Protein AF-A0A7S2ABU1-F1 (afdb_monomer_lite)

Radius of gyration: 30.24 Å; chains: 1; bounding box: 72×53×96 Å

Foldseek 3Di:
DWDADPVVRDIGDDDDDPDDDPCCVQVCLQQVDDPVVLVVCVVVVNDQQQQLSSCVQLVHHSRDDDDDDPVPRDGPDGQKGKDKDFKFLFALVVPGHHAWWWWQDKDFDDDPFKDKDFQAHRGGIGAQQHARGGMMMMGMDSDPLNSLVRLLVRLLPIDTDIPTDICSVVSNVCSVDPCNVVVVDDPCRVVVCSVVVVDDPPFDPLQVQVVQQVVVLVVVLVVLVVVCVVCVVVVHPPVDDVVSVVCSAWDWDWFFDPLAIFIWIWGFLAPQWIWTDGDHDIWIWGWDADPVRWIWIDTQPDIWIWDWDQDLQGIFIDTHPDTDGRGDDDWLQFDFAQHWFFWADFPDDAFDWFAAQGFTTWGRGNNDIDTDGRNHTFTKHAPDDHGDTHHGNHTGIGGPHPDPPPGSNRHYDPDDSDHPNNPRDHPPDQLLVSLVSVLVVGDDPDDNVVSVVRNVVPDPDDVVVVVSVVVSVVSNVVSVD

Organism: NCBI:txid327968

Structure (mmCIF, N/CA/C/O backbone):
data_AF-A0A7S2ABU1-F1
#
_entry.id   AF-A0A7S2ABU1-F1
#
loop_
_atom_site.group_PDB
_atom_site.id
_atom_site.type_symbol
_atom_site.label_atom_id
_atom_site.label_alt_id
_atom_site.label_comp_id
_atom_site.label_asym_id
_atom_site.label_entity_id
_atom_site.label_seq_id
_atom_site.pdbx_PDB_ins_code
_atom_site.Cartn_x
_atom_site.Cartn_y
_atom_site.Cartn_z
_atom_site.occupancy
_atom_site.B_iso_or_equiv
_atom_site.auth_seq_id
_atom_site.auth_comp_id
_atom_site.auth_asym_id
_atom_site.auth_atom_id
_atom_site.pdbx_PDB_model_num
ATOM 1 N N . GLU A 1 1 ? 8.668 -6.775 -29.493 1.00 94.75 1 GLU A N 1
ATOM 2 C CA . GLU A 1 1 ? 8.390 -7.724 -28.401 1.00 94.75 1 GLU A CA 1
ATOM 3 C C . GLU A 1 1 ? 8.433 -9.146 -28.928 1.00 94.75 1 GLU A C 1
ATOM 5 O O . GLU A 1 1 ? 8.061 -9.384 -30.076 1.00 94.75 1 GLU A O 1
ATOM 10 N N . TYR A 1 2 ? 8.928 -10.071 -28.110 1.00 96.25 2 TYR A N 1
ATOM 11 C CA . TYR A 1 2 ? 9.087 -11.480 -28.459 1.00 96.25 2 TYR A CA 1
ATOM 12 C C . TYR A 1 2 ? 8.588 -12.356 -27.311 1.00 96.25 2 TYR A C 1
ATOM 14 O O . TYR A 1 2 ? 8.734 -11.991 -26.147 1.00 96.25 2 TYR A O 1
ATOM 22 N N . LEU A 1 3 ? 8.067 -13.536 -27.638 1.00 96.31 3 L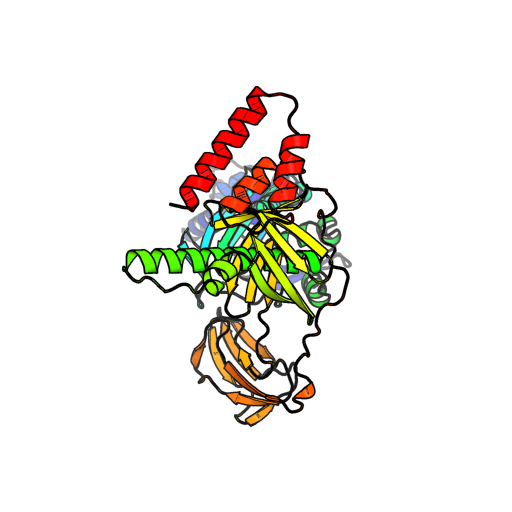EU A N 1
ATOM 23 C CA . LEU A 1 3 ? 7.794 -14.606 -26.687 1.00 96.31 3 LEU A CA 1
ATOM 24 C C . LEU A 1 3 ? 8.946 -15.610 -26.719 1.00 96.31 3 LEU A C 1
ATOM 26 O O . LEU A 1 3 ? 9.164 -16.262 -27.740 1.00 96.31 3 LEU A O 1
ATOM 30 N N . TYR A 1 4 ? 9.660 -15.762 -25.607 1.00 96.25 4 TYR A N 1
ATOM 31 C CA . TYR A 1 4 ? 10.728 -16.750 -25.463 1.00 96.25 4 TYR A CA 1
ATOM 32 C C . TYR A 1 4 ? 10.228 -18.004 -24.735 1.00 96.25 4 TYR A C 1
ATOM 34 O O . TYR A 1 4 ? 9.654 -17.922 -23.652 1.00 96.25 4 TYR A O 1
ATOM 42 N N . ASN A 1 5 ? 10.461 -19.177 -25.324 1.00 94.38 5 ASN A N 1
ATOM 43 C CA . ASN A 1 5 ? 10.183 -20.475 -24.721 1.00 94.38 5 ASN A CA 1
ATOM 44 C C . ASN A 1 5 ? 11.496 -21.120 -24.259 1.00 94.38 5 ASN A C 1
ATOM 46 O O . ASN A 1 5 ? 12.231 -21.679 -25.074 1.00 94.38 5 ASN A O 1
ATOM 50 N N . ALA A 1 6 ? 11.741 -21.093 -22.947 1.00 91.12 6 ALA A N 1
ATOM 51 C CA . ALA A 1 6 ? 12.966 -21.613 -22.341 1.00 91.12 6 ALA A CA 1
ATOM 52 C C . ALA A 1 6 ? 13.164 -23.127 -22.532 1.00 91.12 6 ALA A C 1
ATOM 54 O O . ALA A 1 6 ? 14.291 -23.577 -22.690 1.00 91.12 6 ALA A O 1
ATOM 55 N N . ALA A 1 7 ? 12.086 -23.919 -22.561 1.00 92.25 7 ALA A N 1
ATOM 56 C CA . ALA A 1 7 ? 12.181 -25.374 -22.710 1.00 92.25 7 ALA A CA 1
ATOM 57 C C . ALA A 1 7 ? 12.611 -25.804 -24.121 1.00 92.25 7 ALA A C 1
ATOM 59 O O . ALA A 1 7 ? 13.181 -26.877 -24.299 1.00 92.25 7 ALA A O 1
ATOM 60 N N . LYS A 1 8 ? 12.301 -24.985 -25.132 1.00 95.38 8 LYS A N 1
ATOM 61 C CA . LYS A 1 8 ? 12.637 -25.252 -26.538 1.00 95.38 8 LYS A CA 1
ATOM 62 C C . LYS A 1 8 ? 13.800 -24.409 -27.055 1.00 95.38 8 LYS A C 1
ATOM 64 O O . LYS A 1 8 ? 14.173 -24.614 -28.205 1.00 95.38 8 LYS A O 1
ATOM 69 N N . ASP A 1 9 ? 14.296 -23.468 -26.253 1.00 95.12 9 ASP A N 1
ATOM 70 C CA . ASP A 1 9 ? 15.287 -22.458 -26.639 1.00 95.12 9 ASP A CA 1
ATOM 71 C C . ASP A 1 9 ? 14.919 -21.748 -27.958 1.00 95.12 9 ASP A C 1
ATOM 73 O O . ASP A 1 9 ? 15.668 -21.707 -28.932 1.00 95.12 9 ASP A O 1
ATOM 77 N N . LYS A 1 10 ? 13.669 -21.267 -28.038 1.00 97.06 10 LYS A N 1
ATOM 78 C CA . LYS A 1 10 ? 13.125 -20.591 -29.228 1.00 97.06 10 LYS A CA 1
ATOM 79 C C . LYS A 1 10 ? 12.388 -19.320 -28.850 1.00 97.06 10 LYS A C 1
ATOM 81 O O . LYS A 1 10 ? 11.627 -19.316 -27.884 1.00 97.06 10 LYS A O 1
ATOM 86 N N . PHE A 1 11 ? 12.546 -18.282 -29.665 1.00 97.06 11 PHE A N 1
ATOM 87 C CA . PHE A 1 11 ? 11.784 -17.042 -29.561 1.00 97.06 11 PHE A CA 1
ATOM 88 C C . PHE A 1 11 ? 10.871 -16.845 -30.776 1.00 97.06 11 PHE A C 1
ATOM 90 O O . PHE A 1 11 ? 11.190 -17.263 -31.888 1.00 97.06 11 PHE A O 1
ATOM 97 N N . TYR A 1 12 ? 9.730 -16.200 -30.550 1.00 97.00 12 TYR A N 1
ATOM 98 C CA . TYR A 1 12 ? 8.713 -15.920 -31.560 1.00 97.00 12 TYR A CA 1
ATOM 99 C C . TYR A 1 12 ? 8.361 -14.437 -31.510 1.00 97.00 12 TYR A C 1
ATOM 101 O O . TYR A 1 12 ? 8.176 -13.884 -30.428 1.00 97.00 12 TYR A O 1
ATOM 109 N N . PHE A 1 13 ? 8.304 -13.778 -32.665 1.00 97.94 13 PHE A N 1
ATOM 110 C CA . PHE A 1 13 ? 7.899 -12.375 -32.746 1.00 97.94 13 PHE A CA 1
ATOM 111 C C . PHE A 1 13 ? 6.428 -12.217 -32.345 1.00 97.94 13 PHE A C 1
ATOM 113 O O . PHE A 1 13 ? 5.596 -13.030 -32.747 1.00 97.94 13 PHE A O 1
ATOM 120 N N . LEU A 1 14 ? 6.128 -11.173 -31.571 1.00 96.94 14 LEU A N 1
ATOM 121 C CA . LEU A 1 14 ? 4.758 -10.790 -31.227 1.00 96.94 14 LEU A CA 1
ATOM 122 C C . LEU A 1 14 ? 4.360 -9.528 -31.989 1.00 96.94 14 LEU A C 1
ATOM 124 O O . LEU A 1 14 ? 3.545 -9.579 -32.904 1.00 96.94 14 LEU A O 1
ATOM 128 N N . GLU A 1 15 ? 4.975 -8.402 -31.634 1.00 96.69 15 GLU A N 1
ATOM 129 C CA . GLU A 1 15 ? 4.655 -7.096 -32.204 1.00 96.69 15 GLU A CA 1
ATOM 130 C C . GLU A 1 15 ? 5.820 -6.105 -32.079 1.00 96.69 15 GLU A C 1
ATOM 132 O O . GLU A 1 15 ? 6.823 -6.365 -31.406 1.00 96.69 15 GLU A O 1
ATOM 137 N N . LEU A 1 16 ? 5.687 -4.942 -32.720 1.00 96.69 16 LEU A N 1
ATOM 138 C CA . LEU A 1 16 ? 6.592 -3.804 -32.576 1.00 96.69 16 LEU A CA 1
ATOM 139 C C . LEU A 1 16 ? 5.769 -2.580 -32.181 1.00 96.69 16 LEU A C 1
ATOM 141 O O . LEU A 1 16 ? 5.022 -2.043 -32.993 1.00 96.69 16 LEU A O 1
ATOM 145 N N . ASN A 1 17 ? 5.930 -2.139 -30.935 1.00 95.50 17 ASN A N 1
ATOM 146 C CA . ASN A 1 17 ? 5.253 -0.965 -30.400 1.00 95.50 17 ASN A CA 1
ATOM 147 C C . ASN A 1 17 ? 5.932 0.323 -30.912 1.00 95.50 17 ASN A C 1
ATOM 149 O O . ASN A 1 17 ? 7.082 0.576 -30.548 1.00 95.50 17 ASN A O 1
ATOM 153 N N . PRO A 1 18 ? 5.265 1.168 -31.727 1.00 95.12 18 PRO A N 1
ATOM 154 C CA . PRO A 1 18 ? 5.878 2.345 -32.350 1.00 95.12 18 PRO A CA 1
ATOM 155 C C . PRO A 1 18 ? 5.892 3.558 -31.400 1.00 95.12 18 PRO A C 1
ATOM 157 O O . PRO A 1 18 ? 5.482 4.660 -31.760 1.00 95.12 18 PRO A O 1
ATOM 160 N N . ARG A 1 19 ? 6.302 3.349 -30.147 1.00 95.06 19 ARG A N 1
ATOM 161 C CA . ARG A 1 19 ? 6.308 4.363 -29.083 1.00 95.06 19 ARG A CA 1
ATOM 162 C C . ARG A 1 19 ? 7.353 4.038 -28.022 1.00 95.06 19 ARG A C 1
ATOM 164 O O . ARG A 1 19 ? 7.754 2.886 -27.875 1.00 95.06 19 ARG A O 1
ATOM 171 N N . LEU A 1 20 ? 7.738 5.039 -27.231 1.00 95.75 20 LEU A N 1
ATOM 172 C CA . LEU A 1 20 ? 8.516 4.798 -26.018 1.00 95.75 20 LEU A CA 1
ATOM 173 C C . LEU A 1 20 ? 7.648 4.049 -24.991 1.00 95.75 20 LEU A C 1
ATOM 175 O O . LEU A 1 20 ? 6.482 4.392 -24.778 1.00 95.75 20 LEU A O 1
ATOM 179 N N . GLN A 1 21 ? 8.203 3.010 -24.372 1.00 95.12 21 GLN A N 1
ATOM 180 C CA . GLN A 1 21 ? 7.524 2.254 -23.315 1.00 95.12 21 GLN A CA 1
ATOM 181 C C . GLN A 1 21 ? 7.749 2.907 -21.949 1.00 95.12 21 GLN A C 1
ATOM 183 O O . GLN A 1 21 ? 8.765 3.561 -21.732 1.00 95.12 21 GLN A O 1
ATOM 188 N N . VAL A 1 22 ? 6.816 2.742 -21.009 1.00 94.25 22 VAL A N 1
ATOM 189 C CA . VAL A 1 22 ? 6.916 3.390 -19.686 1.00 94.25 22 VAL A CA 1
ATOM 190 C C . VAL A 1 22 ? 8.069 2.817 -18.846 1.00 94.25 22 VAL A C 1
ATOM 192 O O . VAL A 1 22 ? 8.650 3.514 -18.025 1.00 94.25 22 VAL A O 1
ATOM 195 N N . GLU A 1 23 ? 8.453 1.570 -19.100 1.00 95.81 23 GLU A N 1
ATOM 196 C CA . GLU A 1 23 ? 9.581 0.848 -18.504 1.00 95.81 23 GLU A CA 1
ATOM 197 C C . GLU A 1 23 ? 10.942 1.136 -19.166 1.00 95.81 23 GLU A C 1
ATOM 199 O O . GLU A 1 23 ? 11.943 0.523 -18.794 1.00 95.81 23 GLU A O 1
ATOM 204 N N . HIS A 1 24 ? 11.021 2.098 -20.097 1.00 96.12 24 HIS A N 1
ATOM 205 C CA . HIS A 1 24 ? 12.287 2.507 -20.719 1.00 96.12 24 HIS A CA 1
ATOM 206 C C . HIS A 1 24 ? 13.431 2.815 -19.729 1.00 96.12 24 HIS A C 1
ATOM 208 O O . HIS A 1 24 ? 14.560 2.447 -20.070 1.00 96.12 24 HIS A O 1
ATOM 214 N N . PRO A 1 25 ? 13.211 3.352 -18.502 1.00 96.38 25 PRO A N 1
ATOM 215 C CA . PRO A 1 25 ? 14.309 3.635 -17.576 1.00 96.38 25 PRO A CA 1
ATOM 216 C C . PRO A 1 25 ? 15.054 2.382 -17.093 1.00 96.38 25 PRO A C 1
ATOM 218 O O . PRO A 1 25 ? 16.174 2.491 -16.597 1.00 96.38 25 PRO A O 1
ATOM 221 N N . VAL A 1 26 ? 14.489 1.179 -17.274 1.00 96.44 26 VAL A N 1
ATOM 222 C CA . VAL A 1 26 ? 15.233 -0.080 -17.085 1.00 96.44 26 VAL A CA 1
ATOM 223 C C . VAL A 1 26 ? 16.390 -0.158 -18.073 1.00 96.44 26 VAL A C 1
ATOM 225 O O . VAL A 1 26 ? 17.525 -0.412 -17.678 1.00 96.44 26 VAL A O 1
ATOM 228 N N . THR A 1 27 ? 16.113 0.101 -19.352 1.00 95.88 27 THR A N 1
ATOM 229 C CA . THR A 1 27 ? 17.141 0.097 -20.397 1.00 95.88 27 THR A CA 1
ATOM 230 C C . THR A 1 27 ? 18.125 1.234 -20.168 1.00 95.88 27 THR A C 1
ATOM 232 O O . THR A 1 27 ? 19.324 0.989 -20.209 1.00 95.88 27 THR A O 1
ATOM 235 N N . GLU A 1 28 ? 17.651 2.436 -19.829 1.00 95.81 28 GLU A N 1
ATOM 236 C CA . GLU A 1 28 ? 18.533 3.572 -19.516 1.00 95.81 28 GLU A CA 1
ATOM 237 C C . GLU A 1 28 ? 19.466 3.274 -18.336 1.00 95.81 28 GLU A C 1
ATOM 239 O O . GLU A 1 28 ? 20.654 3.581 -18.384 1.00 95.81 28 GLU A O 1
ATOM 244 N N . GLY A 1 29 ? 18.964 2.627 -17.281 1.00 93.25 29 GLY A N 1
ATOM 245 C CA . GLY A 1 29 ? 19.771 2.276 -16.114 1.00 93.25 29 GLY A CA 1
ATOM 246 C C . GLY A 1 29 ? 20.831 1.202 -16.396 1.00 93.25 29 GLY A C 1
ATOM 247 O O . GLY A 1 29 ? 21.847 1.153 -15.693 1.00 93.25 29 GLY A O 1
ATOM 248 N N . ILE A 1 30 ? 20.606 0.367 -17.419 1.00 94.44 30 ILE A N 1
ATOM 249 C CA . ILE A 1 30 ? 21.539 -0.665 -17.891 1.00 94.44 30 ILE A CA 1
ATOM 250 C C . ILE A 1 30 ? 22.572 -0.074 -18.860 1.00 94.44 30 ILE A C 1
ATOM 252 O O . ILE A 1 30 ? 23.762 -0.346 -18.716 1.00 94.44 30 ILE A O 1
ATOM 256 N N . THR A 1 31 ? 22.130 0.710 -19.845 1.00 94.12 31 THR A N 1
ATOM 257 C CA . THR A 1 31 ? 22.973 1.198 -20.949 1.00 94.12 31 THR A CA 1
ATOM 258 C C . THR A 1 31 ? 23.621 2.550 -20.667 1.00 94.12 31 THR A C 1
ATOM 260 O O . THR A 1 31 ? 24.619 2.891 -21.293 1.00 94.12 31 THR A O 1
ATOM 263 N N . GLY A 1 32 ? 23.061 3.334 -19.742 1.00 93.12 32 GLY A N 1
ATOM 264 C CA . GLY A 1 32 ? 23.432 4.730 -19.515 1.00 93.12 32 GLY A CA 1
ATOM 265 C C . GLY A 1 32 ? 22.923 5.691 -20.594 1.00 93.12 32 GLY A C 1
ATOM 266 O O . GLY A 1 32 ? 23.330 6.850 -20.597 1.00 93.12 32 GLY A O 1
ATOM 267 N N . VAL A 1 33 ? 22.065 5.229 -21.510 1.00 95.44 33 VAL A N 1
ATOM 268 C CA . VAL A 1 33 ? 21.539 6.040 -22.616 1.00 95.44 33 VAL A CA 1
ATOM 269 C C . VAL A 1 33 ? 20.264 6.750 -22.196 1.00 95.44 33 VAL A C 1
ATOM 271 O O . VAL A 1 33 ? 19.315 6.089 -21.790 1.00 95.44 33 VAL A O 1
ATOM 274 N N . ASN A 1 34 ? 20.204 8.073 -22.364 1.00 97.06 34 ASN A N 1
ATOM 275 C CA . ASN A 1 34 ? 18.960 8.824 -22.209 1.00 97.06 34 ASN A CA 1
ATOM 276 C C . ASN A 1 34 ? 18.096 8.663 -23.472 1.00 97.06 34 ASN A C 1
ATOM 278 O O . ASN A 1 34 ? 18.358 9.274 -24.515 1.00 97.06 34 ASN A O 1
ATOM 282 N N . LEU A 1 35 ? 17.075 7.811 -23.396 1.00 97.19 35 LEU A N 1
ATOM 283 C CA . LEU A 1 35 ? 16.224 7.451 -24.526 1.00 97.19 35 LEU A CA 1
ATOM 284 C C . LEU A 1 35 ? 15.350 8.626 -25.000 1.00 97.19 35 LEU A C 1
ATOM 286 O O . LEU A 1 35 ? 15.343 8.862 -26.211 1.00 97.19 35 LEU A O 1
ATOM 290 N N . PRO A 1 36 ? 14.686 9.422 -24.134 1.00 97.56 36 PRO A N 1
ATOM 291 C CA . PRO A 1 36 ? 13.968 10.625 -24.567 1.00 97.56 36 PRO A CA 1
ATOM 292 C C . PRO A 1 36 ? 14.858 11.645 -25.293 1.00 97.56 36 PRO A C 1
ATOM 294 O O . PRO A 1 36 ? 14.490 12.154 -26.354 1.00 97.56 36 PRO A O 1
ATOM 297 N N . ALA A 1 37 ? 16.057 11.924 -24.770 1.00 97.38 37 ALA A N 1
ATOM 298 C CA . ALA A 1 37 ? 16.997 12.843 -25.414 1.00 97.38 37 ALA A CA 1
ATOM 299 C C . ALA A 1 37 ? 17.529 12.280 -26.740 1.00 97.38 37 ALA A C 1
ATOM 301 O O . ALA A 1 37 ? 17.744 13.030 -27.694 1.00 97.38 37 ALA A O 1
ATOM 302 N N . THR A 1 38 ? 17.728 10.963 -26.821 1.00 97.25 38 THR A N 1
ATOM 303 C CA . THR A 1 38 ? 18.126 10.280 -28.060 1.00 97.25 38 THR A CA 1
ATOM 304 C C . THR A 1 38 ? 17.021 10.364 -29.114 1.00 97.25 38 THR A C 1
ATOM 306 O O . THR A 1 38 ? 17.304 10.687 -30.265 1.00 97.25 38 THR A O 1
ATOM 309 N N . GLN A 1 39 ? 15.754 10.163 -28.731 1.00 97.56 39 GLN A N 1
ATOM 310 C CA . GLN A 1 39 ? 14.607 10.336 -29.629 1.00 97.56 39 GLN A CA 1
ATOM 311 C C . GLN A 1 39 ? 14.536 11.755 -30.199 1.00 97.56 39 GLN A C 1
ATOM 313 O O . GLN A 1 39 ? 14.326 11.912 -31.401 1.00 97.56 39 GLN A O 1
ATOM 318 N N . LEU A 1 40 ? 14.765 12.778 -29.367 1.00 97.75 40 LEU A N 1
ATOM 319 C CA . LEU A 1 40 ? 14.809 14.170 -29.817 1.00 97.75 40 LEU A CA 1
ATOM 320 C C . LEU A 1 40 ? 15.922 14.402 -30.850 1.00 97.75 40 LEU A C 1
ATOM 322 O O . LEU A 1 40 ? 15.669 14.982 -31.901 1.00 97.75 40 LEU A O 1
ATOM 326 N N . GLN A 1 41 ? 17.138 13.921 -30.580 1.00 97.25 41 GLN A N 1
ATOM 327 C CA . GLN A 1 41 ? 18.274 14.072 -31.496 1.00 97.25 41 GLN A CA 1
ATOM 328 C C . GLN A 1 41 ? 18.015 13.386 -32.844 1.00 97.25 41 GLN A C 1
ATOM 330 O O . GLN A 1 41 ? 18.226 13.987 -33.897 1.00 97.25 41 GLN A O 1
ATOM 335 N N . ILE A 1 42 ? 17.485 12.162 -32.826 1.00 96.94 42 ILE A N 1
ATOM 336 C CA . ILE A 1 42 ? 17.120 11.432 -34.047 1.00 96.94 42 ILE A CA 1
ATOM 337 C C . ILE A 1 42 ? 16.026 12.180 -34.818 1.00 96.94 42 ILE A C 1
ATOM 339 O O . ILE A 1 42 ? 16.117 12.310 -36.037 1.00 96.94 42 ILE A O 1
ATOM 343 N N . ALA A 1 43 ? 15.021 12.722 -34.125 1.00 97.50 43 ALA A N 1
ATOM 344 C CA . ALA A 1 43 ? 13.960 13.514 -34.747 1.00 97.50 43 ALA A CA 1
ATOM 345 C C . ALA A 1 43 ? 14.487 14.804 -35.403 1.00 97.50 43 ALA A C 1
ATOM 347 O O . ALA A 1 43 ? 13.916 15.269 -36.386 1.00 97.50 43 ALA A O 1
ATOM 348 N N . MET A 1 44 ? 15.602 15.355 -34.911 1.00 98.00 44 MET A N 1
ATOM 349 C CA . MET A 1 44 ? 16.323 16.467 -35.545 1.00 98.00 44 MET A CA 1
ATOM 350 C C . MET A 1 44 ? 17.161 16.042 -36.766 1.00 98.00 44 MET A C 1
ATOM 352 O O . MET A 1 44 ? 17.794 16.889 -37.394 1.00 98.00 44 MET A O 1
ATOM 356 N N . GLY A 1 45 ? 17.187 14.752 -37.110 1.00 97.31 45 GLY A N 1
ATOM 357 C CA . GLY A 1 45 ? 17.987 14.202 -38.205 1.00 97.31 45 GLY A CA 1
ATOM 358 C C . GLY A 1 45 ? 19.436 13.886 -37.826 1.00 97.31 45 GLY A C 1
ATOM 359 O O . GLY A 1 45 ? 20.247 13.635 -38.716 1.00 97.31 45 GLY A O 1
ATOM 360 N N . ILE A 1 46 ? 19.783 13.894 -36.533 1.00 96.81 46 ILE A N 1
ATOM 361 C CA . ILE A 1 46 ? 21.128 13.536 -36.070 1.00 96.81 46 ILE A CA 1
ATOM 362 C C . ILE A 1 46 ? 21.316 12.017 -36.226 1.00 96.81 46 ILE A C 1
ATOM 364 O O . ILE A 1 46 ? 20.531 11.246 -35.666 1.00 96.81 46 ILE A O 1
ATOM 368 N N . PRO A 1 47 ? 22.349 11.554 -36.957 1.00 96.38 47 PRO A N 1
ATOM 369 C CA . PRO A 1 47 ? 22.644 10.131 -37.079 1.00 96.38 47 PRO A CA 1
ATOM 370 C C . PRO A 1 47 ? 23.005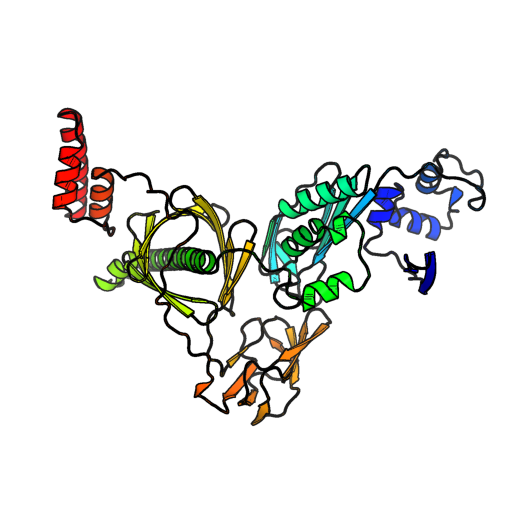 9.498 -35.732 1.00 96.38 47 PRO A C 1
ATOM 372 O O . PRO A 1 47 ? 23.659 10.120 -34.898 1.00 96.38 47 PRO A O 1
ATOM 375 N N . LEU A 1 48 ? 22.656 8.223 -35.543 1.00 95.06 48 LEU A N 1
ATOM 376 C CA . LEU A 1 48 ? 22.838 7.518 -34.268 1.00 95.06 48 LEU A CA 1
ATOM 377 C C . LEU A 1 48 ? 24.305 7.487 -33.788 1.00 95.06 48 LEU A C 1
ATOM 379 O O . LEU A 1 48 ? 24.564 7.601 -32.594 1.00 95.06 48 LEU A O 1
ATOM 383 N N . TYR A 1 49 ? 25.270 7.401 -34.711 1.00 95.56 49 TYR A N 1
ATOM 384 C CA . TYR A 1 49 ? 26.704 7.421 -34.391 1.00 95.56 49 TYR A CA 1
ATOM 385 C C . TYR A 1 49 ? 27.216 8.785 -33.906 1.00 95.56 49 TYR A C 1
ATOM 387 O O . TYR A 1 49 ? 28.312 8.843 -33.358 1.00 95.56 49 TYR A O 1
ATOM 395 N N . CYS A 1 50 ? 26.447 9.864 -34.074 1.00 95.94 50 CYS A N 1
ATOM 396 C CA . CYS A 1 50 ? 26.759 11.185 -33.526 1.00 95.94 50 CYS A CA 1
ATOM 397 C C . CYS A 1 50 ? 26.129 11.418 -32.144 1.00 95.94 50 CYS A C 1
ATOM 399 O O . CYS A 1 50 ? 26.384 12.455 -31.539 1.00 95.94 50 CYS A O 1
ATOM 401 N N . VAL A 1 51 ? 25.288 10.501 -31.646 1.00 96.44 51 VAL A N 1
ATOM 402 C CA . VAL A 1 51 ? 24.630 10.654 -30.341 1.00 96.44 51 VAL A CA 1
ATOM 403 C C . VAL A 1 51 ? 25.628 10.297 -29.229 1.00 96.44 51 VAL A C 1
ATOM 405 O O . VAL A 1 51 ? 26.040 9.134 -29.149 1.00 96.44 51 VAL A O 1
ATOM 408 N N . PRO A 1 52 ? 25.999 11.235 -28.331 1.00 95.56 52 PRO A N 1
ATOM 409 C CA . PRO A 1 52 ? 27.065 11.015 -27.346 1.00 95.56 52 PRO A CA 1
ATOM 410 C C . PRO A 1 52 ? 26.837 9.808 -26.431 1.00 95.56 52 PRO A C 1
ATOM 412 O O . PRO A 1 52 ? 27.770 9.067 -26.129 1.00 95.56 52 PRO A O 1
ATOM 415 N N . ASP A 1 53 ? 25.593 9.585 -26.008 1.00 96.12 53 ASP A N 1
ATOM 416 C CA . ASP A 1 53 ? 25.243 8.471 -25.124 1.00 96.12 53 ASP A CA 1
ATOM 417 C C . ASP A 1 53 ? 25.355 7.112 -25.825 1.00 96.12 53 ASP A C 1
ATOM 419 O O . ASP A 1 53 ? 25.816 6.146 -25.218 1.00 96.12 53 ASP A O 1
ATOM 423 N N . ILE A 1 54 ? 25.019 7.039 -27.118 1.00 96.06 54 ILE A N 1
ATOM 424 C CA . ILE A 1 54 ? 25.222 5.821 -27.909 1.00 96.06 54 ILE A CA 1
ATOM 425 C C . ILE A 1 54 ? 26.716 5.542 -28.052 1.00 96.06 54 ILE A C 1
ATOM 427 O O . ILE A 1 54 ? 27.149 4.414 -27.836 1.00 96.06 54 ILE A O 1
ATOM 431 N N . ARG A 1 55 ? 27.529 6.564 -28.345 1.00 94.94 55 ARG A N 1
ATOM 432 C CA . ARG A 1 55 ? 28.987 6.397 -28.425 1.00 94.94 55 ARG A CA 1
ATOM 433 C C . ARG A 1 55 ? 29.564 5.872 -27.110 1.00 94.94 55 ARG A C 1
ATOM 435 O O . ARG A 1 55 ? 30.294 4.886 -27.133 1.00 94.94 55 ARG A O 1
ATOM 442 N N . ARG A 1 56 ? 29.163 6.444 -25.968 1.00 94.75 56 ARG A N 1
ATOM 443 C CA . ARG A 1 56 ? 29.566 5.954 -24.636 1.00 94.75 56 ARG A CA 1
ATOM 444 C C . ARG A 1 56 ? 29.163 4.505 -24.397 1.00 94.75 56 ARG A C 1
ATOM 446 O O . ARG A 1 56 ? 29.970 3.750 -23.864 1.00 94.75 56 ARG A O 1
ATOM 453 N N . PHE A 1 57 ? 27.952 4.117 -24.796 1.00 94.88 57 PHE A N 1
ATOM 454 C CA . PHE A 1 57 ? 27.489 2.736 -24.670 1.00 94.88 57 PHE A CA 1
ATOM 455 C C . PHE A 1 57 ? 28.392 1.756 -25.437 1.00 94.88 57 PHE A C 1
ATOM 457 O O . PHE A 1 57 ? 28.729 0.705 -24.904 1.00 94.88 57 PHE A O 1
ATOM 464 N N . TYR A 1 58 ? 28.872 2.133 -26.626 1.00 94.75 58 TYR A N 1
ATOM 465 C CA . TYR A 1 58 ? 29.855 1.359 -27.398 1.00 94.75 58 TYR A CA 1
ATOM 466 C C . TYR A 1 58 ? 31.319 1.573 -26.952 1.00 94.75 58 TYR A C 1
ATOM 468 O O . TYR A 1 58 ? 32.238 1.073 -27.593 1.00 94.75 58 TYR A O 1
ATOM 476 N N . GLY A 1 59 ? 31.575 2.311 -25.864 1.00 92.94 59 GLY A N 1
ATOM 477 C CA . GLY A 1 59 ? 32.933 2.602 -25.384 1.00 92.94 59 GLY A CA 1
ATOM 478 C C . GLY A 1 59 ? 33.738 3.555 -26.279 1.00 92.94 59 GLY A C 1
ATOM 479 O O . GLY A 1 59 ? 34.964 3.594 -26.186 1.00 92.94 59 GLY A O 1
ATOM 480 N N . LEU A 1 60 ? 33.064 4.312 -27.146 1.00 94.19 60 LEU A N 1
ATOM 481 C CA . LEU A 1 60 ? 33.651 5.287 -28.065 1.00 94.19 60 LEU A CA 1
ATOM 482 C C . LEU A 1 60 ? 33.697 6.692 -27.442 1.00 94.19 60 LEU A C 1
ATOM 484 O O . LEU A 1 60 ? 32.951 7.006 -26.511 1.00 94.19 60 LEU A O 1
ATOM 488 N N . ASP A 1 61 ? 34.546 7.566 -27.992 1.00 94.25 61 ASP A N 1
ATOM 489 C CA . ASP A 1 61 ? 34.626 8.972 -27.577 1.00 94.25 61 ASP A CA 1
ATOM 490 C C . ASP A 1 61 ? 33.295 9.697 -27.871 1.00 94.25 61 ASP A C 1
ATOM 492 O O . ASP A 1 61 ? 32.871 9.715 -29.030 1.00 94.25 61 ASP A O 1
ATOM 496 N N . PRO A 1 62 ? 32.626 10.305 -26.870 1.00 94.25 62 PRO A N 1
ATOM 497 C CA . PRO A 1 62 ? 31.348 10.998 -27.050 1.00 94.25 62 PRO A CA 1
ATOM 498 C C . PRO A 1 62 ? 31.411 12.257 -27.925 1.00 94.25 62 PRO A C 1
ATOM 500 O O . PRO A 1 62 ? 30.358 12.756 -28.313 1.00 94.25 62 PRO A O 1
ATOM 503 N N . THR A 1 63 ? 32.600 12.805 -28.181 1.00 94.38 63 THR A N 1
ATOM 504 C CA . THR A 1 63 ? 32.792 14.032 -28.975 1.00 94.38 63 THR A CA 1
ATOM 505 C C . THR A 1 63 ? 33.106 13.764 -30.445 1.00 94.38 63 THR A C 1
ATOM 507 O O . THR A 1 63 ? 33.038 14.677 -31.268 1.00 94.38 63 THR A O 1
ATOM 510 N N . ASP A 1 64 ? 33.430 12.518 -30.783 1.00 94.00 64 ASP A N 1
ATOM 511 C CA . ASP A 1 64 ? 33.710 12.106 -32.150 1.00 94.00 64 ASP A CA 1
ATOM 512 C C . ASP A 1 64 ? 32.409 11.941 -32.959 1.00 94.00 64 ASP A C 1
ATOM 514 O O . ASP A 1 64 ? 31.347 11.607 -32.435 1.00 94.00 64 ASP A O 1
ATOM 518 N N . VAL A 1 65 ? 32.502 12.180 -34.263 1.00 92.44 65 VAL A N 1
ATOM 519 C CA . VAL A 1 65 ? 31.399 12.129 -35.235 1.00 92.44 65 VAL A CA 1
ATOM 520 C C . VAL A 1 65 ? 31.687 11.163 -36.384 1.00 92.44 65 VAL A C 1
ATOM 522 O O . VAL A 1 65 ? 30.950 11.124 -37.371 1.00 92.44 65 VAL A O 1
ATOM 525 N N . SER A 1 66 ? 32.764 10.381 -36.275 1.00 93.69 66 SER A N 1
ATOM 526 C CA . SER A 1 66 ? 33.083 9.321 -37.224 1.00 93.69 66 SER A CA 1
ATOM 527 C C . SER A 1 66 ? 31.926 8.310 -37.340 1.00 93.69 66 SER A C 1
ATOM 529 O O . SER A 1 66 ? 31.339 7.926 -36.317 1.00 93.69 66 SER A O 1
ATOM 531 N N . PRO A 1 67 ? 31.574 7.875 -38.569 1.00 94.50 67 PRO A N 1
ATOM 532 C CA . PRO A 1 67 ? 30.580 6.829 -38.773 1.00 94.50 67 PRO A CA 1
ATOM 533 C C . PRO A 1 67 ? 30.958 5.538 -38.043 1.00 94.50 67 PRO A C 1
ATOM 535 O O . PRO A 1 67 ? 32.114 5.120 -38.068 1.00 94.50 67 PRO A O 1
ATOM 538 N N . VAL A 1 68 ? 29.965 4.892 -37.434 1.00 93.94 68 VAL A N 1
ATOM 539 C CA . VAL A 1 68 ? 30.115 3.612 -36.728 1.00 93.94 68 VAL A CA 1
ATOM 540 C C . VAL A 1 68 ? 29.240 2.574 -37.419 1.00 93.94 68 VAL A C 1
ATOM 542 O O . VAL A 1 68 ? 28.052 2.815 -37.639 1.00 93.94 68 VAL A O 1
ATOM 545 N N . ASP A 1 69 ? 29.820 1.422 -37.749 1.00 94.50 69 ASP A N 1
ATOM 546 C CA . ASP A 1 69 ? 29.069 0.268 -38.239 1.00 94.50 69 ASP A CA 1
ATOM 547 C C . ASP A 1 69 ? 28.559 -0.571 -37.059 1.00 94.50 69 ASP A C 1
ATOM 549 O O . ASP A 1 69 ? 29.261 -1.426 -36.523 1.00 94.50 69 ASP A O 1
ATOM 553 N N . PHE A 1 70 ? 27.314 -0.328 -36.651 1.00 93.50 70 PHE A N 1
ATOM 554 C CA . PHE A 1 70 ? 26.678 -1.047 -35.543 1.00 93.50 70 PHE A CA 1
ATOM 555 C C . PHE A 1 70 ? 26.384 -2.525 -35.836 1.00 93.50 70 PHE A C 1
ATOM 557 O O . PHE A 1 70 ? 26.011 -3.251 -34.921 1.00 93.50 70 PHE A O 1
ATOM 564 N N . MET A 1 71 ? 26.537 -2.988 -37.083 1.00 93.06 71 MET A N 1
ATOM 565 C CA . MET A 1 71 ? 26.380 -4.410 -37.405 1.00 93.06 71 MET A CA 1
ATOM 566 C C . MET A 1 71 ? 27.608 -5.231 -37.004 1.00 93.06 71 MET A C 1
ATOM 568 O O . MET A 1 71 ? 27.506 -6.449 -36.856 1.00 93.06 71 MET A O 1
ATOM 572 N N . THR A 1 72 ? 28.763 -4.577 -36.854 1.00 92.62 72 THR A N 1
ATOM 573 C CA . THR A 1 72 ? 30.053 -5.221 -36.572 1.00 92.62 72 THR A CA 1
ATOM 574 C C . THR A 1 72 ? 30.718 -4.706 -35.296 1.00 92.62 72 THR A C 1
ATOM 576 O O . THR A 1 72 ? 31.562 -5.401 -34.733 1.00 92.62 72 THR A O 1
ATOM 579 N N . ALA A 1 73 ? 30.334 -3.521 -34.816 1.00 90.00 73 ALA A N 1
ATOM 580 C CA . ALA A 1 73 ? 30.814 -2.962 -33.561 1.00 90.00 73 ALA A CA 1
ATOM 581 C C . ALA A 1 73 ? 30.342 -3.783 -32.350 1.00 90.00 73 ALA A C 1
ATOM 583 O O . ALA A 1 73 ? 29.147 -4.016 -32.169 1.00 90.00 73 ALA A O 1
ATOM 584 N N . ASP A 1 74 ? 31.289 -4.162 -31.495 1.00 89.44 74 ASP A N 1
ATOM 585 C CA . ASP A 1 74 ? 31.005 -4.785 -30.203 1.00 89.44 74 ASP A CA 1
ATOM 586 C C . ASP A 1 74 ? 30.853 -3.715 -29.111 1.00 89.44 74 ASP A C 1
ATOM 588 O O . ASP A 1 74 ? 31.401 -2.614 -29.225 1.00 89.44 74 ASP A O 1
ATOM 592 N N . TYR A 1 75 ? 30.121 -4.032 -28.045 1.00 90.69 75 TYR A N 1
ATOM 593 C CA . TYR A 1 75 ? 29.948 -3.149 -26.891 1.00 90.69 75 TYR A CA 1
ATOM 594 C C . TYR A 1 75 ? 30.496 -3.803 -25.614 1.00 90.69 75 TYR A C 1
ATOM 596 O O . TYR A 1 75 ? 30.514 -5.030 -25.489 1.00 90.69 75 TYR A O 1
ATOM 604 N N . PRO A 1 76 ? 30.950 -3.012 -24.624 1.00 91.25 76 PRO A N 1
ATOM 605 C CA . PRO A 1 76 ? 31.467 -3.556 -23.376 1.00 91.25 76 PRO A CA 1
ATOM 606 C C . PRO A 1 76 ? 30.442 -4.457 -22.661 1.00 91.25 76 PRO A C 1
ATOM 608 O O . PRO A 1 76 ? 29.256 -4.121 -22.613 1.00 91.25 76 PRO A O 1
ATOM 611 N N . PRO A 1 77 ? 30.872 -5.566 -22.027 1.00 91.25 77 PRO A N 1
ATOM 612 C CA . PRO A 1 77 ? 29.963 -6.455 -21.315 1.00 91.25 77 PRO A CA 1
ATOM 613 C C . PRO A 1 77 ? 29.140 -5.730 -20.246 1.00 91.25 77 PRO A C 1
ATOM 615 O O . PRO A 1 77 ? 29.682 -5.058 -19.364 1.00 91.25 77 PRO A O 1
ATOM 618 N N . ILE A 1 78 ? 27.825 -5.939 -20.277 1.00 91.69 78 ILE A N 1
ATOM 619 C CA . ILE A 1 78 ? 26.891 -5.361 -19.311 1.00 91.69 78 ILE A CA 1
ATOM 620 C C . ILE A 1 78 ? 27.049 -6.079 -17.963 1.00 91.69 78 ILE A C 1
ATOM 622 O O . ILE A 1 78 ? 26.759 -7.267 -17.834 1.00 91.69 78 ILE A O 1
ATOM 626 N N . ARG A 1 79 ? 27.498 -5.347 -16.937 1.00 90.12 79 ARG A N 1
ATOM 627 C CA . ARG A 1 79 ? 27.708 -5.850 -15.559 1.00 90.12 79 ARG A CA 1
ATOM 628 C C . ARG A 1 79 ? 26.731 -5.248 -14.555 1.00 90.12 79 ARG A C 1
ATOM 630 O O . ARG A 1 79 ? 27.055 -5.016 -13.394 1.00 90.12 79 ARG A O 1
ATOM 637 N N . THR A 1 80 ? 25.551 -4.895 -15.032 1.00 93.38 80 THR A N 1
ATOM 638 C CA . THR A 1 80 ? 24.538 -4.202 -14.249 1.00 93.38 80 THR A CA 1
ATOM 639 C C . THR A 1 80 ? 23.188 -4.817 -14.549 1.00 93.38 80 THR A C 1
ATOM 641 O O . THR A 1 80 ? 22.875 -5.136 -15.692 1.00 93.38 80 THR A O 1
ATOM 644 N N . HIS A 1 81 ? 22.385 -4.966 -13.506 1.00 96.62 81 HIS A N 1
ATOM 645 C CA . HIS A 1 81 ? 20.992 -5.340 -13.597 1.00 96.62 81 HIS A CA 1
ATOM 646 C C . HIS A 1 81 ? 20.121 -4.216 -13.041 1.00 96.62 81 HIS A C 1
ATOM 648 O O . HIS A 1 81 ? 20.489 -3.578 -12.054 1.00 96.62 81 HIS A O 1
ATOM 654 N N . VAL A 1 82 ? 18.966 -3.996 -13.662 1.00 96.81 82 VAL A N 1
ATOM 655 C CA . VAL A 1 82 ? 17.960 -3.048 -13.185 1.00 96.81 82 VAL A CA 1
ATOM 656 C C . VAL A 1 82 ? 16.633 -3.780 -13.087 1.00 96.81 82 VAL A C 1
ATOM 658 O O . VAL A 1 82 ? 16.230 -4.468 -14.021 1.00 96.81 82 VAL A O 1
ATOM 661 N N . MET A 1 83 ? 15.968 -3.644 -11.946 1.00 96.38 83 MET A N 1
ATOM 662 C CA . MET A 1 83 ? 14.601 -4.104 -11.740 1.00 96.38 83 MET A CA 1
ATOM 663 C C . MET A 1 83 ? 13.689 -2.903 -11.582 1.00 96.38 83 MET A C 1
ATOM 665 O O . MET A 1 83 ? 14.059 -1.927 -10.934 1.00 96.38 83 MET A O 1
ATOM 669 N N . ALA A 1 84 ? 12.490 -2.999 -12.138 1.00 96.44 84 ALA A N 1
ATOM 670 C CA . ALA A 1 84 ? 11.465 -1.985 -11.993 1.00 96.44 84 ALA A CA 1
ATOM 671 C C . ALA A 1 84 ? 10.220 -2.566 -11.332 1.00 96.44 84 ALA A C 1
ATOM 673 O O . ALA A 1 84 ? 9.903 -3.744 -11.497 1.00 96.44 84 ALA A O 1
ATOM 674 N N . SER A 1 85 ? 9.511 -1.715 -10.602 1.00 95.81 85 SER A N 1
ATOM 675 C CA . SER A 1 85 ? 8.208 -2.006 -10.030 1.00 95.81 85 SER A CA 1
ATOM 676 C C . SER A 1 85 ? 7.248 -0.865 -10.332 1.00 95.81 85 SER A C 1
ATOM 678 O O . SER A 1 85 ? 7.539 0.303 -10.047 1.00 95.81 85 SER A O 1
ATOM 680 N N . ARG A 1 86 ? 6.093 -1.209 -10.904 1.00 95.06 86 ARG A N 1
ATOM 681 C CA . ARG A 1 86 ? 4.993 -0.270 -11.113 1.00 95.06 86 ARG A CA 1
ATOM 682 C C . ARG A 1 86 ? 4.203 -0.153 -9.819 1.00 95.06 86 ARG A C 1
ATOM 684 O O . ARG A 1 86 ? 3.815 -1.159 -9.232 1.00 95.06 86 ARG A O 1
ATOM 691 N N . ILE A 1 87 ? 3.966 1.079 -9.388 1.00 93.12 87 ILE A N 1
ATOM 692 C CA . ILE A 1 87 ? 3.145 1.365 -8.217 1.00 93.12 87 ILE A CA 1
ATOM 693 C C . ILE A 1 87 ? 1.785 1.830 -8.721 1.00 93.12 87 ILE A C 1
ATOM 695 O O . ILE A 1 87 ? 1.664 2.920 -9.292 1.00 93.12 87 ILE A O 1
ATOM 699 N N . THR A 1 88 ? 0.789 0.965 -8.548 1.00 91.69 88 THR A N 1
ATOM 700 C CA . THR A 1 88 ? -0.589 1.180 -8.991 1.00 91.69 88 THR A CA 1
ATOM 701 C C . THR A 1 88 ? -1.518 1.436 -7.815 1.00 91.69 88 THR A C 1
ATOM 703 O O . THR A 1 88 ? -1.229 1.074 -6.672 1.00 91.69 88 THR A O 1
ATOM 706 N N . ALA A 1 89 ? -2.643 2.078 -8.099 1.00 89.50 89 ALA A N 1
ATOM 707 C CA . ALA A 1 89 ? -3.726 2.306 -7.161 1.00 89.50 89 ALA A CA 1
ATOM 708 C C . ALA A 1 89 ? -4.720 1.139 -7.166 1.00 89.50 89 ALA A C 1
ATOM 710 O O . ALA A 1 89 ? -5.923 1.345 -7.267 1.00 89.50 89 ALA A O 1
ATOM 711 N N . GLU A 1 90 ? -4.229 -0.096 -7.140 1.00 86.31 90 GLU A N 1
ATOM 712 C CA . GLU A 1 90 ? -5.052 -1.302 -7.244 1.00 86.31 90 GLU A CA 1
ATOM 713 C C . GLU A 1 90 ? -5.125 -2.029 -5.906 1.00 86.31 90 GLU A C 1
ATOM 715 O O . GLU A 1 90 ? -4.186 -1.983 -5.107 1.00 86.31 90 GLU A O 1
ATOM 720 N N . ASN A 1 91 ? -6.244 -2.710 -5.668 1.00 81.94 91 ASN A N 1
ATOM 721 C CA . ASN A 1 91 ? -6.465 -3.524 -4.482 1.00 81.94 91 ASN A CA 1
ATOM 722 C C . ASN A 1 91 ? -6.226 -5.018 -4.779 1.00 81.94 91 ASN A C 1
ATOM 724 O O . ASN A 1 91 ? -7.099 -5.645 -5.387 1.00 81.94 91 ASN A O 1
ATOM 728 N N . PRO A 1 92 ? -5.099 -5.624 -4.348 1.00 76.88 92 PRO A N 1
ATOM 729 C CA . PRO A 1 92 ? -4.845 -7.051 -4.557 1.00 76.88 92 PRO A CA 1
ATOM 730 C C . PRO A 1 92 ? -5.916 -7.957 -3.940 1.00 76.88 92 PRO A C 1
ATOM 732 O O . PRO A 1 92 ? -6.260 -8.976 -4.536 1.00 76.88 92 PRO A O 1
ATOM 735 N N . ASP A 1 93 ? -6.485 -7.561 -2.796 1.00 70.88 93 ASP A N 1
ATOM 736 C CA . ASP A 1 93 ? -7.445 -8.372 -2.034 1.00 70.88 93 ASP A CA 1
ATOM 737 C C . ASP A 1 93 ? -8.778 -8.559 -2.779 1.00 70.88 93 ASP A C 1
ATOM 739 O O . ASP A 1 93 ? -9.480 -9.554 -2.592 1.00 70.88 93 ASP A O 1
ATOM 743 N N . GLU A 1 94 ? -9.110 -7.627 -3.673 1.00 68.25 94 GLU A N 1
ATOM 744 C CA . GLU A 1 94 ? -10.334 -7.647 -4.480 1.00 68.25 94 GLU A CA 1
ATOM 745 C C . GLU A 1 94 ? -10.077 -8.032 -5.943 1.00 68.25 94 GLU A C 1
ATOM 747 O O . GLU A 1 94 ? -10.923 -7.811 -6.807 1.00 68.25 94 GLU A O 1
ATOM 752 N N . GLY A 1 95 ? -8.925 -8.638 -6.242 1.00 72.38 95 GLY A N 1
ATOM 753 C CA . GLY A 1 95 ? -8.574 -9.038 -7.605 1.00 72.38 95 GLY A CA 1
ATOM 754 C C . GLY A 1 95 ? -8.055 -7.877 -8.450 1.00 72.38 95 GLY A C 1
ATOM 755 O O . GLY A 1 95 ? -8.415 -7.759 -9.618 1.00 72.38 95 GLY A O 1
ATOM 756 N N . PHE A 1 96 ? -7.214 -7.026 -7.854 1.00 78.00 96 PHE A N 1
ATOM 757 C CA . PHE A 1 96 ? -6.544 -5.893 -8.505 1.00 78.00 96 PHE A CA 1
ATOM 758 C C . PHE A 1 96 ? -7.509 -4.838 -9.058 1.00 78.00 96 PHE A C 1
ATOM 760 O O . PHE A 1 96 ? -7.243 -4.192 -10.070 1.00 78.00 96 PHE A O 1
ATOM 767 N N . LYS A 1 97 ? -8.633 -4.624 -8.365 1.00 77.75 97 LYS A N 1
ATOM 768 C CA . LYS A 1 97 ? -9.572 -3.551 -8.704 1.00 77.75 97 LYS A CA 1
ATOM 769 C C . LYS A 1 97 ? -8.895 -2.182 -8.575 1.00 77.75 97 LYS A C 1
ATOM 771 O O . LYS A 1 97 ? -8.309 -1.916 -7.520 1.00 77.75 97 LYS A O 1
ATOM 776 N N . PRO A 1 98 ? -8.987 -1.306 -9.590 1.00 81.38 98 PRO A N 1
ATOM 777 C CA . PRO A 1 98 ? -8.493 0.057 -9.484 1.00 81.38 98 PRO A CA 1
ATOM 778 C C . PRO A 1 98 ? -9.271 0.850 -8.430 1.00 81.38 98 PRO A C 1
ATOM 780 O O . PRO A 1 98 ? -10.485 0.710 -8.284 1.00 81.38 98 PRO A O 1
ATOM 783 N N . THR A 1 99 ? -8.565 1.709 -7.707 1.00 80.94 99 THR A N 1
ATOM 784 C CA . THR A 1 99 ? -9.098 2.570 -6.653 1.00 80.94 99 THR A CA 1
ATOM 785 C C . THR A 1 99 ? -8.734 4.020 -6.930 1.00 80.94 99 THR A C 1
ATOM 787 O O . THR A 1 99 ? -7.650 4.338 -7.420 1.00 80.94 99 THR A O 1
ATOM 790 N N . SER A 1 100 ? -9.661 4.916 -6.613 1.00 82.31 100 SER A N 1
ATOM 791 C CA . SER A 1 100 ? -9.504 6.357 -6.782 1.00 82.31 100 SER A CA 1
ATOM 792 C C . SER A 1 100 ? -9.705 7.058 -5.445 1.00 82.31 100 SER A C 1
ATOM 794 O O . SER A 1 100 ? -10.387 6.548 -4.557 1.00 82.31 100 SER A O 1
ATOM 796 N N . GLY A 1 101 ? -9.097 8.230 -5.289 1.00 83.94 101 GLY A N 1
ATOM 797 C CA . GLY A 1 101 ? -9.156 8.975 -4.038 1.00 83.94 101 GLY A CA 1
ATOM 798 C C . GLY A 1 101 ? -7.945 9.866 -3.814 1.00 83.94 101 GLY A C 1
ATOM 799 O O . GLY A 1 101 ? -7.066 9.995 -4.674 1.00 83.94 101 GLY A O 1
ATOM 800 N N . LYS A 1 102 ? -7.907 10.536 -2.662 1.00 84.81 102 LYS A N 1
ATOM 801 C CA . LYS A 1 102 ? -6.829 11.470 -2.335 1.00 84.81 102 LYS A CA 1
ATOM 802 C C . LYS A 1 102 ? -5.591 10.726 -1.857 1.00 84.81 102 LYS A C 1
ATOM 804 O O . LYS A 1 102 ? -5.670 9.727 -1.146 1.00 84.81 102 LYS A O 1
ATOM 809 N N . ILE A 1 103 ? -4.431 11.260 -2.219 1.00 85.44 103 ILE A N 1
ATOM 810 C CA . ILE A 1 103 ? -3.141 10.833 -1.691 1.00 85.44 103 ILE A CA 1
ATOM 811 C C . ILE A 1 103 ? -2.687 11.886 -0.685 1.00 85.44 103 ILE A C 1
ATOM 813 O O . ILE A 1 103 ? -2.361 13.023 -1.036 1.00 85.44 103 ILE A O 1
ATOM 817 N N . ASN A 1 104 ? -2.659 11.494 0.584 1.00 80.69 104 ASN A N 1
ATOM 818 C CA . ASN A 1 104 ? -2.261 12.370 1.680 1.00 80.69 104 ASN A CA 1
ATOM 819 C C . ASN A 1 104 ? -0.743 12.572 1.684 1.00 80.69 104 ASN A C 1
ATOM 821 O O . ASN A 1 104 ? -0.265 13.702 1.794 1.00 80.69 104 ASN A O 1
ATOM 825 N N . SER A 1 105 ? 0.022 11.490 1.520 1.00 80.50 105 SER A N 1
ATOM 826 C CA . SER A 1 105 ? 1.480 11.554 1.431 1.00 80.50 105 SER A CA 1
ATOM 827 C C . SER A 1 105 ? 2.069 10.339 0.724 1.00 80.50 105 SER A C 1
ATOM 829 O O . SER A 1 105 ? 1.657 9.212 0.980 1.00 80.50 105 SER A O 1
ATOM 831 N N . VAL A 1 106 ? 3.100 10.573 -0.089 1.00 85.50 106 VAL A N 1
ATOM 832 C CA . VAL A 1 106 ? 4.017 9.536 -0.579 1.00 85.50 106 VAL A CA 1
ATOM 833 C C . VAL A 1 106 ? 5.403 9.893 -0.074 1.00 85.50 106 VAL A C 1
ATOM 835 O O . VAL A 1 106 ? 5.958 10.928 -0.445 1.00 85.50 106 VAL A O 1
ATOM 838 N N . ARG A 1 107 ? 5.951 9.057 0.803 1.00 85.75 107 ARG A N 1
ATOM 839 C CA . ARG A 1 107 ? 7.327 9.163 1.281 1.00 85.75 107 ARG A CA 1
ATOM 840 C C . ARG A 1 107 ? 8.120 8.019 0.678 1.00 85.75 107 ARG A C 1
ATOM 842 O O . ARG A 1 107 ? 8.001 6.873 1.098 1.00 85.75 107 ARG A O 1
ATOM 849 N N . PHE A 1 108 ? 8.925 8.357 -0.318 1.00 88.88 108 PHE A N 1
ATOM 850 C CA . PHE A 1 108 ? 9.892 7.458 -0.925 1.00 88.88 108 PHE A CA 1
ATOM 851 C C . PHE A 1 108 ? 11.292 7.996 -0.646 1.00 88.88 108 PHE A C 1
ATOM 853 O O . PHE A 1 108 ? 11.603 9.138 -0.983 1.00 88.88 108 PHE A O 1
ATOM 860 N N . GLN A 1 109 ? 12.122 7.182 0.001 1.00 85.12 109 GLN A N 1
ATOM 861 C CA . GLN A 1 109 ? 13.520 7.512 0.239 1.00 85.12 109 GLN A CA 1
ATOM 862 C C . GLN A 1 109 ? 14.366 6.887 -0.863 1.00 85.12 109 GLN A C 1
ATOM 864 O O . GLN A 1 109 ? 14.604 5.678 -0.865 1.00 85.12 109 GLN A O 1
ATOM 869 N N . SER A 1 110 ? 14.833 7.719 -1.791 1.00 83.94 110 SER A N 1
ATOM 870 C CA . SER A 1 110 ? 15.842 7.292 -2.754 1.00 83.94 110 SER A CA 1
ATOM 871 C C . SER A 1 110 ? 17.109 6.882 -2.002 1.00 83.94 110 SER A C 1
ATOM 873 O O . SER A 1 110 ? 17.603 7.611 -1.142 1.00 83.94 110 SER A O 1
ATOM 875 N N . SER A 1 111 ? 17.641 5.716 -2.341 1.00 80.31 111 SER A N 1
ATOM 876 C CA . SER A 1 111 ? 18.971 5.264 -1.916 1.00 80.31 111 SER A CA 1
ATOM 877 C C . SER A 1 111 ? 19.851 5.206 -3.160 1.00 80.31 111 SER A C 1
ATOM 879 O O . SER A 1 111 ? 19.308 5.148 -4.251 1.00 80.31 111 SER A O 1
ATOM 881 N N . GLY A 1 112 ? 21.181 5.274 -3.044 1.00 77.56 112 GLY A N 1
ATOM 882 C CA . GLY A 1 112 ? 22.071 5.503 -4.201 1.00 77.56 112 GLY A CA 1
ATOM 883 C C . GLY A 1 112 ? 21.718 4.708 -5.470 1.00 77.56 112 GLY A C 1
ATOM 884 O O . GLY A 1 112 ? 21.646 5.286 -6.550 1.00 77.56 112 GLY A O 1
ATOM 885 N N . ASP A 1 113 ? 21.399 3.420 -5.321 1.00 84.50 113 ASP A N 1
ATOM 886 C CA . ASP A 1 113 ? 21.042 2.535 -6.434 1.00 84.50 113 ASP A CA 1
ATOM 887 C C . ASP A 1 113 ? 19.527 2.370 -6.671 1.00 84.50 113 ASP A C 1
ATOM 889 O O . ASP A 1 113 ? 19.128 1.604 -7.543 1.00 84.50 113 ASP A O 1
ATOM 893 N N . CYS A 1 114 ? 18.661 3.054 -5.923 1.00 92.75 114 CYS A N 1
ATOM 894 C CA . CYS A 1 114 ? 17.208 2.981 -6.060 1.00 92.75 114 CYS A CA 1
ATOM 895 C C . CYS A 1 114 ? 16.576 4.370 -6.189 1.00 92.75 114 CYS A C 1
ATOM 897 O O . CYS A 1 114 ? 16.674 5.213 -5.294 1.00 92.75 114 CYS A O 1
ATOM 899 N N . TRP A 1 115 ? 15.870 4.584 -7.293 1.00 93.94 115 TRP A N 1
ATOM 900 C CA . TRP A 1 115 ? 15.171 5.827 -7.591 1.00 93.94 115 TRP A CA 1
ATOM 901 C C . TRP A 1 115 ? 13.738 5.536 -8.012 1.00 93.94 115 TRP A C 1
ATOM 903 O O . TRP A 1 115 ? 13.385 4.429 -8.406 1.00 93.94 115 TRP A O 1
ATOM 913 N N . GLY A 1 116 ? 12.889 6.547 -7.941 1.00 92.69 116 GLY A N 1
ATOM 914 C CA . GLY A 1 116 ? 11.509 6.420 -8.360 1.00 92.69 116 GLY A CA 1
ATOM 915 C C . GLY A 1 116 ? 10.908 7.780 -8.629 1.00 92.69 116 GLY A C 1
ATOM 916 O O . GLY A 1 116 ? 11.382 8.797 -8.121 1.00 92.69 116 GLY A O 1
ATOM 917 N N . TYR A 1 117 ? 9.869 7.790 -9.447 1.00 92.12 117 TYR A N 1
ATOM 918 C CA . TYR A 1 117 ? 9.088 8.981 -9.725 1.00 92.12 117 TYR A CA 1
ATOM 919 C C . TYR A 1 117 ? 7.605 8.671 -9.562 1.00 92.12 117 TYR A C 1
ATOM 921 O O . TYR A 1 117 ? 7.149 7.550 -9.799 1.00 92.12 117 TYR A O 1
ATOM 929 N N . PHE A 1 118 ? 6.859 9.691 -9.152 1.00 91.38 118 PHE A N 1
ATOM 930 C CA . PHE A 1 118 ? 5.426 9.619 -8.913 1.00 91.38 118 PHE A CA 1
ATOM 931 C C . PHE A 1 118 ? 4.750 10.767 -9.658 1.00 91.38 118 PHE A C 1
ATOM 933 O O . PHE A 1 118 ? 5.258 11.886 -9.684 1.00 91.38 118 PHE A O 1
ATOM 940 N N . SER A 1 119 ? 3.611 10.480 -10.280 1.00 87.94 119 SER A N 1
ATOM 941 C CA . SER A 1 119 ? 2.798 11.453 -11.021 1.00 87.94 119 SER A CA 1
ATOM 942 C C . SER A 1 119 ? 1.900 12.297 -10.111 1.00 87.94 119 SER A C 1
ATOM 944 O O . SER A 1 119 ? 1.342 13.299 -10.553 1.00 87.94 119 SER A O 1
ATOM 946 N N . VAL A 1 120 ? 1.779 11.918 -8.834 1.00 83.38 120 VAL A N 1
ATOM 947 C CA . VAL A 1 120 ? 0.922 12.580 -7.847 1.00 83.38 120 VAL A CA 1
ATOM 948 C C . VAL A 1 120 ? 1.781 13.177 -6.731 1.00 83.38 120 VAL A C 1
ATOM 950 O O . VAL A 1 120 ? 2.617 12.495 -6.142 1.00 83.38 120 VAL A O 1
ATOM 953 N N . GLY A 1 121 ? 1.582 14.468 -6.449 1.00 73.38 121 GLY A N 1
ATOM 954 C CA . GLY A 1 121 ? 2.292 15.195 -5.392 1.00 73.38 121 GLY A CA 1
ATOM 955 C C . GLY A 1 121 ? 1.676 15.039 -3.994 1.00 73.38 121 GLY A C 1
ATOM 956 O O . GLY A 1 121 ? 0.646 14.393 -3.804 1.00 73.38 121 GLY A O 1
ATOM 957 N N . LEU A 1 122 ? 2.290 15.697 -3.003 1.00 65.44 122 LEU A N 1
ATOM 958 C CA . LEU A 1 122 ? 1.772 15.812 -1.634 1.00 65.44 122 LEU A CA 1
ATOM 959 C C . LEU A 1 122 ? 0.436 16.580 -1.672 1.00 65.44 122 LEU A C 1
ATOM 961 O O . LEU A 1 122 ? 0.441 17.772 -1.977 1.00 65.44 122 LEU A O 1
ATOM 965 N N . LYS A 1 123 ? -0.689 15.918 -1.359 1.00 67.88 123 LYS A N 1
ATOM 966 C CA . LYS A 1 123 ? -2.085 16.409 -1.490 1.00 67.88 123 LYS A CA 1
ATOM 967 C C . LYS A 1 123 ? -2.708 16.329 -2.890 1.00 67.88 123 LYS A C 1
ATOM 969 O O . LYS A 1 123 ? -3.721 16.983 -3.145 1.00 67.88 123 LYS A O 1
ATOM 974 N N . GLY A 1 124 ? -2.130 15.544 -3.794 1.00 79.25 124 GLY A N 1
ATOM 975 C CA . GLY A 1 124 ? -2.809 15.172 -5.032 1.00 79.25 124 GLY A CA 1
ATOM 976 C C . GLY A 1 124 ? -3.874 14.093 -4.810 1.00 79.25 124 GLY A C 1
ATOM 977 O O . GLY A 1 124 ? -4.178 13.694 -3.686 1.00 79.25 124 GLY A O 1
ATOM 978 N N . GLY A 1 125 ? -4.451 13.596 -5.894 1.00 81.62 125 GLY A N 1
ATOM 979 C CA . GLY A 1 125 ? -5.378 12.474 -5.860 1.00 81.62 125 GLY A CA 1
ATOM 980 C C . GLY A 1 125 ? -5.423 11.784 -7.209 1.00 81.62 125 GLY A C 1
ATOM 981 O O . GLY A 1 125 ? -5.083 12.380 -8.231 1.00 81.62 125 GLY A O 1
ATOM 982 N N . ILE A 1 126 ? -5.835 10.527 -7.194 1.00 82.81 126 ILE A N 1
ATOM 983 C CA . ILE A 1 126 ? -6.079 9.748 -8.400 1.00 82.81 126 ILE A CA 1
ATOM 984 C C . ILE A 1 126 ? -7.561 9.880 -8.697 1.00 82.81 126 ILE A C 1
ATOM 986 O O . ILE A 1 126 ? -8.402 9.441 -7.912 1.00 82.81 126 ILE A O 1
ATOM 990 N N . HIS A 1 127 ? -7.874 10.554 -9.798 1.00 80.56 127 HIS A N 1
ATOM 991 C CA . HIS A 1 127 ? -9.244 10.723 -10.262 1.00 80.56 127 HIS A CA 1
ATOM 992 C C . HIS A 1 127 ? -9.651 9.574 -11.192 1.00 80.56 127 HIS A C 1
ATOM 994 O O . HIS A 1 127 ? -8.811 8.891 -11.770 1.00 80.56 127 HIS A O 1
ATOM 1000 N N . GLU A 1 128 ? -10.951 9.412 -11.414 1.00 75.56 128 GLU A N 1
ATOM 1001 C CA . GLU A 1 128 ? -11.535 8.315 -12.201 1.00 75.56 128 GLU A CA 1
ATOM 1002 C C . GLU A 1 128 ? -11.066 8.226 -13.664 1.00 75.56 128 GLU A C 1
ATOM 1004 O O . GLU A 1 128 ? -11.138 7.161 -14.258 1.00 75.56 128 GLU A O 1
ATOM 1009 N N . PHE A 1 129 ? -10.563 9.313 -14.259 1.00 74.81 129 PHE A N 1
ATOM 1010 C CA . PHE A 1 129 ? -10.010 9.304 -15.625 1.00 74.81 129 PHE A CA 1
ATOM 1011 C C . PHE A 1 129 ? -8.492 9.054 -15.704 1.00 74.81 129 PHE A C 1
ATOM 1013 O O . PHE A 1 129 ? -7.936 9.050 -16.808 1.00 74.81 129 PHE A O 1
ATOM 1020 N N . ALA A 1 130 ? -7.815 8.927 -14.558 1.00 81.12 130 ALA A N 1
ATOM 1021 C CA . ALA A 1 130 ? -6.372 8.726 -14.485 1.00 81.12 130 ALA A CA 1
ATOM 1022 C C . ALA A 1 130 ? -6.026 7.246 -14.689 1.00 81.12 130 ALA A C 1
ATOM 1024 O O . ALA A 1 130 ? -6.875 6.372 -14.525 1.00 81.12 130 ALA A O 1
ATOM 1025 N N . ASP A 1 131 ? -4.773 6.982 -15.052 1.00 83.56 131 ASP A N 1
ATOM 1026 C CA . ASP A 1 131 ? -4.215 5.629 -15.019 1.00 83.56 131 ASP A CA 1
ATOM 1027 C C . ASP A 1 131 ? -4.116 5.146 -13.558 1.00 83.56 131 ASP A C 1
ATOM 1029 O O . ASP A 1 131 ? -3.923 5.960 -12.648 1.00 83.56 131 ASP A O 1
ATOM 1033 N N . SER A 1 132 ? -4.254 3.837 -13.321 1.00 86.31 132 SER A N 1
ATOM 1034 C CA . SER A 1 132 ? -4.034 3.257 -11.993 1.00 86.31 132 SER A CA 1
ATOM 1035 C C . SER A 1 132 ? -2.573 3.398 -11.588 1.00 86.31 132 SER A C 1
ATOM 1037 O O . SER A 1 132 ? -2.279 3.577 -10.405 1.00 86.31 132 SER A O 1
ATOM 1039 N N . GLN A 1 133 ? -1.646 3.381 -12.550 1.00 90.81 133 GLN A N 1
ATOM 1040 C CA . GLN A 1 133 ? -0.238 3.596 -12.275 1.00 90.81 133 GLN A CA 1
ATOM 1041 C C . GLN A 1 133 ? 0.039 5.062 -11.933 1.00 90.81 133 GLN A C 1
ATOM 1043 O O . GLN A 1 133 ? 0.046 5.939 -12.796 1.00 90.81 133 GLN A O 1
ATOM 1048 N N . PHE A 1 134 ? 0.389 5.316 -10.673 1.00 91.12 134 PHE A N 1
ATOM 1049 C CA . PHE A 1 134 ? 0.794 6.645 -10.221 1.00 91.12 134 PHE A CA 1
ATOM 1050 C C . PHE A 1 134 ? 2.284 6.747 -9.901 1.00 91.12 134 PHE A C 1
ATOM 1052 O O . PHE A 1 134 ? 2.782 7.862 -9.741 1.00 91.12 134 PHE A O 1
ATOM 1059 N N . GLY A 1 135 ? 3.010 5.629 -9.831 1.00 92.25 135 GLY A N 1
ATOM 1060 C CA . GLY A 1 135 ? 4.441 5.621 -9.548 1.00 92.25 135 GLY A CA 1
ATOM 1061 C C . GLY A 1 135 ? 5.218 4.537 -10.282 1.00 92.25 135 GLY A C 1
ATOM 1062 O O . GLY A 1 135 ? 4.670 3.543 -10.765 1.00 92.25 135 GLY A O 1
ATOM 1063 N N . HIS A 1 136 ? 6.527 4.738 -10.359 1.00 94.75 136 HIS A N 1
ATOM 1064 C CA . HIS A 1 136 ? 7.468 3.760 -10.886 1.00 94.75 136 HIS A CA 1
ATOM 1065 C C . HIS A 1 136 ? 8.753 3.819 -10.061 1.00 94.75 136 HIS A C 1
ATOM 1067 O O . HIS A 1 136 ? 9.314 4.898 -9.870 1.00 94.75 136 HIS A O 1
ATOM 1073 N N . ILE A 1 137 ? 9.198 2.670 -9.558 1.00 95.50 137 ILE A N 1
ATOM 1074 C CA . ILE A 1 137 ? 10.421 2.531 -8.763 1.00 95.50 137 ILE A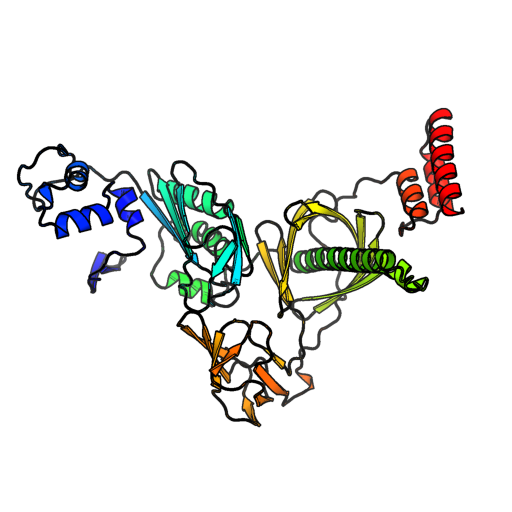 CA 1
ATOM 1075 C C . ILE A 1 137 ? 11.385 1.628 -9.518 1.00 95.50 137 ILE A C 1
ATOM 1077 O O . ILE A 1 137 ? 10.983 0.593 -10.042 1.00 95.50 137 ILE A O 1
ATOM 1081 N N . PHE A 1 138 ? 12.654 2.006 -9.540 1.00 96.44 138 PHE A N 1
ATOM 1082 C CA . PHE A 1 138 ? 13.735 1.303 -10.208 1.00 96.44 138 PHE A CA 1
ATOM 1083 C C . PHE A 1 138 ? 14.862 1.075 -9.216 1.00 96.44 138 PHE A C 1
ATOM 1085 O O . PHE A 1 138 ? 15.245 1.983 -8.483 1.00 96.44 138 PHE A O 1
ATOM 1092 N N . ALA A 1 139 ? 15.418 -0.128 -9.223 1.00 96.44 139 ALA A N 1
ATOM 1093 C CA . ALA A 1 139 ? 16.585 -0.472 -8.437 1.00 96.44 139 ALA A CA 1
ATOM 1094 C C . ALA A 1 139 ? 17.655 -1.080 -9.334 1.00 96.44 139 ALA A C 1
ATOM 1096 O O . ALA A 1 139 ? 17.391 -1.998 -10.113 1.00 96.44 139 ALA A O 1
ATOM 1097 N N . LYS A 1 140 ? 18.873 -0.579 -9.194 1.00 95.44 140 LYS A N 1
ATOM 1098 C CA . LYS A 1 140 ? 20.075 -1.014 -9.890 1.00 95.44 140 LYS A CA 1
ATOM 1099 C C . LYS A 1 140 ? 20.926 -1.877 -8.962 1.00 95.44 140 LYS A C 1
ATOM 1101 O O . LYS A 1 140 ? 20.878 -1.762 -7.741 1.00 95.44 140 LYS A O 1
ATOM 1106 N N . GLY A 1 141 ? 21.705 -2.775 -9.547 1.00 94.75 141 GLY A N 1
ATOM 1107 C CA . GLY A 1 141 ? 22.686 -3.568 -8.820 1.00 94.75 141 GLY A CA 1
ATOM 1108 C C . GLY A 1 141 ? 23.671 -4.259 -9.761 1.00 94.75 141 GLY A C 1
ATOM 1109 O O . GLY A 1 141 ? 23.424 -4.340 -10.966 1.00 94.75 141 GLY A O 1
ATOM 1110 N N . PRO A 1 142 ? 24.787 -4.794 -9.240 1.00 94.69 142 PRO A N 1
ATOM 1111 C CA . PRO A 1 142 ? 25.778 -5.513 -10.046 1.00 94.69 142 PRO A CA 1
ATOM 1112 C C . PRO A 1 142 ? 25.241 -6.832 -10.626 1.00 94.69 142 PRO A C 1
ATOM 1114 O O . PRO A 1 142 ? 25.783 -7.364 -11.590 1.00 94.69 142 PRO A O 1
ATOM 1117 N N . ASN A 1 143 ? 24.180 -7.386 -10.038 1.00 94.56 143 ASN A N 1
ATOM 1118 C CA . ASN A 1 143 ? 23.516 -8.596 -10.505 1.00 94.56 143 ASN A CA 1
ATOM 1119 C C . ASN A 1 143 ? 22.023 -8.571 -10.142 1.00 94.56 143 ASN A C 1
ATOM 1121 O O . ASN A 1 143 ? 21.560 -7.708 -9.392 1.00 94.56 143 ASN A O 1
ATOM 1125 N N . ARG A 1 144 ? 21.280 -9.555 -10.661 1.00 95.19 144 ARG A N 1
ATOM 1126 C CA . ARG A 1 144 ? 19.836 -9.715 -10.446 1.00 95.19 144 ARG A CA 1
ATOM 1127 C C . ARG A 1 144 ? 19.446 -9.731 -8.967 1.00 95.19 144 ARG A C 1
ATOM 1129 O O . ARG A 1 144 ? 18.478 -9.083 -8.582 1.00 95.19 144 ARG A O 1
ATOM 1136 N N . ASN A 1 145 ? 20.202 -10.442 -8.134 1.00 94.62 145 ASN A N 1
ATOM 1137 C CA . ASN A 1 145 ? 19.878 -10.600 -6.719 1.00 94.62 145 ASN A CA 1
ATOM 1138 C C . ASN A 1 145 ? 20.101 -9.320 -5.913 1.00 94.62 145 ASN A C 1
ATOM 1140 O O . ASN A 1 145 ? 19.278 -9.006 -5.057 1.00 94.62 145 ASN A O 1
ATOM 1144 N N . GLU A 1 146 ? 21.163 -8.569 -6.193 1.00 94.38 146 GLU A N 1
ATOM 1145 C CA . GLU A 1 146 ? 21.411 -7.290 -5.521 1.00 94.38 146 GLU A CA 1
ATOM 1146 C C . GLU A 1 146 ? 20.384 -6.230 -5.941 1.00 94.38 146 GLU A C 1
ATOM 1148 O O . GLU A 1 146 ? 19.791 -5.594 -5.074 1.00 94.38 146 GLU A O 1
ATOM 1153 N N . ALA A 1 147 ? 20.045 -6.131 -7.235 1.00 95.38 147 ALA A N 1
ATOM 1154 C CA . ALA A 1 147 ? 18.964 -5.250 -7.694 1.00 95.38 147 ALA A CA 1
ATOM 1155 C C . ALA A 1 147 ? 17.611 -5.602 -7.035 1.00 95.38 147 ALA A C 1
ATOM 1157 O O . ALA A 1 147 ? 16.888 -4.715 -6.579 1.00 95.38 147 ALA A O 1
ATOM 1158 N N . ARG A 1 148 ? 17.298 -6.901 -6.904 1.00 95.50 148 ARG A N 1
ATOM 1159 C CA . ARG A 1 148 ? 16.092 -7.396 -6.214 1.00 95.50 148 ARG A CA 1
ATOM 1160 C C . ARG A 1 148 ? 16.051 -6.983 -4.745 1.00 95.50 148 ARG A C 1
ATOM 1162 O O . ARG A 1 148 ? 15.011 -6.535 -4.270 1.00 95.50 148 ARG A O 1
ATOM 1169 N N . LYS A 1 149 ? 17.158 -7.154 -4.014 1.00 93.69 149 LYS A N 1
ATOM 1170 C CA . LYS A 1 149 ? 17.252 -6.778 -2.594 1.00 93.69 149 LYS A CA 1
ATOM 1171 C C . LYS A 1 149 ? 17.093 -5.270 -2.409 1.00 93.69 149 LYS A C 1
ATOM 1173 O O . LYS A 1 149 ? 16.343 -4.864 -1.526 1.00 93.69 149 LYS A O 1
ATOM 1178 N N . SER A 1 150 ? 17.732 -4.463 -3.258 1.00 93.56 150 SER A N 1
ATOM 1179 C CA . SER A 1 150 ? 17.590 -3.003 -3.248 1.00 93.56 150 SER A CA 1
ATOM 1180 C C . SER A 1 150 ? 16.146 -2.570 -3.515 1.00 93.56 150 SER A C 1
ATOM 1182 O O . SER A 1 150 ? 15.616 -1.726 -2.791 1.00 93.56 150 SER A O 1
ATOM 1184 N N . LEU A 1 151 ? 15.470 -3.197 -4.486 1.00 94.62 151 LEU A N 1
ATOM 1185 C CA . LEU A 1 151 ? 14.055 -2.935 -4.765 1.00 94.62 151 LEU A CA 1
ATOM 1186 C C . LEU A 1 151 ? 13.162 -3.322 -3.582 1.00 94.62 151 LEU A C 1
ATOM 1188 O O . LEU A 1 151 ? 12.312 -2.539 -3.171 1.00 94.62 151 LEU A O 1
ATOM 1192 N N . LEU A 1 152 ? 13.378 -4.506 -3.003 1.00 93.06 152 LEU A N 1
ATOM 1193 C CA . LEU A 1 152 ? 12.626 -4.982 -1.843 1.00 93.06 152 LEU A CA 1
ATOM 1194 C C . LEU A 1 152 ? 12.801 -4.055 -0.635 1.00 93.06 152 LEU A C 1
ATOM 1196 O O . LEU A 1 152 ? 11.831 -3.751 0.052 1.00 93.06 152 LEU A O 1
ATOM 1200 N N . PHE A 1 153 ? 14.025 -3.598 -0.373 1.00 91.19 153 PHE A N 1
ATOM 1201 C CA . PHE A 1 153 ? 14.300 -2.655 0.707 1.00 91.19 153 PHE A CA 1
ATOM 1202 C C . PHE A 1 153 ? 13.583 -1.320 0.481 1.00 91.19 153 PHE A C 1
ATOM 1204 O O . PHE A 1 153 ? 12.977 -0.782 1.405 1.00 91.19 153 PHE A O 1
ATOM 1211 N N . ALA A 1 154 ? 13.591 -0.808 -0.749 1.00 92.25 154 ALA A N 1
ATOM 1212 C CA . ALA A 1 154 ? 12.902 0.430 -1.083 1.00 92.25 154 ALA A CA 1
ATOM 1213 C C . ALA A 1 154 ? 11.373 0.303 -0.974 1.00 92.25 154 ALA A C 1
ATOM 1215 O O . ALA A 1 154 ? 10.727 1.189 -0.422 1.00 92.25 154 ALA A O 1
ATOM 1216 N N . LEU A 1 155 ? 10.800 -0.821 -1.419 1.00 91.38 155 LEU A N 1
ATOM 1217 C CA . LEU A 1 155 ? 9.369 -1.110 -1.282 1.00 91.38 155 LEU A CA 1
ATOM 1218 C C . LEU A 1 155 ? 8.942 -1.332 0.175 1.00 91.38 155 LEU A C 1
ATOM 1220 O O . LEU A 1 155 ? 7.821 -0.998 0.526 1.00 91.38 155 LEU A O 1
ATOM 1224 N N . LYS A 1 156 ? 9.811 -1.852 1.048 1.00 88.56 156 LYS A N 1
ATOM 1225 C CA . LYS A 1 156 ? 9.500 -1.977 2.484 1.00 88.56 156 LYS A CA 1
ATOM 1226 C C . LYS A 1 156 ? 9.505 -0.637 3.222 1.00 88.56 156 LYS A C 1
ATOM 1228 O O . LYS A 1 156 ? 8.828 -0.508 4.234 1.00 88.56 156 LYS A O 1
ATOM 1233 N N . ASN A 1 157 ? 10.280 0.330 2.735 1.00 87.44 157 ASN A N 1
ATOM 1234 C CA . ASN A 1 157 ? 10.430 1.646 3.360 1.00 87.44 157 ASN A CA 1
ATOM 1235 C C . ASN A 1 157 ? 9.579 2.738 2.701 1.00 87.44 157 ASN A C 1
ATOM 1237 O O . ASN A 1 157 ? 9.612 3.885 3.151 1.00 87.44 157 ASN A O 1
ATOM 1241 N N . ILE A 1 158 ? 8.845 2.419 1.632 1.00 88.38 158 ILE A N 1
ATOM 1242 C CA . ILE A 1 158 ? 7.913 3.369 1.039 1.00 88.38 158 ILE A CA 1
ATOM 1243 C C . ILE A 1 158 ? 6.672 3.485 1.924 1.00 88.38 158 ILE A C 1
ATOM 1245 O O . ILE A 1 158 ? 6.054 2.491 2.298 1.00 88.38 158 ILE A O 1
ATOM 1249 N N . ASP A 1 159 ? 6.294 4.717 2.238 1.00 84.44 159 ASP A N 1
ATOM 1250 C CA . ASP A 1 159 ? 5.063 5.014 2.960 1.00 84.44 159 ASP A CA 1
ATOM 1251 C C . ASP A 1 159 ? 4.110 5.759 2.026 1.00 84.44 159 ASP A C 1
ATOM 1253 O O . ASP A 1 159 ? 4.344 6.910 1.644 1.00 84.44 159 ASP A O 1
ATOM 1257 N N . ILE A 1 160 ? 3.051 5.061 1.619 1.00 85.31 160 ILE A N 1
ATOM 1258 C CA . ILE A 1 160 ? 1.982 5.583 0.771 1.00 85.31 160 ILE A CA 1
ATOM 1259 C C . ILE A 1 160 ? 0.719 5.644 1.621 1.00 85.31 160 ILE A C 1
ATOM 1261 O O . ILE A 1 160 ? 0.131 4.615 1.964 1.00 85.31 160 ILE A O 1
ATOM 1265 N N . ASN A 1 161 ? 0.301 6.867 1.927 1.00 79.94 161 ASN A N 1
ATOM 1266 C CA . ASN A 1 161 ? -0.869 7.166 2.734 1.00 79.94 161 ASN A CA 1
ATOM 1267 C C . ASN A 1 161 ? -1.901 7.927 1.900 1.00 79.94 161 ASN A C 1
ATOM 1269 O O . ASN A 1 161 ? -1.594 8.959 1.296 1.00 79.94 161 ASN A O 1
ATOM 1273 N N . GLY A 1 162 ? -3.137 7.453 1.917 1.00 79.19 162 GLY A N 1
ATOM 1274 C CA . GLY A 1 162 ? -4.254 8.039 1.196 1.00 79.19 162 GLY A CA 1
ATOM 1275 C C . GLY A 1 162 ? -5.445 7.094 1.162 1.00 79.19 162 GLY A C 1
ATOM 1276 O O . GLY A 1 162 ? -5.370 5.968 1.653 1.00 79.19 162 GLY A O 1
ATOM 1277 N N . ASP A 1 163 ? -6.507 7.559 0.521 1.00 79.06 163 ASP A N 1
ATOM 1278 C CA . ASP A 1 163 ? -7.750 6.809 0.329 1.00 79.06 163 ASP A CA 1
ATOM 1279 C C . ASP A 1 163 ? -7.529 5.609 -0.620 1.00 79.06 163 ASP A C 1
ATOM 1281 O O . ASP A 1 163 ? -8.281 4.640 -0.623 1.00 79.06 163 ASP A O 1
ATOM 1285 N N . ILE A 1 164 ? -6.458 5.645 -1.422 1.00 84.19 164 ILE A N 1
ATOM 1286 C CA . ILE A 1 164 ? -6.147 4.627 -2.428 1.00 84.19 164 ILE A CA 1
ATOM 1287 C C . ILE A 1 164 ? -5.592 3.329 -1.823 1.00 84.19 164 ILE A C 1
ATOM 1289 O O . ILE A 1 164 ? -4.914 3.311 -0.785 1.00 84.19 164 ILE A O 1
ATOM 1293 N N . ARG A 1 165 ? -5.847 2.215 -2.506 1.00 82.94 165 ARG A N 1
ATOM 1294 C CA . ARG A 1 165 ? -5.207 0.913 -2.268 1.00 82.94 165 ARG A CA 1
ATOM 1295 C C . ARG A 1 165 ? -3.979 0.794 -3.163 1.00 82.94 165 ARG A C 1
ATOM 1297 O O . ARG A 1 165 ? -3.903 1.466 -4.183 1.00 82.94 165 ARG A O 1
ATOM 1304 N N . HIS A 1 166 ? -2.991 0.001 -2.761 1.00 86.88 166 HIS A N 1
ATOM 1305 C CA . HIS A 1 166 ? -1.783 -0.210 -3.560 1.00 86.88 166 HIS A CA 1
ATOM 1306 C C . HIS A 1 166 ? -1.189 -1.603 -3.312 1.00 86.88 166 HIS A C 1
ATOM 1308 O O . HIS A 1 166 ? -1.311 -2.135 -2.204 1.00 86.88 166 HIS A O 1
ATOM 1314 N N . PRO A 1 167 ? -0.512 -2.204 -4.308 1.00 87.38 167 PRO A N 1
ATOM 1315 C CA . PRO A 1 167 ? -0.010 -3.571 -4.222 1.00 87.38 167 PRO A CA 1
ATOM 1316 C C . PRO A 1 167 ? 1.399 -3.671 -3.615 1.00 87.38 167 PRO A C 1
ATOM 1318 O O . PRO A 1 167 ? 2.072 -4.676 -3.820 1.00 87.38 167 PRO A O 1
ATOM 1321 N N . VAL A 1 168 ? 1.901 -2.666 -2.885 1.00 89.31 168 VAL A N 1
ATOM 1322 C CA . VAL A 1 168 ? 3.308 -2.648 -2.420 1.00 89.31 168 VAL A CA 1
ATOM 1323 C C . VAL A 1 168 ? 3.662 -3.874 -1.574 1.00 89.31 168 VAL A C 1
ATOM 1325 O O . VAL A 1 168 ? 4.719 -4.477 -1.771 1.00 89.31 168 VAL A O 1
ATOM 1328 N N . ASN A 1 169 ? 2.768 -4.290 -0.677 1.00 83.69 169 ASN A N 1
ATOM 1329 C CA . ASN A 1 169 ? 2.966 -5.498 0.127 1.00 83.69 169 ASN A CA 1
ATOM 1330 C C . ASN A 1 169 ? 2.983 -6.760 -0.739 1.00 83.69 169 ASN A C 1
ATOM 1332 O O . ASN A 1 169 ? 3.864 -7.603 -0.588 1.00 83.69 169 ASN A O 1
ATOM 1336 N N . TYR A 1 170 ? 2.066 -6.838 -1.702 1.00 86.06 170 TYR A N 1
ATOM 1337 C CA . TYR A 1 170 ? 1.993 -7.934 -2.661 1.00 86.06 170 TYR A CA 1
ATOM 1338 C C . TYR A 1 170 ? 3.290 -8.039 -3.481 1.00 86.06 170 TYR A C 1
ATOM 1340 O O . TYR A 1 170 ? 3.875 -9.112 -3.606 1.00 86.06 170 TYR A O 1
ATOM 1348 N N . LEU A 1 171 ? 3.814 -6.907 -3.962 1.00 90.94 171 LEU A N 1
ATOM 1349 C CA . LEU A 1 171 ? 5.096 -6.825 -4.666 1.00 90.94 171 LEU A CA 1
ATOM 1350 C C . LEU A 1 171 ? 6.265 -7.277 -3.780 1.00 90.94 171 LEU A C 1
ATOM 1352 O O . LEU A 1 171 ? 7.132 -8.019 -4.242 1.00 90.94 171 LEU A O 1
ATOM 1356 N N . CYS A 1 172 ? 6.285 -6.879 -2.504 1.00 90.44 172 CYS A N 1
ATOM 1357 C CA . CYS A 1 172 ? 7.288 -7.353 -1.550 1.00 90.44 172 CYS A CA 1
ATOM 1358 C C . CYS A 1 172 ? 7.270 -8.880 -1.413 1.00 90.44 172 CYS A C 1
ATOM 1360 O O . CYS A 1 172 ? 8.336 -9.495 -1.339 1.00 90.44 172 CYS A O 1
ATOM 1362 N N . GLU A 1 173 ? 6.092 -9.499 -1.364 1.00 88.38 173 GLU A N 1
ATOM 1363 C CA . GLU A 1 173 ? 5.952 -10.954 -1.280 1.00 88.38 173 GLU A CA 1
ATOM 1364 C C . GLU A 1 173 ? 6.390 -11.654 -2.569 1.00 88.38 173 GLU A C 1
ATOM 1366 O O . GLU A 1 173 ? 7.169 -12.607 -2.503 1.00 88.38 173 GLU A O 1
ATOM 1371 N N . LEU A 1 174 ? 5.993 -11.143 -3.742 1.00 90.94 174 LEU A N 1
ATOM 1372 C CA . LEU A 1 174 ? 6.434 -11.680 -5.036 1.00 90.94 174 LEU A CA 1
ATOM 1373 C C . LEU A 1 174 ? 7.963 -11.704 -5.152 1.00 90.94 174 LEU A C 1
ATOM 1375 O O . LEU A 1 174 ? 8.538 -12.718 -5.545 1.00 90.94 174 LEU A O 1
ATOM 1379 N N . LEU A 1 175 ? 8.633 -10.617 -4.755 1.00 92.38 175 LEU A N 1
ATOM 1380 C CA . LEU A 1 175 ? 10.096 -10.517 -4.783 1.00 92.38 175 LEU A CA 1
ATOM 1381 C C . LEU A 1 175 ? 10.790 -11.488 -3.817 1.00 92.38 175 LEU A C 1
ATOM 1383 O O . LEU A 1 175 ? 11.999 -11.697 -3.943 1.00 92.38 175 LEU A O 1
ATOM 1387 N N . GLN A 1 176 ? 10.075 -12.037 -2.834 1.00 91.75 176 GLN A N 1
ATOM 1388 C CA . GLN A 1 176 ? 10.597 -12.969 -1.831 1.00 91.75 176 GLN A CA 1
ATOM 1389 C C . GLN A 1 176 ? 10.255 -14.436 -2.130 1.00 91.75 176 GLN A C 1
ATOM 1391 O O . GLN A 1 176 ? 10.745 -15.308 -1.418 1.00 91.75 176 GLN A O 1
ATOM 1396 N N . ARG A 1 177 ? 9.461 -14.736 -3.167 1.00 91.50 177 ARG A N 1
ATOM 1397 C CA . ARG A 1 177 ? 9.159 -16.122 -3.558 1.00 91.50 177 ARG A CA 1
ATOM 1398 C C . ARG A 1 177 ? 10.348 -16.805 -4.224 1.00 91.50 177 ARG A C 1
ATOM 1400 O O . ARG A 1 177 ? 11.079 -16.188 -5.000 1.00 91.50 177 ARG A O 1
ATOM 1407 N N . GLU A 1 178 ? 10.498 -18.099 -3.951 1.00 92.69 178 GLU A N 1
ATOM 1408 C CA . GLU A 1 178 ? 11.563 -18.936 -4.519 1.00 92.69 178 GLU A CA 1
ATOM 1409 C C . GLU A 1 178 ? 11.522 -18.943 -6.048 1.00 92.69 178 GLU A C 1
ATOM 1411 O O . GLU A 1 178 ? 12.548 -18.691 -6.671 1.00 92.69 178 GLU A O 1
ATOM 1416 N N . ASP A 1 179 ? 10.336 -19.085 -6.650 1.00 93.19 179 ASP A N 1
ATOM 1417 C CA . ASP A 1 179 ? 10.156 -19.035 -8.108 1.00 93.19 179 ASP A CA 1
ATOM 1418 C C . ASP A 1 179 ? 10.757 -17.763 -8.719 1.00 93.19 179 ASP A C 1
ATOM 1420 O O . ASP A 1 179 ? 11.484 -17.808 -9.715 1.00 93.19 179 ASP A O 1
ATOM 1424 N N . PHE A 1 180 ? 10.498 -16.609 -8.091 1.00 94.62 180 PHE A N 1
ATOM 1425 C CA . PHE A 1 180 ? 11.036 -15.339 -8.555 1.00 94.62 180 PHE A CA 1
ATOM 1426 C C . PHE A 1 180 ? 12.540 -15.253 -8.298 1.00 94.62 180 PHE A C 1
ATOM 1428 O O . PHE A 1 180 ? 13.268 -14.777 -9.164 1.00 94.62 180 PHE A O 1
ATOM 1435 N N . MET A 1 181 ? 13.051 -15.713 -7.155 1.00 93.31 181 MET A N 1
ATOM 1436 C CA . MET A 1 181 ? 14.491 -15.695 -6.853 1.00 93.31 181 MET A CA 1
ATOM 1437 C C . MET A 1 181 ? 15.300 -16.577 -7.814 1.00 93.31 181 MET A C 1
ATOM 1439 O O . MET A 1 181 ? 16.311 -16.117 -8.347 1.00 93.31 181 MET A O 1
ATOM 1443 N N . ASP A 1 182 ? 14.788 -17.764 -8.126 1.00 94.00 182 ASP A N 1
ATOM 1444 C CA . ASP A 1 182 ? 15.399 -18.748 -9.024 1.00 94.00 182 ASP A CA 1
ATOM 1445 C C . ASP A 1 182 ? 15.174 -18.449 -10.513 1.00 94.00 182 ASP A C 1
ATOM 1447 O O . ASP A 1 182 ? 15.686 -19.168 -11.371 1.00 94.00 182 ASP A O 1
ATOM 1451 N N . ASN A 1 183 ? 14.416 -17.394 -10.836 1.00 93.94 183 ASN A N 1
ATOM 1452 C CA . ASN A 1 183 ? 14.042 -17.031 -12.205 1.00 93.94 183 ASN A CA 1
ATOM 1453 C C . ASN A 1 183 ? 13.223 -18.127 -12.926 1.00 93.94 183 ASN A C 1
ATOM 1455 O O . ASN A 1 183 ? 13.337 -18.305 -14.138 1.00 93.94 183 ASN A O 1
ATOM 1459 N N . LYS A 1 184 ? 12.390 -18.860 -12.176 1.00 92.44 184 LYS A N 1
ATOM 1460 C CA . LYS A 1 184 ? 11.478 -19.913 -12.654 1.00 92.44 184 LYS A CA 1
ATOM 1461 C C . LYS A 1 184 ? 10.062 -19.357 -12.823 1.00 92.44 184 LYS A C 1
ATOM 1463 O O . LYS A 1 184 ? 9.123 -19.807 -12.175 1.00 92.44 184 LYS A O 1
ATOM 1468 N N . ILE A 1 185 ? 9.923 -18.347 -13.676 1.00 94.25 185 ILE A N 1
ATOM 1469 C CA . ILE A 1 185 ? 8.653 -17.647 -13.910 1.00 94.25 185 ILE A CA 1
ATOM 1470 C C . ILE A 1 185 ? 8.236 -17.730 -15.380 1.00 94.25 185 ILE A C 1
ATOM 1472 O O . ILE A 1 185 ? 9.075 -17.770 -16.279 1.00 94.25 185 ILE A O 1
ATOM 1476 N N . ASP A 1 186 ? 6.927 -17.728 -15.613 1.00 94.06 186 ASP A N 1
ATOM 1477 C CA . ASP A 1 186 ? 6.305 -17.605 -16.931 1.00 94.06 186 ASP A CA 1
ATOM 1478 C C . ASP A 1 186 ? 5.212 -16.526 -16.906 1.00 94.06 186 ASP A C 1
ATOM 1480 O O . ASP A 1 186 ? 4.907 -15.951 -15.859 1.00 94.06 186 ASP A O 1
ATOM 1484 N N . THR A 1 187 ? 4.628 -16.225 -18.065 1.00 91.88 187 THR A N 1
ATOM 1485 C CA . THR A 1 187 ? 3.630 -15.154 -18.203 1.00 91.88 187 THR A CA 1
ATOM 1486 C C . THR A 1 187 ? 2.331 -15.422 -17.442 1.00 91.88 187 THR A C 1
ATOM 1488 O O . THR A 1 187 ? 1.614 -14.471 -17.164 1.00 91.88 187 THR A O 1
ATOM 1491 N N . MET A 1 188 ? 2.040 -16.676 -17.075 1.00 90.56 188 MET A N 1
ATOM 1492 C CA . MET A 1 188 ? 0.838 -17.073 -16.326 1.00 90.56 188 MET A CA 1
ATOM 1493 C C . MET A 1 188 ? 1.123 -17.333 -14.840 1.00 90.56 188 MET A C 1
ATOM 1495 O O . MET A 1 188 ? 0.241 -17.767 -14.098 1.00 90.56 188 MET A O 1
ATOM 1499 N N . TRP A 1 189 ? 2.362 -17.141 -14.382 1.00 90.44 189 TRP A N 1
ATOM 1500 C CA . TRP A 1 189 ? 2.755 -17.394 -12.995 1.00 90.44 189 TRP A CA 1
ATOM 1501 C C . TRP A 1 189 ? 1.953 -16.527 -12.024 1.00 90.44 189 TRP A C 1
ATOM 1503 O O . TRP A 1 189 ? 1.401 -17.038 -11.052 1.00 90.44 189 TRP A O 1
ATOM 1513 N N . LEU A 1 190 ? 1.820 -15.236 -12.331 1.00 87.00 190 LEU A N 1
ATOM 1514 C CA . LEU A 1 190 ? 1.062 -14.309 -11.500 1.00 87.00 190 LEU A CA 1
ATOM 1515 C C . LEU A 1 190 ? -0.437 -14.651 -11.479 1.00 87.00 190 LEU A C 1
ATOM 1517 O O . LEU A 1 190 ? -1.026 -14.689 -10.402 1.00 87.00 190 LEU A O 1
ATOM 1521 N N . ASP A 1 191 ? -1.030 -14.970 -12.632 1.00 86.19 191 ASP A N 1
ATOM 1522 C CA . ASP A 1 191 ? -2.451 -15.337 -12.730 1.00 86.19 191 ASP A CA 1
ATOM 1523 C C . ASP A 1 191 ? -2.785 -16.573 -11.882 1.00 86.19 191 ASP A C 1
ATOM 1525 O O . ASP A 1 191 ? -3.811 -16.612 -11.200 1.00 86.19 191 ASP A O 1
ATOM 1529 N N . ARG A 1 192 ? -1.888 -17.571 -11.870 1.00 86.12 192 ARG A N 1
ATOM 1530 C CA . ARG A 1 192 ? -2.023 -18.767 -11.024 1.00 86.12 192 ARG A CA 1
ATOM 1531 C C . ARG A 1 192 ? -1.985 -18.425 -9.537 1.00 86.12 192 ARG A C 1
ATOM 1533 O O . ARG A 1 192 ? -2.844 -18.887 -8.792 1.00 86.12 192 ARG A O 1
ATOM 1540 N N . LEU A 1 193 ? -1.051 -17.571 -9.114 1.00 83.19 193 LEU A N 1
ATOM 1541 C CA . LEU A 1 193 ? -0.956 -17.140 -7.714 1.00 83.19 193 LEU A CA 1
ATOM 1542 C C . LEU A 1 193 ? -2.218 -16.410 -7.238 1.00 83.19 193 LEU A C 1
ATOM 1544 O O . LEU A 1 193 ? -2.660 -16.627 -6.107 1.00 83.19 193 LEU A O 1
ATOM 1548 N N . ILE A 1 194 ? -2.806 -15.578 -8.102 1.00 79.25 194 ILE A N 1
ATOM 1549 C CA . ILE A 1 194 ? -4.052 -14.857 -7.813 1.00 79.25 194 ILE A CA 1
ATOM 1550 C C . ILE A 1 194 ? -5.219 -15.843 -7.680 1.00 79.25 194 ILE A C 1
ATOM 1552 O O . ILE A 1 194 ? -5.990 -15.760 -6.722 1.00 79.25 194 ILE A O 1
ATOM 1556 N N . ALA A 1 195 ? -5.333 -16.807 -8.600 1.00 75.00 195 ALA A N 1
ATOM 1557 C CA . ALA A 1 195 ? -6.393 -17.814 -8.574 1.00 75.00 195 ALA A CA 1
ATOM 1558 C C . ALA A 1 195 ? -6.348 -18.693 -7.311 1.00 75.00 195 ALA A C 1
ATOM 1560 O O . ALA A 1 195 ? -7.391 -19.037 -6.755 1.00 75.00 195 ALA A O 1
ATOM 1561 N N . GLU A 1 196 ? -5.147 -19.020 -6.834 1.00 72.69 196 GLU A N 1
ATOM 1562 C CA . GLU A 1 196 ? -4.938 -19.867 -5.656 1.00 72.69 196 GLU A CA 1
ATOM 1563 C C . GLU A 1 196 ? -5.072 -19.101 -4.322 1.00 72.69 196 GLU A C 1
ATOM 1565 O O . GLU A 1 196 ? -4.997 -19.720 -3.261 1.00 72.69 196 GLU A O 1
ATOM 1570 N N . LYS A 1 197 ? -5.290 -17.771 -4.345 1.00 66.81 197 LYS A N 1
ATOM 1571 C CA . LYS A 1 197 ? -5.325 -16.889 -3.154 1.00 66.81 197 LYS A CA 1
ATOM 1572 C C . LYS A 1 197 ? -4.140 -17.113 -2.204 1.00 66.81 197 LYS A C 1
ATOM 1574 O O . LYS A 1 197 ? -4.253 -16.975 -0.989 1.00 66.81 197 LYS A O 1
ATOM 1579 N N . LEU A 1 198 ? -2.986 -17.465 -2.766 1.00 57.81 198 LEU A N 1
ATOM 1580 C CA . LEU A 1 198 ? -1.791 -17.848 -2.011 1.00 57.81 198 LEU A CA 1
ATOM 1581 C C . LEU A 1 198 ? -1.052 -16.663 -1.380 1.00 57.81 198 LEU A C 1
ATOM 1583 O O . LEU A 1 198 ? -0.037 -16.861 -0.712 1.00 57.81 198 LEU A O 1
ATOM 1587 N N . ILE A 1 199 ? -1.518 -15.445 -1.639 1.00 54.16 199 ILE A N 1
ATOM 1588 C CA . ILE A 1 199 ? -0.980 -14.209 -1.087 1.00 54.16 199 ILE A CA 1
ATOM 1589 C C . ILE A 1 199 ? -2.090 -13.603 -0.237 1.00 54.16 199 ILE A C 1
ATOM 1591 O O . ILE A 1 199 ? -3.036 -13.006 -0.742 1.00 54.16 199 ILE A O 1
ATOM 1595 N N . GLY A 1 200 ? -1.997 -13.865 1.060 1.00 53.38 200 GLY A N 1
ATOM 1596 C CA . GLY A 1 200 ? -2.914 -13.393 2.079 1.00 53.38 200 GLY A CA 1
ATOM 1597 C C . GLY A 1 200 ? -2.112 -13.075 3.329 1.00 53.38 200 GLY A C 1
ATOM 1598 O O . GLY A 1 200 ? -1.178 -13.795 3.691 1.00 53.38 200 GLY A O 1
ATOM 1599 N N . THR A 1 201 ? -2.448 -11.966 3.972 1.00 52.28 201 THR A N 1
ATOM 1600 C CA . THR A 1 201 ? -1.735 -11.455 5.135 1.00 52.28 201 THR A CA 1
ATOM 1601 C C . THR A 1 201 ? -1.802 -12.456 6.289 1.00 52.28 201 THR A C 1
ATOM 1603 O O . THR A 1 201 ? -2.846 -12.695 6.885 1.00 52.28 201 THR A O 1
ATOM 1606 N N . ASN A 1 202 ? -0.649 -13.049 6.606 1.00 54.84 202 ASN A N 1
ATOM 1607 C CA . ASN A 1 202 ? -0.466 -14.108 7.601 1.00 54.84 202 ASN A CA 1
ATOM 1608 C C . ASN A 1 202 ? -0.496 -13.566 9.048 1.00 54.84 202 ASN A C 1
ATOM 1610 O O . ASN A 1 202 ? 0.413 -13.821 9.838 1.00 54.84 202 ASN A O 1
ATOM 1614 N N . ARG A 1 203 ? -1.491 -12.733 9.387 1.00 66.00 203 ARG A N 1
ATOM 1615 C CA . ARG A 1 203 ? -1.761 -12.324 10.774 1.00 66.00 203 ARG A CA 1
ATOM 1616 C C . ARG A 1 203 ? -2.902 -13.156 11.345 1.00 66.00 203 ARG A C 1
ATOM 1618 O O . ARG A 1 203 ? -3.860 -13.473 10.644 1.00 66.00 203 ARG A O 1
ATOM 1625 N N . GLY A 1 204 ? -2.801 -13.496 12.629 1.00 74.69 204 GLY A N 1
ATOM 1626 C CA . GLY A 1 204 ? -3.849 -14.230 13.326 1.00 74.69 204 GLY A CA 1
ATOM 1627 C C . GLY A 1 204 ? -5.165 -13.455 13.293 1.00 74.69 204 GLY A C 1
ATOM 1628 O O . GLY A 1 204 ? -5.194 -12.250 13.542 1.00 74.69 204 GLY A O 1
ATOM 1629 N N . LYS A 1 205 ? -6.272 -14.148 13.011 1.00 83.19 205 LYS A N 1
ATOM 1630 C CA . LYS A 1 205 ? -7.619 -13.550 12.953 1.00 83.19 205 LYS A CA 1
ATOM 1631 C C . LYS A 1 205 ? -7.962 -12.777 14.233 1.00 83.19 205 LYS A C 1
ATOM 1633 O O . LYS A 1 205 ? -8.526 -11.690 14.172 1.00 83.19 205 LYS A O 1
ATOM 1638 N N . LEU A 1 206 ? -7.568 -13.318 15.388 1.00 86.75 206 LEU A N 1
ATOM 1639 C CA . LEU A 1 206 ? -7.791 -12.697 16.696 1.00 86.75 206 LEU A CA 1
ATOM 1640 C C . LEU A 1 206 ? -6.977 -11.410 16.882 1.00 86.75 206 LEU A C 1
ATOM 1642 O O . LEU A 1 206 ? -7.495 -10.457 17.461 1.00 86.75 206 LEU A O 1
ATOM 1646 N N . ASP A 1 207 ? -5.757 -11.339 16.338 1.00 87.38 207 ASP A N 1
ATOM 1647 C CA . ASP A 1 207 ? -4.944 -10.119 16.385 1.00 87.38 207 ASP A CA 1
ATOM 1648 C C . ASP A 1 207 ? -5.631 -8.992 15.604 1.00 87.38 207 ASP A C 1
ATOM 1650 O O . ASP A 1 207 ? -5.735 -7.868 16.093 1.00 87.38 207 ASP A O 1
ATOM 1654 N N . VAL A 1 208 ? -6.146 -9.294 14.405 1.00 87.50 208 VAL A N 1
ATOM 1655 C CA . VAL A 1 208 ? -6.884 -8.325 13.576 1.00 87.50 208 VAL A CA 1
ATOM 1656 C C . VAL A 1 208 ? -8.092 -7.785 14.332 1.00 87.50 208 VAL A C 1
ATOM 1658 O O . VAL A 1 208 ? -8.256 -6.569 14.432 1.00 87.50 208 VAL A O 1
ATOM 1661 N N . VAL A 1 209 ? -8.908 -8.679 14.896 1.00 89.88 209 VAL A N 1
ATOM 1662 C CA . VAL A 1 209 ? -10.085 -8.302 15.686 1.00 89.88 209 VAL A CA 1
ATOM 1663 C C . VAL A 1 209 ? -9.681 -7.423 16.865 1.00 89.88 209 VAL A C 1
ATOM 1665 O O . VAL A 1 209 ? -10.286 -6.377 17.077 1.00 89.88 209 VAL A O 1
ATOM 1668 N N . PHE A 1 210 ? -8.643 -7.808 17.609 1.00 91.56 210 PHE A N 1
ATOM 1669 C CA . PHE A 1 210 ? -8.187 -7.052 18.768 1.00 91.56 210 PHE A CA 1
ATOM 1670 C C . PHE A 1 210 ? -7.732 -5.642 18.390 1.00 91.56 210 PHE A C 1
ATOM 1672 O O . PHE A 1 210 ? -8.236 -4.667 18.943 1.00 91.56 210 PHE A O 1
ATOM 1679 N N . PHE A 1 211 ? -6.822 -5.509 17.422 1.00 91.94 211 PHE A N 1
ATOM 1680 C CA . PHE A 1 211 ? -6.308 -4.202 17.011 1.00 91.94 211 PHE A CA 1
ATOM 1681 C C . PHE A 1 211 ? -7.396 -3.316 16.383 1.00 91.94 211 PHE A C 1
ATOM 1683 O O . PHE A 1 211 ? -7.366 -2.098 16.570 1.00 91.94 211 PHE A O 1
ATOM 1690 N N . ALA A 1 212 ? -8.393 -3.903 15.716 1.00 91.31 212 ALA A N 1
ATOM 1691 C CA . ALA A 1 212 ? -9.573 -3.180 15.243 1.00 91.31 212 ALA A CA 1
ATOM 1692 C C . ALA A 1 212 ? -10.434 -2.658 16.399 1.00 91.31 212 ALA A C 1
ATOM 1694 O O . ALA A 1 212 ? -10.834 -1.491 16.386 1.00 91.31 212 ALA A O 1
ATOM 1695 N N . THR A 1 213 ? -10.663 -3.482 17.426 1.00 92.88 213 THR A N 1
ATOM 1696 C CA . THR A 1 213 ? -11.335 -3.070 18.666 1.00 92.88 213 THR A CA 1
ATOM 1697 C C . THR A 1 213 ? -10.575 -1.930 19.345 1.00 92.88 213 THR A C 1
ATOM 1699 O O . THR A 1 213 ? -11.198 -0.943 19.729 1.00 92.88 213 THR A O 1
ATOM 1702 N N . VAL A 1 214 ? -9.241 -2.016 19.452 1.00 93.62 214 VAL A N 1
ATOM 1703 C CA . VAL A 1 214 ? -8.411 -0.955 20.051 1.00 93.62 214 VAL A CA 1
ATOM 1704 C C . VAL A 1 214 ? -8.558 0.361 19.291 1.00 93.62 214 VAL A C 1
ATOM 1706 O O . VAL A 1 214 ? -8.818 1.395 19.907 1.00 93.62 214 VAL A O 1
ATOM 1709 N N . TYR A 1 215 ? -8.434 0.324 17.962 1.00 94.00 215 TYR A N 1
ATOM 1710 C CA . TYR A 1 215 ? -8.551 1.517 17.125 1.00 94.00 215 TYR A CA 1
ATOM 1711 C C . TYR A 1 215 ? -9.933 2.176 17.264 1.00 94.00 215 TYR A C 1
ATOM 1713 O O . TYR A 1 215 ? -10.022 3.366 17.568 1.00 94.00 215 TYR A O 1
ATOM 1721 N N . ARG A 1 216 ? -11.019 1.398 17.133 1.00 92.38 216 ARG A N 1
ATOM 1722 C CA . ARG A 1 216 ? -12.392 1.918 17.261 1.00 92.38 216 ARG A CA 1
ATOM 1723 C C . ARG A 1 216 ? -12.710 2.426 18.662 1.00 92.38 216 ARG A C 1
ATOM 1725 O O . ARG A 1 216 ? -13.396 3.436 18.791 1.00 92.38 216 ARG A O 1
ATOM 1732 N N . ALA A 1 217 ? -12.217 1.762 19.707 1.00 92.25 217 ALA A N 1
ATOM 1733 C CA . ALA A 1 217 ? -12.392 2.221 21.081 1.00 92.25 217 ALA A CA 1
ATOM 1734 C C . ALA A 1 217 ? -11.725 3.584 21.307 1.00 92.25 217 ALA A C 1
ATOM 1736 O O . ALA A 1 217 ? -12.345 4.482 21.879 1.00 92.25 217 ALA A O 1
ATOM 1737 N N . TYR A 1 218 ? -10.490 3.752 20.825 1.00 93.12 218 TYR A N 1
ATOM 1738 C CA . TYR A 1 218 ? -9.764 5.014 20.933 1.00 93.12 218 TYR A CA 1
ATOM 1739 C C . TYR A 1 218 ? -10.473 6.145 20.176 1.00 93.12 218 TYR A C 1
ATOM 1741 O O . TYR A 1 218 ? -10.746 7.197 20.756 1.00 93.12 218 TYR A O 1
ATOM 1749 N N . GLU A 1 219 ? -10.842 5.912 18.913 1.00 91.06 219 GLU A N 1
ATOM 1750 C CA . GLU A 1 219 ? -11.551 6.897 18.087 1.00 91.06 219 GLU A CA 1
ATOM 1751 C C . GLU A 1 219 ? -12.926 7.268 18.664 1.00 91.06 219 GLU A C 1
ATOM 1753 O O . GLU A 1 219 ? -13.289 8.445 18.693 1.00 91.06 219 GLU A O 1
ATOM 1758 N N . LEU A 1 220 ? -13.678 6.302 19.207 1.00 89.31 220 LEU A N 1
ATOM 1759 C CA . LEU A 1 220 ? -14.961 6.569 19.863 1.00 89.31 220 LEU A CA 1
ATOM 1760 C C . LEU A 1 220 ? -14.796 7.505 21.066 1.00 89.31 220 LEU A C 1
ATOM 1762 O O . LEU A 1 220 ? -15.547 8.473 21.210 1.00 89.31 220 LEU A O 1
ATOM 1766 N N . VAL A 1 221 ? -13.815 7.227 21.928 1.00 89.56 221 VAL A N 1
ATOM 1767 C CA . VAL A 1 221 ? -13.527 8.049 23.109 1.00 89.56 221 VAL A CA 1
ATOM 1768 C C . VAL A 1 221 ? -13.071 9.443 22.694 1.00 89.56 221 VA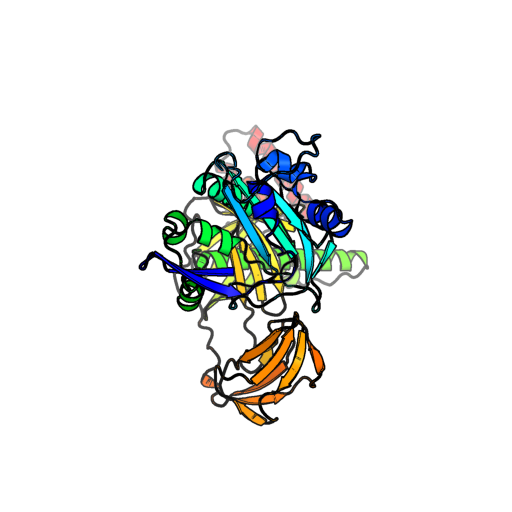L A C 1
ATOM 1770 O O . VAL A 1 221 ? -13.602 10.431 23.201 1.00 89.56 221 VAL A O 1
ATOM 1773 N N . LYS A 1 222 ? -12.144 9.534 21.737 1.00 90.19 222 LYS A N 1
ATOM 1774 C CA . LYS A 1 222 ? -11.638 10.801 21.202 1.00 90.19 222 LYS A CA 1
ATOM 1775 C C . LYS A 1 222 ? -12.765 11.657 20.630 1.00 90.19 222 LYS A C 1
ATOM 1777 O O . LYS A 1 222 ? -12.880 12.832 20.979 1.00 90.19 222 LYS A O 1
ATOM 1782 N N . LYS A 1 223 ? -13.642 11.065 19.815 1.00 88.31 223 LYS A N 1
ATOM 1783 C CA . LYS A 1 223 ? -14.806 11.745 19.239 1.00 88.31 223 LYS A CA 1
ATOM 1784 C C . LYS A 1 223 ? -15.748 12.275 20.321 1.00 88.31 223 LYS A C 1
ATOM 1786 O O . LYS A 1 223 ? -16.085 13.456 20.304 1.00 88.31 223 LYS A O 1
ATOM 1791 N N . ARG A 1 224 ? -16.118 11.444 21.301 1.00 86.25 224 ARG A N 1
ATOM 1792 C CA . ARG A 1 224 ? -16.998 11.863 22.408 1.00 86.25 224 ARG A CA 1
ATOM 1793 C C . ARG A 1 224 ? -16.375 12.975 23.255 1.00 86.25 224 ARG A C 1
ATOM 1795 O O . ARG A 1 224 ? -17.063 13.928 23.613 1.00 86.25 224 ARG A O 1
ATOM 1802 N N . GLN A 1 225 ? -15.074 12.897 23.542 1.00 86.50 225 GLN A N 1
ATOM 1803 C CA . GLN A 1 225 ? -14.352 13.956 24.254 1.00 86.50 225 GLN A CA 1
ATOM 1804 C C . GLN A 1 225 ? -14.372 15.279 23.475 1.00 86.50 225 GLN A C 1
ATOM 1806 O O . GLN A 1 225 ? -14.640 16.331 24.055 1.00 86.50 225 GLN A O 1
ATOM 1811 N N . GLN A 1 226 ? -14.142 15.244 22.159 1.00 88.31 226 GLN A N 1
ATOM 1812 C CA . GLN A 1 226 ? -14.203 16.435 21.307 1.00 88.31 226 GLN A CA 1
ATOM 1813 C C . GLN A 1 226 ? -15.610 17.041 21.253 1.00 88.31 226 GLN A C 1
ATOM 1815 O O . GLN A 1 226 ? -15.758 18.256 21.380 1.00 88.31 226 GLN A O 1
ATOM 1820 N N . GLU A 1 227 ? -16.645 16.212 21.104 1.00 84.38 227 GLU A N 1
ATOM 1821 C CA . GLU A 1 227 ? -18.047 16.646 21.119 1.00 84.38 227 GLU A CA 1
ATOM 1822 C C . GLU A 1 227 ? -18.414 17.313 22.452 1.00 84.38 227 GLU A C 1
ATOM 1824 O O . GLU A 1 227 ? -19.049 18.373 22.468 1.00 84.38 227 GLU A O 1
ATOM 1829 N N . MET A 1 228 ? -17.947 16.743 23.565 1.00 80.25 228 MET A N 1
ATOM 1830 C CA . MET A 1 228 ? -18.150 17.277 24.909 1.00 80.25 228 MET A CA 1
ATOM 1831 C C . MET A 1 228 ? -17.483 18.645 25.084 1.00 80.25 228 MET A C 1
ATOM 1833 O O . MET A 1 228 ? -18.150 19.611 25.462 1.00 80.25 228 MET A O 1
ATOM 1837 N N . VAL A 1 229 ? -16.197 18.768 24.738 1.00 85.44 229 VAL A N 1
ATOM 1838 C CA . VAL A 1 229 ? -15.469 20.048 24.794 1.00 85.44 229 VAL A CA 1
ATOM 1839 C C . VAL A 1 229 ? -16.138 21.094 23.899 1.00 85.44 229 VAL A C 1
ATOM 1841 O O . VAL A 1 229 ? -16.364 22.225 24.331 1.00 85.44 229 VAL A O 1
ATOM 1844 N N . ALA A 1 230 ? -16.530 20.719 22.679 1.00 86.25 230 ALA A N 1
ATOM 1845 C CA . ALA A 1 230 ? -17.208 21.616 21.748 1.00 86.25 230 ALA A CA 1
ATOM 1846 C C . ALA A 1 230 ? -18.590 22.066 22.253 1.00 86.25 230 ALA A C 1
ATOM 1848 O O . ALA A 1 230 ? -19.023 23.182 21.956 1.00 86.25 230 ALA A O 1
ATOM 1849 N N . SER A 1 231 ? -19.304 21.222 23.003 1.00 82.75 231 SER A N 1
ATOM 1850 C CA . SER A 1 231 ? -20.574 21.601 23.626 1.00 82.75 231 SER A CA 1
ATOM 1851 C C . SER A 1 231 ? -20.374 22.570 24.789 1.00 82.75 231 SER A C 1
ATOM 1853 O O . SER A 1 231 ? -21.056 23.598 24.847 1.00 82.75 231 SER A O 1
ATOM 1855 N N . LEU A 1 232 ? -19.404 22.287 25.665 1.00 84.25 232 LEU A N 1
ATOM 1856 C CA . LEU A 1 232 ? -19.053 23.142 26.801 1.00 84.25 232 LEU A CA 1
ATOM 1857 C C . LEU A 1 232 ? -18.618 24.538 26.338 1.00 84.25 232 LEU A C 1
ATOM 1859 O O . LEU A 1 232 ? -19.101 25.538 26.864 1.00 84.25 232 LEU A O 1
ATOM 1863 N N . GLN A 1 233 ? -17.802 24.621 25.283 1.00 87.31 233 GLN A N 1
ATOM 1864 C CA . GLN A 1 233 ? -17.407 25.894 24.664 1.00 87.31 233 GLN A CA 1
ATOM 1865 C C . GLN A 1 233 ? -18.598 26.707 24.139 1.00 87.31 233 GLN A C 1
ATOM 1867 O O . GLN A 1 233 ? -18.554 27.934 24.120 1.00 87.31 233 GLN A O 1
ATOM 1872 N N . LYS A 1 234 ? -19.680 26.038 23.726 1.00 87.50 234 LYS A N 1
ATOM 1873 C CA . LYS A 1 234 ? -20.917 26.681 23.256 1.00 87.50 234 LYS A CA 1
ATOM 1874 C C . LYS A 1 234 ? -21.869 27.046 24.403 1.00 87.50 234 LYS A C 1
ATOM 1876 O O . LYS A 1 234 ? -23.018 27.388 24.135 1.00 87.50 234 LYS A O 1
ATOM 1881 N N . GLY A 1 235 ? -21.434 26.928 25.661 1.00 82.94 235 GLY A N 1
ATOM 1882 C CA . GLY A 1 235 ? -22.258 27.186 26.844 1.00 82.94 235 GLY A CA 1
ATOM 1883 C C . GLY A 1 235 ? -23.402 26.186 27.026 1.00 82.94 235 GLY A C 1
ATOM 1884 O O . GLY A 1 235 ? -24.312 26.422 27.817 1.00 82.94 235 GLY A O 1
ATOM 1885 N N . ARG A 1 236 ? -23.384 25.071 26.286 1.00 77.62 236 ARG A N 1
ATOM 1886 C CA . ARG A 1 236 ? -24.369 24.002 26.421 1.00 77.62 236 ARG A CA 1
ATOM 1887 C C . ARG A 1 236 ? -23.823 22.978 27.396 1.00 77.62 236 ARG A C 1
ATOM 1889 O O . ARG A 1 236 ? -23.019 22.123 27.020 1.00 77.62 236 ARG A O 1
ATOM 1896 N N . LEU A 1 237 ? -24.298 23.067 28.635 1.00 65.75 237 LEU A N 1
ATOM 1897 C CA . LEU A 1 237 ? -24.205 21.966 29.578 1.00 65.75 237 LEU A CA 1
ATOM 1898 C C . LEU A 1 237 ? -25.136 20.869 29.048 1.00 65.75 237 LEU A C 1
ATOM 1900 O O . LEU A 1 237 ? -26.342 20.888 29.291 1.00 65.75 237 LEU A O 1
ATOM 1904 N N . VAL A 1 238 ? -24.605 19.955 28.236 1.00 59.09 238 VAL A N 1
ATOM 1905 C CA . VAL A 1 238 ? -25.286 18.674 28.046 1.00 59.09 238 VAL A CA 1
ATOM 1906 C C . VAL A 1 238 ? -25.318 18.087 29.448 1.00 59.09 238 VAL A C 1
ATOM 1908 O O . VAL A 1 238 ? -24.259 17.863 30.029 1.00 59.09 238 VAL A O 1
ATOM 1911 N N . LEU A 1 239 ? -26.512 17.982 30.038 1.00 50.75 239 LEU A N 1
ATOM 1912 C CA . LEU A 1 239 ? -26.713 17.283 31.300 1.00 50.75 239 LEU A CA 1
ATOM 1913 C C . LEU A 1 239 ? -26.293 15.842 31.044 1.00 50.75 239 LEU A C 1
ATOM 1915 O O . LEU A 1 239 ? -27.091 15.035 30.577 1.00 50.75 239 LEU A O 1
ATOM 1919 N N . MET A 1 240 ? -25.014 15.563 31.273 1.00 52.69 240 MET A N 1
ATOM 1920 C CA . MET A 1 240 ? -24.495 14.216 31.256 1.00 52.69 240 MET A CA 1
ATOM 1921 C C . MET A 1 240 ? -25.204 13.528 32.409 1.00 52.69 240 MET A C 1
ATOM 1923 O O . MET A 1 240 ? -24.980 13.846 33.579 1.00 52.69 240 MET A O 1
ATOM 1927 N N . GLY A 1 241 ? -26.121 12.620 32.085 1.00 53.41 241 GLY A N 1
ATOM 1928 C CA . GLY A 1 241 ? -26.478 11.615 33.066 1.00 53.41 241 GLY A CA 1
ATOM 1929 C C . GLY A 1 241 ? -25.187 10.921 33.494 1.00 53.41 241 GLY A C 1
ATOM 1930 O O . GLY A 1 241 ? -24.243 10.833 32.707 1.00 53.41 241 GLY A O 1
ATOM 1931 N N . LYS A 1 242 ? -25.143 10.392 34.718 1.00 55.25 242 LYS A N 1
ATOM 1932 C CA . LYS A 1 242 ? -24.034 9.542 35.177 1.00 55.25 242 LYS A CA 1
ATOM 1933 C C . LYS A 1 242 ? -23.654 8.491 34.111 1.00 55.25 242 LYS A C 1
ATOM 1935 O O . LYS A 1 242 ? -22.481 8.248 33.872 1.00 55.25 242 LYS A O 1
ATOM 1940 N N . SER A 1 243 ? -24.650 8.010 33.359 1.00 59.59 243 SER A N 1
ATOM 1941 C CA . SER A 1 243 ? -24.520 7.127 32.196 1.00 59.59 243 SER A CA 1
ATOM 1942 C C . SER A 1 243 ? -23.613 7.620 31.062 1.00 59.59 243 SER A C 1
ATOM 1944 O O . SER A 1 243 ? -22.964 6.790 30.439 1.00 59.59 243 SER A O 1
ATOM 1946 N N . ASP A 1 244 ? -23.555 8.921 30.761 1.00 63.97 244 ASP A N 1
ATOM 1947 C CA . ASP A 1 244 ? -22.794 9.438 29.611 1.00 63.97 244 ASP A CA 1
ATOM 1948 C C . ASP A 1 244 ? -21.305 9.600 29.937 1.00 63.97 244 ASP A C 1
ATOM 1950 O O . ASP A 1 244 ? -20.446 9.319 29.099 1.00 63.97 244 ASP A O 1
ATOM 1954 N N . THR A 1 245 ? -20.986 10.019 31.166 1.00 67.44 245 THR A N 1
ATOM 1955 C CA . THR A 1 245 ? -19.610 10.021 31.688 1.00 67.44 245 THR A CA 1
ATOM 1956 C C . THR A 1 245 ? -19.121 8.605 31.958 1.00 67.44 245 THR A C 1
ATOM 1958 O O . THR A 1 245 ? -17.998 8.274 31.587 1.00 67.44 245 THR A O 1
ATOM 1961 N N . ASP A 1 246 ? -19.980 7.738 32.501 1.00 71.69 246 ASP A N 1
ATOM 1962 C CA . ASP A 1 246 ? -19.660 6.322 32.693 1.00 71.69 246 ASP A CA 1
ATOM 1963 C C . ASP A 1 246 ? -19.397 5.651 31.335 1.00 71.69 246 ASP A C 1
ATOM 1965 O O . ASP A 1 246 ? -18.451 4.882 31.207 1.00 71.69 246 ASP A O 1
ATOM 1969 N N . ALA A 1 247 ? -20.131 6.026 30.279 1.00 72.81 247 ALA A N 1
ATOM 1970 C CA . ALA A 1 247 ? -19.909 5.531 28.921 1.00 72.81 247 ALA A CA 1
ATOM 1971 C C . ALA A 1 247 ? -18.599 6.019 28.267 1.00 72.81 247 ALA A C 1
ATOM 1973 O O . ALA A 1 247 ? -18.197 5.464 27.244 1.00 72.81 247 ALA A O 1
ATOM 1974 N N . LEU A 1 248 ? -17.925 7.048 28.798 1.00 78.19 248 LEU A N 1
ATOM 1975 C CA . LEU A 1 248 ? -16.567 7.430 28.373 1.00 78.19 248 LEU A CA 1
ATOM 1976 C C . LEU A 1 248 ? -15.492 6.549 29.010 1.00 78.19 248 LEU A C 1
ATOM 1978 O O . LEU A 1 248 ? -14.388 6.458 28.467 1.00 78.19 248 LEU A O 1
ATOM 1982 N N . ILE A 1 249 ? -15.806 5.945 30.155 1.00 85.25 249 ILE A N 1
ATOM 1983 C CA . ILE A 1 249 ? -14.897 5.112 30.938 1.00 85.25 249 ILE A CA 1
ATOM 1984 C C . ILE A 1 249 ? -15.102 3.644 30.573 1.00 85.25 249 ILE A C 1
ATOM 1986 O O . ILE A 1 249 ? -14.128 2.974 30.253 1.00 85.25 249 ILE A O 1
ATOM 1990 N N . SER A 1 250 ? -16.349 3.171 30.562 1.00 88.12 250 SER A N 1
ATOM 1991 C CA . SER A 1 250 ? -16.720 1.775 30.343 1.00 88.12 250 SER A CA 1
ATOM 1992 C C . SER A 1 250 ? -17.845 1.667 29.317 1.00 88.12 250 SER A C 1
ATOM 1994 O O . SER A 1 250 ? -18.921 2.241 29.489 1.00 88.12 250 SER A O 1
ATOM 1996 N N . PHE A 1 251 ? -17.623 0.937 28.228 1.00 88.56 251 PHE A N 1
ATOM 1997 C CA . PHE A 1 251 ? -18.619 0.779 27.170 1.00 88.56 251 PHE A CA 1
ATOM 1998 C C . PHE A 1 251 ? -18.465 -0.548 26.418 1.00 88.56 251 PHE A C 1
ATOM 2000 O O . PHE A 1 251 ? -17.349 -1.045 26.241 1.00 88.56 251 PHE A O 1
ATOM 2007 N N . PRO A 1 252 ? -19.577 -1.125 25.930 1.00 89.25 252 PRO A N 1
ATOM 2008 C CA . PRO A 1 252 ? -19.516 -2.285 25.061 1.00 89.25 252 PRO A CA 1
ATOM 2009 C C . PRO A 1 252 ? -19.080 -1.868 23.651 1.00 89.25 252 PRO A C 1
ATOM 2011 O O . PRO A 1 252 ? -19.514 -0.841 23.125 1.00 89.25 252 PRO A O 1
ATOM 2014 N N . LEU A 1 253 ? -18.262 -2.697 23.011 1.00 88.69 253 LEU A N 1
ATOM 2015 C CA . LEU A 1 253 ? -17.854 -2.542 21.619 1.00 88.69 253 LEU A CA 1
ATOM 2016 C C . LEU A 1 253 ? -17.885 -3.903 20.927 1.00 88.69 253 LEU A C 1
ATOM 2018 O O . LEU A 1 253 ? -17.327 -4.873 21.432 1.00 88.69 253 LEU A O 1
ATOM 2022 N N . ALA A 1 254 ? -18.529 -3.982 19.765 1.00 86.88 254 ALA A N 1
ATOM 2023 C CA . ALA A 1 254 ? -18.606 -5.215 18.994 1.00 86.88 254 ALA A CA 1
ATOM 2024 C C . ALA A 1 254 ? -17.913 -5.064 17.638 1.00 86.88 254 ALA A C 1
ATOM 2026 O O . ALA A 1 254 ? -18.158 -4.098 16.916 1.00 86.88 254 ALA A O 1
ATOM 2027 N N . ILE A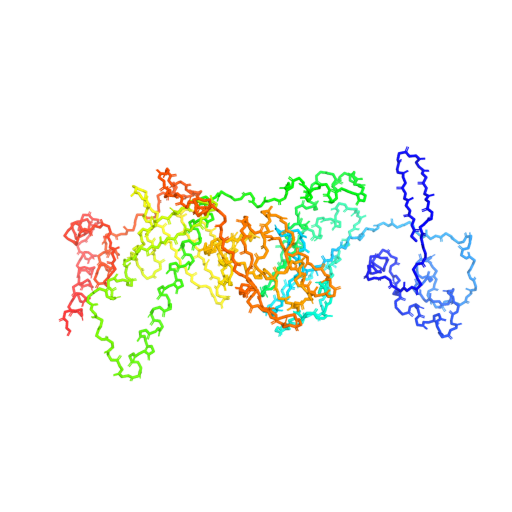 1 255 ? -17.089 -6.047 17.284 1.00 87.19 255 ILE A N 1
ATOM 2028 C CA . ILE A 1 255 ? -16.480 -6.194 15.961 1.00 87.19 255 ILE A CA 1
ATOM 2029 C C . ILE A 1 255 ? -17.041 -7.456 15.329 1.00 87.19 255 ILE A C 1
ATOM 2031 O O . ILE A 1 255 ? -17.123 -8.492 15.985 1.00 87.19 255 ILE A O 1
ATOM 2035 N N . THR A 1 256 ? -17.412 -7.381 14.056 1.00 85.12 256 THR A N 1
ATOM 2036 C CA . THR A 1 256 ? -17.739 -8.579 13.287 1.00 85.12 256 THR A CA 1
ATOM 2037 C C . THR A 1 256 ? -16.626 -8.843 12.294 1.00 85.12 256 THR A C 1
ATOM 2039 O O . THR A 1 256 ? -16.227 -7.943 11.562 1.00 85.12 256 THR A O 1
ATOM 2042 N N . PHE A 1 257 ? -16.106 -10.064 12.283 1.00 83.62 257 PHE A N 1
ATOM 2043 C CA . PHE A 1 257 ? -15.037 -10.459 11.376 1.00 83.62 257 PHE A CA 1
ATOM 2044 C C . PHE A 1 257 ? -15.199 -11.936 11.018 1.00 83.62 257 PHE A C 1
ATOM 2046 O O . PHE A 1 257 ? -15.471 -12.754 11.894 1.00 83.62 257 PHE A O 1
ATOM 2053 N N . GLU A 1 258 ? -15.097 -12.263 9.726 1.00 77.38 258 GLU A N 1
ATOM 2054 C CA . GLU A 1 258 ? -15.257 -13.628 9.194 1.00 77.38 258 GLU A CA 1
ATOM 2055 C C . GLU A 1 258 ? -16.459 -14.408 9.777 1.00 77.38 258 GLU A C 1
ATOM 2057 O O . GLU A 1 258 ? -16.340 -15.549 10.227 1.00 77.38 258 GLU A O 1
ATOM 2062 N N . GLY A 1 259 ? -17.635 -13.772 9.802 1.00 74.81 259 GLY A N 1
ATOM 2063 C CA . GLY A 1 259 ? -18.887 -14.399 10.247 1.00 74.81 259 GLY A CA 1
ATOM 2064 C C . GLY A 1 259 ? -19.077 -14.506 11.764 1.00 74.81 259 GLY A C 1
ATOM 2065 O O . GLY A 1 259 ? -20.127 -14.977 12.192 1.00 74.81 259 GLY A O 1
ATOM 2066 N N . HIS A 1 260 ? -18.125 -14.033 12.574 1.00 83.50 260 HIS A N 1
ATOM 2067 C CA . HIS A 1 260 ? -18.218 -14.067 14.035 1.00 83.50 260 HIS A CA 1
ATOM 2068 C C . HIS A 1 260 ? -18.333 -12.663 14.632 1.00 83.50 260 HIS A C 1
ATOM 2070 O O . HIS A 1 260 ? -17.597 -11.752 14.246 1.00 83.50 260 HIS A O 1
ATOM 2076 N N . LYS A 1 261 ? -19.232 -12.493 15.608 1.00 86.25 261 LYS A N 1
ATOM 2077 C CA . LYS A 1 261 ? -19.390 -11.269 16.403 1.00 86.25 261 LYS A CA 1
ATOM 2078 C C . LYS A 1 261 ? -18.585 -11.380 17.690 1.00 86.25 261 LYS A C 1
ATOM 2080 O O . LYS A 1 261 ? -18.945 -12.117 18.608 1.00 86.25 261 LYS A O 1
ATOM 2085 N N . TYR A 1 262 ? -17.546 -10.571 17.788 1.00 89.44 262 TYR A N 1
ATOM 2086 C CA . TYR A 1 262 ? -16.714 -10.419 18.970 1.00 89.44 262 TYR A CA 1
ATOM 2087 C C . TYR A 1 262 ? -17.236 -9.247 19.787 1.00 89.44 262 TYR A C 1
ATOM 2089 O O . TYR A 1 262 ? -17.190 -8.106 19.332 1.00 89.44 262 TYR A O 1
ATOM 2097 N N . SER A 1 263 ? -17.767 -9.527 20.974 1.00 89.81 263 SER A N 1
ATOM 2098 C CA . SER A 1 263 ? -18.339 -8.505 21.854 1.00 89.81 263 SER A CA 1
ATOM 2099 C C . SER A 1 263 ? -17.393 -8.259 23.023 1.00 89.81 263 SER A C 1
ATOM 2101 O O . SER A 1 263 ? -17.230 -9.123 23.881 1.00 89.81 263 SER A O 1
ATOM 2103 N N . PHE A 1 264 ? -16.762 -7.089 23.033 1.00 91.62 264 PHE A N 1
ATOM 2104 C CA . PHE A 1 264 ? -15.849 -6.649 24.077 1.00 91.62 264 PHE A CA 1
ATOM 2105 C C . PHE A 1 264 ? -16.554 -5.697 25.039 1.00 91.62 264 PHE A C 1
ATOM 2107 O O . PHE A 1 264 ? -17.306 -4.820 24.616 1.00 91.62 264 PHE A O 1
ATOM 2114 N N . GLN A 1 265 ? -16.242 -5.819 26.324 1.00 91.81 265 GLN A N 1
ATOM 2115 C CA . GLN A 1 265 ? -16.411 -4.739 27.285 1.00 91.81 265 GLN A CA 1
ATOM 2116 C C . GLN A 1 265 ? -15.084 -3.987 27.381 1.00 91.81 265 GLN A C 1
ATOM 2118 O O . GLN A 1 265 ? -14.060 -4.576 27.737 1.00 91.81 265 GLN A O 1
ATOM 2123 N N . VAL A 1 266 ? -15.095 -2.704 27.031 1.00 92.38 266 VAL A N 1
ATOM 2124 C CA . VAL A 1 266 ? -13.911 -1.843 27.063 1.00 92.38 266 VAL A CA 1
ATOM 2125 C C . VAL A 1 266 ? -13.995 -0.943 28.282 1.00 92.38 266 VAL A C 1
ATOM 2127 O O . VAL A 1 266 ? -14.997 -0.259 28.454 1.00 92.38 266 VAL A O 1
ATOM 2130 N N . ALA A 1 267 ? -12.940 -0.924 29.091 1.00 91.12 267 ALA A N 1
ATOM 2131 C CA . ALA A 1 267 ? -12.794 -0.044 30.243 1.00 91.12 267 ALA A CA 1
ATOM 2132 C C . ALA A 1 267 ? -11.500 0.772 30.132 1.00 91.12 267 ALA A C 1
ATOM 2134 O O . ALA A 1 267 ? -10.455 0.257 29.733 1.00 91.12 267 ALA A O 1
ATOM 2135 N N . ARG A 1 268 ? -11.539 2.052 30.490 1.00 90.38 268 ARG A N 1
ATOM 2136 C CA . ARG A 1 268 ? -10.358 2.915 30.567 1.00 90.38 268 ARG A CA 1
ATOM 2137 C C . ARG A 1 268 ? -9.795 2.857 31.973 1.00 90.38 268 ARG A C 1
ATOM 2139 O O . ARG A 1 268 ? -10.377 3.430 32.890 1.00 90.38 268 ARG A O 1
ATOM 2146 N N . ALA A 1 269 ? -8.647 2.204 32.113 1.00 87.00 269 ALA A N 1
ATOM 2147 C CA . ALA A 1 269 ? -7.912 2.180 33.372 1.00 87.00 269 ALA A CA 1
ATOM 2148 C C . ALA A 1 269 ? -7.126 3.472 33.602 1.00 87.00 269 ALA A C 1
ATOM 2150 O O . ALA A 1 269 ? -6.918 3.861 34.746 1.00 87.00 269 ALA A O 1
ATOM 2151 N N . ARG A 1 270 ? -6.684 4.136 32.524 1.00 86.25 270 ARG A N 1
ATOM 2152 C CA . ARG A 1 270 ? -5.949 5.409 32.568 1.00 86.25 270 ARG A CA 1
ATOM 2153 C C . ARG A 1 270 ? -6.257 6.257 31.335 1.00 86.25 270 ARG A C 1
ATOM 2155 O O . ARG A 1 270 ? -7.008 5.855 30.443 1.00 86.25 270 ARG A O 1
ATOM 2162 N N . SER A 1 271 ? -5.621 7.424 31.259 1.00 85.00 271 SER A N 1
ATOM 2163 C CA . SER A 1 271 ? -5.675 8.288 30.080 1.00 85.00 271 SER A CA 1
ATOM 2164 C C . SER A 1 271 ? -5.167 7.581 28.817 1.00 85.00 271 SER A C 1
ATOM 2166 O O . SER A 1 271 ? -5.815 7.714 27.778 1.00 85.00 271 SER A O 1
ATOM 2168 N N . ASP A 1 272 ? -4.085 6.799 28.926 1.00 88.50 272 ASP A N 1
ATOM 2169 C CA . ASP A 1 272 ? -3.459 6.034 27.841 1.00 88.50 272 ASP A CA 1
ATOM 2170 C C . ASP A 1 272 ? -3.640 4.509 27.950 1.00 88.50 272 ASP A C 1
ATOM 2172 O O . ASP A 1 272 ? -3.226 3.800 27.040 1.00 88.50 272 ASP A O 1
ATOM 2176 N N . THR A 1 273 ? -4.291 3.979 28.992 1.00 90.50 273 THR A N 1
ATOM 2177 C CA . THR A 1 273 ? -4.467 2.524 29.183 1.00 90.50 273 THR A CA 1
ATOM 2178 C C . THR A 1 273 ? -5.925 2.096 29.060 1.00 90.50 273 THR A C 1
ATOM 2180 O O . THR A 1 273 ? -6.795 2.559 29.804 1.00 90.50 273 THR A O 1
ATOM 2183 N N . PHE A 1 274 ? -6.168 1.129 28.177 1.00 91.69 274 PHE A N 1
ATOM 2184 C CA . PHE A 1 274 ? -7.458 0.484 27.955 1.00 91.69 274 PHE A CA 1
ATOM 2185 C C . PHE A 1 274 ? -7.402 -0.990 28.364 1.00 91.69 274 PHE A C 1
ATOM 2187 O O . PHE A 1 274 ? -6.388 -1.667 28.191 1.00 91.69 274 PHE A O 1
ATOM 2194 N N . VAL A 1 275 ? -8.513 -1.491 28.888 1.00 91.38 275 VAL A N 1
ATOM 2195 C CA . VAL A 1 275 ? -8.726 -2.881 29.277 1.00 91.38 275 VAL A CA 1
ATOM 2196 C C . VAL A 1 275 ? -9.860 -3.434 28.427 1.00 91.38 275 VAL A C 1
ATOM 2198 O O . VAL A 1 275 ? -10.975 -2.919 28.453 1.00 91.38 275 VAL A O 1
ATOM 2201 N N . PHE A 1 276 ? -9.572 -4.480 27.663 1.00 92.06 276 PHE A N 1
ATOM 2202 C CA . PHE A 1 276 ? -10.508 -5.129 26.753 1.00 92.06 276 PHE A CA 1
ATOM 2203 C C . PHE A 1 276 ? -10.876 -6.491 27.320 1.00 92.06 276 PHE A C 1
ATOM 2205 O O . PHE A 1 276 ? -10.013 -7.358 27.452 1.00 92.06 276 PHE A O 1
ATOM 2212 N N . THR A 1 277 ? -12.148 -6.684 27.646 1.00 90.19 277 THR A N 1
ATOM 2213 C CA . THR A 1 277 ? -12.641 -7.928 28.240 1.00 90.19 277 THR A CA 1
ATOM 2214 C C . THR A 1 277 ? -13.592 -8.630 27.281 1.00 90.19 277 THR A C 1
ATOM 2216 O O . THR A 1 277 ? -14.555 -8.025 26.816 1.00 90.19 277 THR A O 1
ATOM 2219 N N . ILE A 1 278 ? -13.334 -9.903 26.985 1.00 89.44 278 ILE A N 1
ATOM 2220 C CA . ILE A 1 278 ? -14.192 -10.763 26.161 1.00 89.44 278 ILE A CA 1
ATOM 2221 C C . ILE A 1 278 ? -14.342 -12.125 26.840 1.00 89.44 278 ILE A C 1
ATOM 2223 O O . ILE A 1 278 ? -13.360 -12.819 27.109 1.00 89.44 278 ILE A O 1
ATOM 2227 N N . GLY A 1 279 ? -15.581 -12.495 27.171 1.00 85.50 279 GLY A N 1
ATOM 2228 C CA . GLY A 1 279 ? -15.850 -13.671 27.999 1.00 85.50 279 GLY A CA 1
ATOM 2229 C C . GLY A 1 279 ? -15.110 -13.584 29.339 1.00 85.50 279 GLY A C 1
ATOM 2230 O O . GLY A 1 279 ? -15.378 -12.695 30.143 1.00 85.50 279 GLY A O 1
ATOM 2231 N N . THR A 1 280 ? -14.163 -14.496 29.568 1.00 81.94 280 THR A N 1
ATOM 2232 C CA . THR A 1 280 ? -13.322 -14.540 30.779 1.00 81.94 280 THR A CA 1
ATOM 2233 C C . THR A 1 280 ? -11.935 -13.922 30.598 1.00 81.94 280 THR A C 1
ATOM 2235 O O . THR A 1 280 ? -11.186 -13.830 31.569 1.00 81.94 280 THR A O 1
ATOM 2238 N N . THR A 1 281 ? -11.555 -13.544 29.377 1.00 86.31 281 THR A N 1
ATOM 2239 C CA . THR A 1 281 ? -10.217 -13.022 29.087 1.00 86.31 281 THR A CA 1
ATOM 2240 C C . THR A 1 281 ? -10.216 -11.502 29.160 1.00 86.31 281 THR A C 1
ATOM 2242 O O . THR A 1 281 ? -11.096 -10.854 28.597 1.00 86.31 281 THR A O 1
ATOM 2245 N N . SER A 1 282 ? -9.206 -10.930 29.818 1.00 87.88 282 SER A N 1
ATOM 2246 C CA . SER A 1 282 ? -8.994 -9.485 29.898 1.00 87.88 282 SER A CA 1
ATOM 2247 C C . SER A 1 282 ? -7.587 -9.134 29.427 1.00 87.88 282 SER A C 1
ATOM 2249 O O . SER A 1 282 ? -6.612 -9.736 29.874 1.00 87.88 282 SER A O 1
ATOM 2251 N N . ILE A 1 283 ? -7.485 -8.174 28.511 1.00 89.06 283 ILE A N 1
ATOM 2252 C CA . ILE A 1 283 ? -6.231 -7.753 27.886 1.00 89.06 283 ILE A CA 1
ATOM 2253 C C . ILE A 1 283 ? -6.051 -6.258 28.126 1.00 89.06 283 ILE A C 1
ATOM 2255 O O . ILE A 1 283 ? -6.924 -5.459 27.788 1.00 89.06 283 ILE A O 1
ATOM 2259 N N . LYS A 1 284 ? -4.902 -5.870 28.683 1.00 89.12 284 LYS A N 1
ATOM 2260 C CA . LYS A 1 284 ? -4.525 -4.464 28.861 1.00 89.12 284 LYS A CA 1
ATOM 2261 C C . LYS A 1 284 ? -3.687 -3.988 27.677 1.00 89.12 284 LYS A C 1
ATOM 2263 O O . LYS A 1 284 ? -2.731 -4.662 27.299 1.00 89.12 284 LYS A O 1
ATOM 2268 N N . ALA A 1 285 ? -4.005 -2.816 27.138 1.00 91.12 285 ALA A N 1
ATOM 2269 C CA . ALA A 1 285 ? -3.212 -2.169 26.099 1.00 91.12 285 ALA A CA 1
ATOM 2270 C C . ALA A 1 285 ? -2.991 -0.686 26.414 1.00 91.12 285 ALA A C 1
ATOM 2272 O O . ALA A 1 285 ? -3.940 0.041 26.719 1.00 91.12 285 ALA A O 1
ATOM 2273 N N . LYS A 1 286 ? -1.738 -0.234 26.300 1.00 91.56 286 LYS A N 1
ATOM 2274 C CA . LYS A 1 286 ? -1.375 1.188 26.343 1.00 91.56 286 LYS A CA 1
ATOM 2275 C C . LYS A 1 286 ? -1.432 1.748 24.921 1.00 91.56 286 LYS A C 1
ATOM 2277 O O . LYS A 1 286 ? -0.825 1.177 24.019 1.00 91.56 286 LYS A O 1
ATOM 2282 N N . VAL A 1 287 ? -2.160 2.838 24.709 1.00 93.62 287 VAL A N 1
ATOM 2283 C CA . VAL A 1 287 ? -2.457 3.435 23.401 1.00 93.62 287 VAL A CA 1
ATOM 2284 C C . VAL A 1 287 ? -2.058 4.907 23.413 1.00 93.62 287 VAL A C 1
ATOM 2286 O O . VAL A 1 287 ? -2.536 5.680 24.241 1.00 93.62 287 VAL A O 1
ATOM 2289 N N . ARG A 1 288 ? -1.199 5.313 22.474 1.00 92.62 288 ARG A N 1
ATOM 2290 C CA . ARG A 1 288 ? -0.772 6.710 22.305 1.00 92.62 288 ARG A CA 1
ATOM 2291 C C . ARG A 1 288 ? -0.870 7.138 20.850 1.00 92.62 288 ARG A C 1
ATOM 2293 O O . ARG A 1 288 ? -0.342 6.460 19.978 1.00 92.62 288 ARG A O 1
ATOM 2300 N N . GLU A 1 289 ? -1.506 8.273 20.592 1.00 92.75 289 GLU A N 1
ATOM 2301 C CA . GLU A 1 289 ? -1.564 8.862 19.254 1.00 92.75 289 GLU A CA 1
ATOM 2302 C C . GLU A 1 289 ? -0.249 9.579 18.912 1.00 92.75 289 GLU A C 1
ATOM 2304 O O . GLU A 1 289 ? 0.303 10.332 19.718 1.00 92.75 289 GLU A O 1
ATOM 2309 N N . GLN A 1 290 ? 0.263 9.324 17.712 1.00 90.38 290 GLN A N 1
ATOM 2310 C CA . GLN A 1 290 ? 1.429 9.979 17.136 1.00 90.38 290 GLN A CA 1
ATOM 2311 C C . GLN A 1 290 ? 1.018 11.222 16.325 1.00 90.38 290 GLN A C 1
ATOM 2313 O O . GLN A 1 290 ? -0.127 11.325 15.885 1.00 90.38 290 GLN A O 1
ATOM 2318 N N . PRO A 1 291 ? 1.944 12.161 16.045 1.00 84.06 291 PRO A N 1
ATOM 2319 C CA . PRO A 1 291 ? 1.636 13.379 15.287 1.00 84.06 291 PRO A CA 1
ATOM 2320 C C . PRO A 1 291 ? 1.095 13.148 13.868 1.00 84.06 291 PRO A C 1
ATOM 2322 O O . PRO A 1 291 ? 0.500 14.051 13.285 1.00 84.06 291 PRO A O 1
ATOM 2325 N N . ASP A 1 292 ? 1.323 11.967 13.291 1.00 77.81 292 ASP A N 1
ATOM 2326 C CA . ASP A 1 292 ? 0.822 11.579 11.971 1.00 77.81 292 ASP A CA 1
ATOM 2327 C C . ASP A 1 292 ? -0.575 10.923 12.007 1.00 77.81 292 ASP A C 1
ATOM 2329 O O . ASP A 1 292 ? -1.066 10.473 10.968 1.00 77.81 292 ASP A O 1
ATOM 2333 N N . GLY A 1 293 ? -1.203 10.865 13.189 1.00 83.69 293 GLY A N 1
ATOM 2334 C CA . GLY A 1 293 ? -2.504 10.243 13.436 1.00 83.69 293 GLY A CA 1
ATOM 2335 C C . GLY A 1 293 ? -2.459 8.721 13.600 1.00 83.69 293 GLY A C 1
ATOM 2336 O O . GLY A 1 293 ? -3.510 8.097 13.737 1.00 83.69 293 GLY A O 1
ATOM 2337 N N . SER A 1 294 ? -1.275 8.096 13.570 1.00 88.88 294 SER A N 1
ATOM 2338 C CA . SER A 1 294 ? -1.136 6.671 13.882 1.00 88.88 294 SER A CA 1
ATOM 2339 C C . SER A 1 294 ? -1.210 6.423 15.394 1.00 88.88 294 SER A C 1
ATOM 2341 O O . SER A 1 294 ? -0.850 7.278 16.201 1.00 88.88 294 SER A O 1
ATOM 2343 N N . LEU A 1 295 ? -1.683 5.247 15.802 1.00 92.50 295 LEU A N 1
ATOM 2344 C CA . LEU A 1 295 ? -1.746 4.834 17.201 1.00 92.50 295 LEU A CA 1
ATOM 2345 C C . LEU A 1 295 ? -0.599 3.876 17.507 1.00 92.50 295 LEU A C 1
ATOM 2347 O O . LEU A 1 295 ? -0.490 2.802 16.920 1.00 92.50 295 LEU A O 1
ATOM 2351 N N . TYR A 1 296 ? 0.240 4.234 18.466 1.00 92.88 296 TYR A N 1
ATOM 2352 C CA . TYR A 1 296 ? 1.209 3.332 19.063 1.00 92.88 296 TYR A CA 1
ATOM 2353 C C . TYR A 1 296 ? 0.525 2.509 20.154 1.00 92.88 296 TYR A C 1
ATOM 2355 O O . TYR A 1 296 ? 0.086 3.063 21.164 1.00 92.88 296 TYR A O 1
ATOM 2363 N N . VAL A 1 297 ? 0.428 1.198 19.945 1.00 92.44 297 VAL A N 1
ATOM 2364 C CA . VAL A 1 297 ? -0.236 0.260 20.852 1.00 92.44 297 VAL A CA 1
ATOM 2365 C C . VAL A 1 297 ? 0.791 -0.690 21.451 1.00 92.44 297 VAL A C 1
ATOM 2367 O O . VAL A 1 297 ? 1.507 -1.383 20.728 1.00 92.44 297 VAL A O 1
ATOM 2370 N N . SER A 1 298 ? 0.846 -0.729 22.778 1.00 90.25 298 SER A N 1
ATOM 2371 C CA . SER A 1 298 ? 1.719 -1.600 23.559 1.00 90.25 298 SER A CA 1
ATOM 2372 C C . SER A 1 298 ? 0.885 -2.592 24.366 1.00 90.25 298 SER A C 1
ATOM 2374 O O . SER A 1 298 ? -0.023 -2.194 25.099 1.00 90.25 298 SER A O 1
ATOM 2376 N N . ILE A 1 299 ? 1.177 -3.883 24.206 1.00 86.94 299 ILE A N 1
ATOM 2377 C CA . ILE A 1 299 ? 0.505 -5.005 24.873 1.00 86.94 299 ILE A CA 1
ATOM 2378 C C . ILE A 1 299 ? 1.599 -5.901 25.449 1.00 86.94 299 ILE A C 1
ATOM 2380 O O . ILE A 1 299 ? 2.350 -6.522 24.692 1.00 86.94 299 ILE A O 1
ATOM 2384 N N . GLY A 1 300 ? 1.713 -5.954 26.777 1.00 80.88 300 GLY A N 1
ATOM 2385 C CA . GLY A 1 300 ? 2.810 -6.666 27.437 1.00 80.88 300 GLY A CA 1
ATOM 2386 C C . GLY A 1 300 ? 4.169 -6.187 26.912 1.00 80.88 300 GLY A C 1
ATOM 2387 O O . GLY A 1 300 ? 4.507 -5.014 27.041 1.00 80.88 300 GLY A O 1
ATOM 2388 N N . ASN A 1 301 ? 4.911 -7.084 26.255 1.00 75.88 301 ASN A N 1
ATOM 2389 C CA . ASN A 1 301 ? 6.220 -6.788 25.651 1.00 75.88 301 ASN A CA 1
ATOM 2390 C C . ASN A 1 301 ? 6.167 -6.494 24.141 1.00 75.88 301 ASN A C 1
ATOM 2392 O O . ASN A 1 301 ? 7.207 -6.316 23.505 1.00 75.88 301 ASN A O 1
ATOM 2396 N N . THR A 1 302 ? 4.977 -6.482 23.542 1.00 81.56 302 THR A N 1
ATOM 2397 C CA . THR A 1 302 ? 4.801 -6.299 22.100 1.00 81.56 302 THR A CA 1
ATOM 2398 C C . THR A 1 302 ? 4.314 -4.892 21.802 1.00 81.56 302 THR A C 1
ATOM 2400 O O . THR A 1 302 ? 3.355 -4.415 22.401 1.00 81.56 302 THR A O 1
ATOM 2403 N N . ASN A 1 303 ? 4.945 -4.247 20.823 1.00 88.06 303 ASN A N 1
ATOM 2404 C CA . ASN A 1 303 ? 4.553 -2.928 20.343 1.00 88.06 303 ASN A CA 1
ATOM 2405 C C . ASN A 1 303 ? 4.143 -3.007 18.873 1.00 88.06 303 ASN A C 1
ATOM 2407 O O . ASN A 1 303 ? 4.804 -3.668 18.070 1.00 88.06 303 ASN A O 1
ATOM 2411 N N . GLN A 1 304 ? 3.054 -2.332 18.521 1.00 88.00 304 GLN A N 1
ATOM 2412 C CA . GLN A 1 304 ? 2.542 -2.249 17.158 1.00 88.00 304 GLN A CA 1
ATOM 2413 C C . GLN A 1 304 ? 2.105 -0.819 16.855 1.00 88.00 304 GLN A C 1
ATOM 2415 O O . GLN A 1 304 ? 1.559 -0.126 17.710 1.00 88.00 304 GLN A O 1
ATOM 2420 N N . VAL A 1 305 ? 2.327 -0.389 15.616 1.00 89.19 305 VAL A N 1
ATOM 2421 C CA . VAL A 1 305 ? 1.781 0.870 15.101 1.00 89.19 305 VAL A CA 1
ATOM 2422 C C . VAL A 1 305 ? 0.522 0.538 14.315 1.00 89.19 305 VAL A C 1
ATOM 2424 O O . VAL A 1 305 ? 0.563 -0.285 13.399 1.00 89.19 305 VAL A O 1
ATOM 2427 N N . LEU A 1 306 ? -0.591 1.158 14.693 1.00 90.75 306 LEU A N 1
ATOM 2428 C CA . LEU A 1 306 ? -1.872 1.040 14.018 1.00 90.75 306 LEU A CA 1
ATOM 2429 C C . LEU A 1 306 ? -2.177 2.313 13.248 1.00 90.75 306 LEU A C 1
ATOM 2431 O O . LEU A 1 306 ? -1.976 3.418 13.745 1.00 90.75 306 LEU A O 1
ATOM 2435 N N . LYS A 1 307 ? -2.753 2.165 12.066 1.00 87.75 307 LYS A N 1
ATOM 2436 C CA . LYS A 1 307 ? -3.334 3.281 11.331 1.00 87.75 307 LYS A CA 1
ATOM 2437 C C . LYS A 1 307 ? -4.633 2.824 10.707 1.00 87.75 307 LYS A C 1
ATOM 2439 O O . LYS A 1 307 ? -4.634 1.904 9.897 1.00 87.75 307 LYS A O 1
ATOM 2444 N N . GLY A 1 308 ? -5.732 3.426 11.134 1.00 87.25 308 GLY A N 1
ATOM 2445 C CA . GLY A 1 308 ? -7.059 3.096 10.642 1.00 87.25 308 GLY A CA 1
ATOM 2446 C C . GLY A 1 308 ? -7.628 4.202 9.765 1.00 87.25 308 GLY A C 1
ATOM 2447 O O . GLY A 1 308 ? -7.248 5.367 9.887 1.00 87.25 308 GLY A O 1
ATOM 2448 N N . MET A 1 309 ? -8.539 3.817 8.883 1.00 84.06 309 MET A N 1
ATOM 2449 C CA . MET A 1 309 ? -9.417 4.718 8.156 1.00 84.06 309 MET A CA 1
ATOM 2450 C C . MET A 1 309 ? -10.788 4.050 8.060 1.00 84.06 309 MET A C 1
ATOM 2452 O O . MET A 1 309 ? -10.898 2.948 7.522 1.00 84.06 309 MET A O 1
ATOM 2456 N N . GLU A 1 310 ? -11.817 4.685 8.622 1.00 82.94 310 GLU A N 1
ATOM 2457 C CA . GLU A 1 310 ? -13.194 4.223 8.429 1.00 82.94 310 GLU A CA 1
ATOM 2458 C C . GLU A 1 310 ? -13.636 4.568 7.006 1.00 82.94 310 GLU A C 1
ATOM 2460 O O . GLU A 1 310 ? -13.612 5.726 6.583 1.00 82.94 310 GLU A O 1
ATOM 2465 N N . GLU A 1 311 ? -14.016 3.534 6.269 1.00 77.12 311 GLU A N 1
ATOM 2466 C CA . GLU A 1 311 ? -14.533 3.591 4.912 1.00 77.12 311 GLU A CA 1
ATOM 2467 C C . GLU A 1 311 ? -15.989 3.109 4.918 1.00 77.12 311 GLU A C 1
ATOM 2469 O O . GLU A 1 311 ? -16.459 2.462 5.851 1.00 77.12 311 GLU A O 1
ATOM 2474 N N . ALA A 1 312 ? -16.730 3.386 3.847 1.00 67.75 312 ALA A N 1
ATOM 2475 C CA . ALA A 1 312 ? -18.151 3.048 3.772 1.00 67.75 312 ALA A CA 1
ATOM 2476 C C . ALA A 1 312 ? -18.451 1.537 3.670 1.00 67.75 312 ALA A C 1
ATOM 2478 O O . ALA A 1 312 ? -19.615 1.159 3.612 1.00 67.75 312 ALA A O 1
ATOM 2479 N N . LEU A 1 313 ? -17.420 0.686 3.601 1.00 68.31 313 LEU A N 1
ATOM 2480 C CA . LEU A 1 313 ? -17.534 -0.775 3.673 1.00 68.31 313 LEU A CA 1
ATOM 2481 C C . LEU A 1 313 ? -16.958 -1.358 4.977 1.00 68.31 313 LEU A C 1
ATOM 2483 O O . LEU A 1 313 ? -17.027 -2.567 5.199 1.00 68.31 313 LEU A O 1
ATOM 2487 N N . GLY A 1 314 ? -16.393 -0.519 5.848 1.00 81.44 314 GLY A N 1
ATOM 2488 C CA . GLY A 1 314 ? -15.828 -0.909 7.135 1.00 81.44 314 GLY A CA 1
ATOM 2489 C C . GLY A 1 314 ? -14.517 -0.204 7.463 1.00 81.44 314 GLY A C 1
ATOM 2490 O O . GLY A 1 314 ? -14.122 0.768 6.825 1.00 81.44 314 GLY A O 1
ATOM 2491 N N . LEU A 1 315 ? -13.784 -0.757 8.425 1.00 85.25 315 LEU A N 1
ATOM 2492 C CA . LEU A 1 315 ? -12.509 -0.214 8.875 1.00 85.25 315 LEU A CA 1
ATOM 2493 C C . LEU A 1 315 ? -11.335 -0.782 8.071 1.00 85.25 315 LEU A C 1
ATOM 2495 O O . LEU A 1 315 ? -10.996 -1.964 8.184 1.00 85.25 315 LEU A O 1
ATOM 2499 N N . ARG A 1 316 ? -10.643 0.075 7.317 1.00 85.50 316 ARG A N 1
ATOM 2500 C CA . ARG A 1 316 ? -9.311 -0.235 6.791 1.00 85.50 316 ARG A CA 1
ATOM 2501 C C . ARG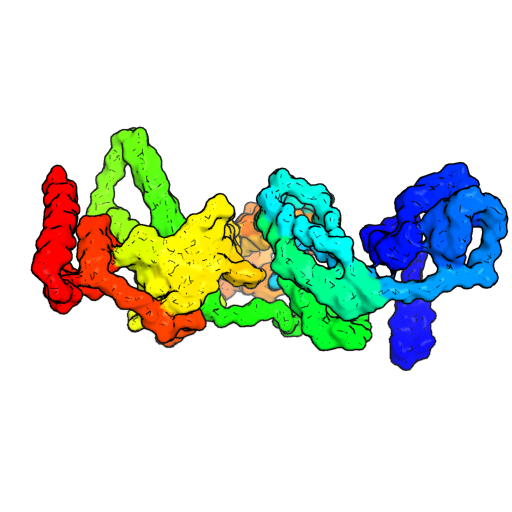 A 1 316 ? -8.307 -0.077 7.916 1.00 85.50 316 ARG A C 1
ATOM 2503 O O . ARG A 1 316 ? -8.060 1.041 8.356 1.00 85.50 316 ARG A O 1
ATOM 2510 N N . LEU A 1 317 ? -7.689 -1.169 8.346 1.00 87.06 317 LEU A N 1
ATOM 2511 C CA . LEU A 1 317 ? -6.712 -1.158 9.426 1.00 87.06 317 LEU A CA 1
ATOM 2512 C C . LEU A 1 317 ? -5.336 -1.596 8.928 1.00 87.06 317 LEU A C 1
ATOM 2514 O O . LEU A 1 317 ? -5.147 -2.710 8.449 1.00 87.06 317 LEU A O 1
ATOM 2518 N N . MET A 1 318 ? -4.350 -0.726 9.089 1.00 83.62 318 MET A N 1
ATOM 2519 C CA . MET A 1 318 ? -2.942 -1.045 8.920 1.00 83.62 318 MET A CA 1
ATOM 2520 C C . MET A 1 318 ? -2.338 -1.385 10.285 1.00 83.62 318 MET A C 1
ATOM 2522 O O . MET A 1 318 ? -2.403 -0.579 11.209 1.00 83.62 318 MET A O 1
ATOM 2526 N N . ILE A 1 319 ? -1.765 -2.581 10.408 1.00 84.12 319 ILE A N 1
ATOM 2527 C CA . ILE A 1 319 ? -1.127 -3.113 11.615 1.00 84.12 319 ILE A CA 1
ATOM 2528 C C . ILE A 1 319 ? 0.350 -3.369 11.285 1.00 84.12 319 ILE A C 1
ATOM 2530 O O . ILE A 1 319 ? 0.720 -4.399 10.705 1.00 84.12 319 ILE A O 1
ATOM 2534 N N . GLY A 1 320 ? 1.220 -2.421 11.628 1.00 78.12 320 GLY A N 1
ATOM 2535 C CA . GLY A 1 320 ? 2.602 -2.403 11.146 1.00 78.12 320 GLY A CA 1
ATOM 2536 C C . GLY A 1 320 ? 2.641 -2.234 9.624 1.00 78.12 320 GLY A C 1
ATOM 2537 O O . GLY A 1 320 ? 2.116 -1.260 9.103 1.00 78.12 320 GLY A O 1
ATOM 2538 N N . ALA A 1 321 ? 3.229 -3.191 8.902 1.00 67.25 321 ALA A N 1
ATOM 2539 C CA . ALA A 1 321 ? 3.252 -3.181 7.432 1.00 67.25 321 ALA A CA 1
ATOM 2540 C C . ALA A 1 321 ? 2.009 -3.833 6.791 1.00 67.25 321 ALA A C 1
ATOM 2542 O O . ALA A 1 321 ? 1.780 -3.712 5.592 1.00 67.25 321 ALA A O 1
ATOM 2543 N N . THR A 1 322 ? 1.199 -4.550 7.568 1.00 73.38 322 THR A N 1
ATOM 2544 C CA . THR A 1 322 ? 0.067 -5.347 7.079 1.00 73.38 322 THR A CA 1
ATOM 2545 C C . THR A 1 322 ? -1.181 -4.476 6.975 1.00 73.38 322 THR A C 1
ATOM 2547 O O . THR A 1 322 ? -1.570 -3.879 7.969 1.00 73.38 322 THR A O 1
ATOM 2550 N N . THR A 1 323 ? -1.843 -4.428 5.816 1.00 77.88 323 THR A N 1
ATOM 2551 C CA . THR A 1 323 ? -3.181 -3.817 5.688 1.00 77.88 323 THR A CA 1
ATOM 2552 C C . THR A 1 323 ? -4.237 -4.915 5.724 1.00 77.88 323 THR A C 1
ATOM 2554 O O . THR A 1 323 ? -4.066 -5.942 5.072 1.00 77.88 323 THR A O 1
ATOM 2557 N N . VAL A 1 324 ? -5.297 -4.710 6.501 1.00 79.56 324 VAL A N 1
ATOM 2558 C CA . VAL A 1 324 ? -6.432 -5.625 6.635 1.00 79.56 324 VAL A CA 1
ATOM 2559 C C . VAL A 1 324 ? -7.728 -4.828 6.564 1.00 79.56 324 VAL A C 1
ATOM 2561 O O . VAL A 1 324 ? -7.806 -3.701 7.056 1.00 79.56 324 VAL A O 1
ATOM 2564 N N . MET A 1 325 ? -8.743 -5.411 5.935 1.00 79.50 325 MET A N 1
ATOM 2565 C CA . MET A 1 325 ? -10.080 -4.839 5.870 1.00 79.50 325 MET A CA 1
ATOM 2566 C C . MET A 1 325 ? -10.981 -5.513 6.901 1.00 79.50 325 MET A C 1
ATOM 2568 O O . MET A 1 325 ? -11.177 -6.724 6.847 1.00 79.50 325 MET A O 1
ATOM 2572 N N . VAL A 1 326 ? -11.522 -4.739 7.841 1.00 83.06 326 VAL A N 1
ATOM 2573 C CA . VAL A 1 326 ? -12.501 -5.213 8.825 1.00 83.06 326 VAL A CA 1
ATOM 2574 C C . VAL A 1 326 ? -13.876 -4.725 8.376 1.00 83.06 326 VAL A C 1
ATOM 2576 O O . VAL A 1 326 ? -14.199 -3.556 8.599 1.00 83.06 326 VAL A O 1
ATOM 2579 N N . PRO A 1 327 ? -14.663 -5.570 7.687 1.00 75.62 327 PRO A N 1
ATOM 2580 C CA . PRO A 1 327 ? -15.912 -5.137 7.087 1.00 75.62 327 PRO A CA 1
ATOM 2581 C C . PRO A 1 327 ? -16.921 -4.728 8.159 1.00 75.62 327 PRO A C 1
ATOM 2583 O O . PRO A 1 327 ? -17.049 -5.371 9.204 1.00 75.62 327 PRO A O 1
ATOM 2586 N N . GLU A 1 328 ? -17.680 -3.677 7.877 1.00 70.38 328 GLU A N 1
ATOM 2587 C CA . GLU A 1 328 ? -18.949 -3.474 8.560 1.00 70.38 328 GLU A CA 1
ATOM 2588 C C . GLU A 1 328 ? -19.966 -4.432 7.955 1.00 70.38 328 GLU A C 1
ATOM 2590 O O . GLU A 1 328 ? -20.101 -4.540 6.737 1.00 70.38 328 GLU A O 1
ATOM 2595 N N . VAL A 1 329 ? -20.663 -5.181 8.808 1.00 64.25 329 VAL A N 1
ATOM 2596 C CA . VAL A 1 329 ? -21.724 -6.047 8.309 1.00 64.25 329 VAL A CA 1
ATOM 2597 C C . VAL A 1 329 ? -22.939 -5.187 8.014 1.00 64.25 329 VAL A C 1
ATOM 2599 O O . VAL A 1 329 ? -23.630 -4.735 8.926 1.00 64.25 329 VAL A O 1
ATOM 2602 N N . TYR A 1 330 ? -23.169 -4.967 6.724 1.00 58.75 330 TYR A N 1
ATOM 2603 C CA . TYR A 1 330 ? -24.407 -4.415 6.196 1.00 58.75 330 TYR A CA 1
ATOM 2604 C C . TYR A 1 330 ? -25.438 -5.529 6.007 1.00 58.75 330 TYR A C 1
ATOM 2606 O O . TYR A 1 330 ? -25.102 -6.715 5.938 1.00 58.75 330 TYR A O 1
ATOM 2614 N N . ASP A 1 331 ? -26.708 -5.143 5.944 1.00 62.69 331 ASP A N 1
ATOM 2615 C CA . ASP A 1 331 ? -27.798 -6.066 5.650 1.00 62.69 331 ASP A CA 1
ATOM 2616 C C . ASP A 1 331 ? -27.543 -6.745 4.290 1.00 62.69 331 ASP A C 1
ATOM 2618 O O . ASP A 1 331 ? -27.264 -6.074 3.298 1.00 62.69 331 ASP A O 1
ATOM 2622 N N . ALA A 1 332 ? -27.624 -8.079 4.230 1.00 63.91 332 ALA A N 1
ATOM 2623 C CA . ALA A 1 332 ? -27.376 -8.848 3.005 1.00 63.91 332 ALA A CA 1
ATOM 2624 C C . ALA A 1 332 ? -28.365 -8.513 1.868 1.00 63.91 332 ALA A C 1
ATOM 2626 O O . ALA A 1 332 ? -28.118 -8.864 0.714 1.00 63.91 332 ALA A O 1
ATOM 2627 N N . SER A 1 333 ? -29.469 -7.834 2.189 1.00 70.56 333 SER A N 1
ATOM 2628 C CA . SER A 1 333 ? -30.405 -7.265 1.219 1.00 70.56 333 SER A CA 1
ATOM 2629 C C . SER A 1 333 ? -29.896 -5.988 0.532 1.00 70.56 333 SER A C 1
ATOM 2631 O O . SER A 1 333 ? -30.521 -5.522 -0.416 1.00 70.56 333 SER A O 1
ATOM 2633 N N . GLU A 1 334 ? -28.771 -5.408 0.951 1.00 80.44 334 GLU A N 1
ATOM 2634 C CA . GLU A 1 334 ? -28.215 -4.186 0.367 1.00 80.44 334 GLU A CA 1
ATOM 2635 C C . GLU A 1 334 ? -27.013 -4.481 -0.541 1.00 80.44 334 GLU A C 1
ATOM 2637 O O . GLU A 1 334 ? -25.952 -4.912 -0.092 1.00 80.44 334 GLU A O 1
ATOM 2642 N N . LEU A 1 335 ? -27.153 -4.189 -1.837 1.00 82.25 335 LEU A N 1
ATOM 2643 C CA . LEU A 1 335 ? -26.060 -4.253 -2.804 1.00 82.25 335 LEU A CA 1
ATOM 2644 C C . LEU A 1 335 ? -25.412 -2.873 -2.929 1.00 82.25 335 LEU A C 1
ATOM 2646 O O . LEU A 1 335 ? -26.001 -1.938 -3.481 1.00 82.25 335 LEU A O 1
ATOM 2650 N N . ARG A 1 336 ? -24.194 -2.740 -2.405 1.00 82.69 336 ARG A N 1
ATOM 2651 C CA . ARG A 1 336 ? -23.423 -1.489 -2.382 1.00 82.69 336 ARG A CA 1
ATOM 2652 C C . ARG A 1 336 ? -22.247 -1.539 -3.356 1.00 82.69 336 ARG A C 1
ATOM 2654 O O . ARG A 1 336 ? -21.755 -2.617 -3.682 1.00 82.69 336 ARG A O 1
ATOM 2661 N N . SER A 1 337 ? -21.819 -0.372 -3.831 1.00 81.19 337 SER A N 1
ATOM 2662 C CA . SER A 1 337 ? -20.617 -0.247 -4.660 1.00 81.19 337 SER A CA 1
ATOM 2663 C C . SER A 1 337 ? -19.370 -0.474 -3.815 1.00 81.19 337 SER A C 1
ATOM 2665 O O . SER A 1 337 ? -19.297 0.035 -2.702 1.00 81.19 337 SER A O 1
ATOM 2667 N N . ASP A 1 338 ? -18.369 -1.175 -4.334 1.00 71.81 338 ASP A N 1
ATOM 2668 C CA . ASP A 1 338 ? -17.036 -1.270 -3.721 1.00 71.81 338 ASP A CA 1
ATOM 2669 C C . ASP A 1 338 ? -16.012 -0.319 -4.350 1.00 71.81 338 ASP A C 1
ATOM 2671 O O . ASP A 1 338 ? -14.927 -0.111 -3.814 1.00 71.81 338 ASP A O 1
ATOM 2675 N N . VAL A 1 339 ? -16.387 0.340 -5.445 1.00 74.31 339 VAL A N 1
ATOM 2676 C CA . VAL A 1 339 ? -15.541 1.282 -6.178 1.00 74.31 339 VAL A CA 1
ATOM 2677 C C . VAL A 1 339 ? -16.257 2.610 -6.403 1.00 74.31 339 VAL A C 1
ATOM 2679 O O . VAL A 1 339 ? -17.488 2.684 -6.431 1.00 74.31 339 VAL A O 1
ATOM 2682 N N . ASN A 1 340 ? -15.474 3.668 -6.602 1.00 79.19 340 ASN A N 1
ATOM 2683 C CA . ASN A 1 340 ? -15.982 4.912 -7.172 1.00 79.19 340 ASN A CA 1
ATOM 2684 C C . ASN A 1 340 ? -16.002 4.778 -8.699 1.00 79.19 340 ASN A C 1
ATOM 2686 O O . ASN A 1 340 ? -15.018 4.321 -9.285 1.00 79.19 340 ASN A O 1
ATOM 2690 N N . GLY A 1 341 ? -17.069 5.221 -9.352 1.00 84.56 341 GLY A N 1
ATOM 2691 C CA . GLY A 1 341 ? -17.143 5.198 -10.809 1.00 84.56 341 GLY A CA 1
ATOM 2692 C C . GLY A 1 341 ? -18.501 5.620 -11.339 1.00 84.56 341 GLY A C 1
ATOM 2693 O O . GLY A 1 341 ? -19.328 6.176 -10.621 1.00 84.56 341 GLY A O 1
ATOM 2694 N N . LYS A 1 342 ? -18.750 5.338 -12.614 1.00 86.25 342 LYS A N 1
ATOM 2695 C CA . LYS A 1 342 ? -20.004 5.654 -13.293 1.00 86.25 342 LYS A CA 1
ATOM 2696 C C . LYS A 1 342 ? -20.798 4.386 -13.569 1.00 86.25 342 LYS A C 1
ATOM 2698 O O . LYS A 1 342 ? -20.266 3.426 -14.115 1.00 86.25 342 LYS A O 1
ATOM 2703 N N . VAL A 1 343 ? -22.093 4.393 -13.263 1.00 89.88 343 VAL A N 1
ATOM 2704 C CA . VAL A 1 343 ? -22.985 3.291 -13.646 1.00 89.88 343 VAL A CA 1
ATOM 2705 C C . VAL A 1 343 ? -23.123 3.262 -15.164 1.00 89.88 343 VAL A C 1
ATOM 2707 O O . VAL A 1 343 ? -23.672 4.196 -15.748 1.00 89.88 343 VAL A O 1
ATOM 2710 N N . VAL A 1 344 ? -22.653 2.196 -15.813 1.00 91.19 344 VAL A N 1
ATOM 2711 C CA . VAL A 1 344 ? -22.815 2.013 -17.263 1.00 91.19 344 VAL A CA 1
ATOM 2712 C C . VAL A 1 344 ? -24.218 1.494 -17.539 1.00 91.19 344 VAL A C 1
ATOM 2714 O O . VAL A 1 344 ? -24.991 2.135 -18.251 1.00 91.19 344 VAL A O 1
ATOM 2717 N N . ARG A 1 345 ? -24.560 0.349 -16.940 1.00 90.88 345 ARG A N 1
ATOM 2718 C CA . ARG A 1 345 ? -25.863 -0.309 -17.087 1.00 90.88 345 ARG A CA 1
ATOM 2719 C C . ARG A 1 345 ? -26.094 -1.353 -16.000 1.00 90.88 345 ARG A C 1
ATOM 2721 O O . ARG A 1 345 ? -25.142 -1.905 -15.451 1.00 90.88 345 ARG A O 1
ATOM 2728 N N . TYR A 1 346 ? -27.361 -1.666 -15.761 1.00 90.44 346 TYR A N 1
ATOM 2729 C CA . TYR A 1 346 ? -27.756 -2.896 -15.082 1.00 90.44 346 TYR A CA 1
ATOM 2730 C C . TYR A 1 346 ? -27.799 -4.043 -16.097 1.00 90.44 346 TYR A C 1
ATOM 2732 O O . TYR A 1 346 ? -28.114 -3.832 -17.270 1.00 90.44 346 TYR A O 1
ATOM 2740 N N . LEU A 1 347 ? -27.425 -5.241 -15.656 1.00 91.69 347 LEU A N 1
ATOM 2741 C CA . LEU A 1 347 ? -27.426 -6.459 -16.474 1.00 91.69 347 LEU A CA 1
ATOM 2742 C C . LEU A 1 347 ? -28.756 -7.216 -16.399 1.00 91.69 347 LEU A C 1
ATOM 2744 O O . LEU A 1 347 ? -29.001 -8.106 -17.211 1.00 91.69 347 LEU A O 1
ATOM 2748 N N . HIS A 1 348 ? -29.611 -6.833 -15.453 1.00 90.50 348 HIS A N 1
ATOM 2749 C CA . HIS A 1 348 ? -30.930 -7.401 -15.240 1.00 90.50 348 HIS A CA 1
ATOM 2750 C C . HIS A 1 348 ? -31.976 -6.289 -15.091 1.00 90.50 348 HIS A C 1
ATOM 2752 O O . HIS A 1 348 ? -31.635 -5.159 -14.741 1.00 90.50 348 HIS A O 1
ATOM 2758 N N . ASP A 1 349 ? -33.239 -6.611 -15.373 1.00 89.06 349 ASP A N 1
ATOM 2759 C CA . ASP A 1 349 ? -34.362 -5.680 -15.240 1.00 89.06 349 ASP A CA 1
ATOM 2760 C C . ASP A 1 349 ? -34.874 -5.607 -13.790 1.00 89.06 349 ASP A C 1
ATOM 2762 O O . ASP A 1 349 ? -34.684 -6.528 -12.992 1.00 89.06 349 ASP A O 1
ATOM 2766 N N . GLU A 1 350 ? -35.580 -4.525 -13.457 1.00 87.75 350 GLU A N 1
ATOM 2767 C CA . GLU A 1 350 ? -36.203 -4.330 -12.141 1.00 87.75 350 GLU A CA 1
ATOM 2768 C C . GLU A 1 350 ? -37.105 -5.523 -11.761 1.00 87.75 350 GLU A C 1
ATOM 2770 O O . GLU A 1 350 ? -37.971 -5.943 -12.532 1.00 87.75 350 GLU A O 1
ATOM 2775 N N . GLY A 1 351 ? -36.925 -6.064 -10.556 1.00 85.31 351 GLY A N 1
ATOM 2776 C CA . GLY A 1 351 ? -37.728 -7.156 -9.999 1.00 85.31 351 GLY A CA 1
ATOM 2777 C C . GLY A 1 351 ? -37.362 -8.559 -10.493 1.00 85.31 351 GLY A C 1
ATOM 2778 O O . GLY A 1 351 ? -38.025 -9.528 -10.107 1.00 85.31 351 GLY A O 1
ATOM 2779 N N . THR A 1 352 ? -36.328 -8.694 -11.326 1.00 89.38 352 THR A N 1
ATOM 2780 C CA . THR A 1 352 ? -35.831 -10.000 -11.780 1.00 89.38 352 THR A CA 1
ATOM 2781 C C . THR A 1 352 ? -35.019 -10.710 -10.699 1.00 89.38 352 THR A C 1
ATOM 2783 O O . THR A 1 352 ? -34.399 -10.083 -9.841 1.00 89.38 352 THR A O 1
ATOM 2786 N N . GLU A 1 353 ? -35.057 -12.042 -10.712 1.00 89.69 353 GLU A N 1
ATOM 2787 C CA . GLU A 1 353 ? -34.299 -12.865 -9.773 1.00 89.69 353 GLU A CA 1
ATOM 2788 C C . GLU A 1 353 ? -32.849 -13.016 -10.246 1.00 89.69 353 GLU A C 1
ATOM 2790 O O . GLU A 1 353 ? -32.600 -13.474 -11.361 1.00 89.69 353 GLU A O 1
ATOM 2795 N N . VAL A 1 354 ? -31.906 -12.650 -9.381 1.00 89.25 354 VAL A N 1
ATOM 2796 C CA . VAL A 1 354 ? -30.461 -12.735 -9.616 1.00 89.25 354 VAL A CA 1
ATOM 2797 C C . VAL A 1 354 ? -29.873 -13.767 -8.664 1.00 89.25 354 VAL A C 1
ATOM 2799 O O . VAL A 1 354 ? -30.228 -13.789 -7.483 1.00 89.25 354 VAL A O 1
ATOM 2802 N N . LYS A 1 355 ? -28.974 -14.632 -9.144 1.00 88.56 355 LYS A N 1
ATOM 2803 C CA . LYS A 1 355 ? -28.329 -15.654 -8.306 1.00 88.56 355 LYS A CA 1
ATOM 2804 C C . LYS A 1 355 ? -27.097 -15.113 -7.588 1.00 88.56 355 LYS A C 1
ATOM 2806 O O . LYS A 1 355 ? -26.420 -14.193 -8.041 1.00 88.56 355 LYS A O 1
ATOM 2811 N N . LYS A 1 356 ? -26.735 -15.758 -6.478 1.00 84.94 356 LYS A N 1
ATOM 2812 C CA . LYS A 1 356 ? -25.473 -15.485 -5.774 1.00 84.94 356 LYS A CA 1
ATOM 2813 C C . LYS A 1 356 ? -24.273 -15.631 -6.718 1.00 84.94 356 LYS A C 1
ATOM 2815 O O . LYS A 1 356 ? -24.103 -16.670 -7.353 1.00 84.94 356 LYS A O 1
ATOM 2820 N N . GLY A 1 357 ? -23.422 -14.608 -6.765 1.00 82.75 357 GLY A N 1
ATOM 2821 C CA . GLY A 1 357 ? -22.243 -14.550 -7.630 1.00 82.75 357 GLY A CA 1
ATOM 2822 C C . GLY A 1 357 ? -22.534 -14.172 -9.087 1.00 82.75 357 GLY A C 1
ATOM 2823 O O . GLY A 1 357 ? -21.590 -14.063 -9.872 1.00 82.75 357 GLY A O 1
ATOM 2824 N N . GLU A 1 358 ? -23.798 -13.954 -9.452 1.00 89.62 358 GLU A N 1
ATOM 2825 C CA . GLU A 1 358 ? -24.192 -13.523 -10.792 1.00 89.62 358 GLU A CA 1
ATOM 2826 C C . GLU A 1 358 ? -23.962 -12.008 -10.958 1.00 89.62 358 GLU A C 1
ATOM 2828 O O . GLU A 1 358 ? -24.316 -11.233 -10.064 1.00 89.62 358 GLU A O 1
ATOM 2833 N N . PRO A 1 359 ? -23.314 -11.562 -12.049 1.00 91.25 359 PRO A N 1
ATOM 2834 C CA . PRO A 1 359 ? -23.141 -10.145 -12.354 1.00 91.25 359 PRO A CA 1
ATOM 2835 C C . PRO A 1 359 ? -24.473 -9.411 -12.516 1.00 91.25 359 PRO A C 1
ATOM 2837 O O . PRO A 1 359 ? -25.264 -9.812 -13.358 1.00 91.25 359 PRO A O 1
ATOM 2840 N N . TYR A 1 360 ? -24.692 -8.306 -11.797 1.00 92.12 360 TYR A N 1
ATOM 2841 C CA . TYR A 1 360 ? -25.957 -7.559 -11.873 1.00 92.12 360 TYR A CA 1
ATOM 2842 C C . TYR A 1 360 ? -25.831 -6.127 -12.400 1.00 92.12 360 TYR A C 1
ATOM 2844 O O . TYR A 1 360 ? -26.807 -5.564 -12.895 1.00 92.12 360 TYR A O 1
ATOM 2852 N N . ILE A 1 361 ? -24.645 -5.525 -12.314 1.00 91.88 361 ILE A N 1
ATOM 2853 C CA . ILE A 1 361 ? -24.394 -4.146 -12.742 1.00 91.88 361 ILE A CA 1
ATOM 2854 C C . ILE A 1 361 ? -22.974 -4.018 -13.290 1.00 91.88 361 ILE A C 1
ATOM 2856 O O . ILE A 1 361 ? -22.046 -4.664 -12.797 1.00 91.88 361 ILE A O 1
ATOM 2860 N N . GLU A 1 362 ? -22.807 -3.173 -14.302 1.00 92.81 362 GLU A N 1
ATOM 2861 C CA . GLU A 1 362 ? -21.509 -2.774 -14.840 1.00 92.81 362 GLU A CA 1
ATOM 2862 C C . GLU A 1 362 ? -21.215 -1.318 -14.475 1.00 92.81 362 GLU A C 1
ATOM 2864 O O . GLU A 1 362 ? -22.009 -0.410 -14.752 1.00 92.81 362 GLU A O 1
ATOM 2869 N N . LEU A 1 363 ? -20.050 -1.104 -13.872 1.00 89.06 363 LEU A N 1
ATOM 2870 C CA . LEU A 1 363 ? -19.506 0.207 -13.548 1.00 89.06 363 LEU A CA 1
ATOM 2871 C C . LEU A 1 363 ? -18.300 0.500 -14.441 1.00 89.06 363 LEU A C 1
ATOM 2873 O O . LEU A 1 363 ? -17.507 -0.391 -14.739 1.00 89.06 363 LEU A O 1
ATOM 2877 N N . GLU A 1 364 ? -18.150 1.754 -14.844 1.00 85.75 364 GLU A N 1
ATOM 2878 C CA . GLU A 1 364 ? -16.948 2.276 -15.481 1.00 85.75 364 GLU A CA 1
ATOM 2879 C C . GLU A 1 364 ? -16.132 3.019 -14.426 1.00 85.75 364 GLU A C 1
ATOM 2881 O O . GLU A 1 364 ? -16.576 4.029 -13.878 1.00 85.75 364 GLU A O 1
ATOM 2886 N N . ALA A 1 365 ? -14.934 2.521 -14.147 1.00 80.56 365 ALA A N 1
ATOM 2887 C CA . ALA A 1 365 ? -13.970 3.157 -13.262 1.00 80.56 365 ALA A CA 1
ATOM 2888 C C . ALA A 1 365 ? -12.584 3.054 -13.904 1.00 80.56 365 ALA A C 1
ATOM 2890 O O . ALA A 1 365 ? -12.204 1.990 -14.386 1.00 80.56 365 ALA A O 1
ATOM 2891 N N . MET A 1 366 ? -11.823 4.153 -13.950 1.00 70.44 366 MET A N 1
ATOM 2892 C CA . MET A 1 366 ? -10.447 4.151 -14.481 1.00 70.44 366 MET A CA 1
ATOM 2893 C C . MET A 1 366 ? -10.342 3.605 -15.915 1.00 70.44 366 MET A C 1
ATOM 2895 O O . MET A 1 366 ? -9.397 2.903 -16.261 1.00 70.44 366 MET A O 1
ATOM 2899 N N . LYS A 1 367 ? -11.333 3.936 -16.764 1.00 74.56 367 LYS A N 1
ATOM 2900 C CA . LYS A 1 367 ? -11.491 3.458 -18.158 1.00 74.56 367 LYS A CA 1
ATOM 2901 C C . LYS A 1 367 ? -11.642 1.937 -18.302 1.00 74.56 367 LYS A C 1
ATOM 2903 O O . LYS A 1 367 ? -11.542 1.413 -19.411 1.00 74.56 367 LYS A O 1
ATOM 2908 N N . MET A 1 368 ? -11.903 1.234 -17.205 1.00 74.62 368 MET A N 1
ATOM 2909 C CA . MET A 1 368 ? -12.210 -0.188 -17.188 1.00 74.62 368 MET A CA 1
ATOM 2910 C C . MET A 1 368 ? -13.688 -0.405 -16.879 1.00 74.62 368 MET A C 1
ATOM 2912 O O . MET A 1 368 ? -14.263 0.274 -16.029 1.00 74.62 368 MET A O 1
ATOM 2916 N N . ILE A 1 369 ? -14.293 -1.384 -17.555 1.00 86.12 369 ILE A N 1
ATOM 2917 C CA . ILE A 1 369 ? -15.646 -1.849 -17.245 1.00 86.12 369 ILE A CA 1
ATOM 2918 C C . ILE A 1 369 ? -15.533 -3.002 -16.255 1.00 86.12 369 ILE A C 1
ATOM 2920 O O . ILE A 1 369 ? -14.845 -3.992 -16.506 1.00 86.12 369 ILE A O 1
ATOM 2924 N N . MET A 1 370 ? -16.218 -2.863 -15.128 1.00 82.88 370 MET A N 1
ATOM 2925 C CA . MET A 1 370 ? -16.187 -3.804 -14.022 1.00 82.88 370 MET A CA 1
ATOM 2926 C C . MET A 1 370 ? -17.598 -4.284 -13.724 1.00 82.88 370 MET A C 1
ATOM 2928 O O . MET A 1 370 ? -18.499 -3.489 -13.465 1.00 82.88 370 MET A O 1
ATOM 2932 N N . ALA A 1 371 ? -17.781 -5.597 -13.740 1.00 88.62 371 ALA A N 1
ATOM 2933 C CA . ALA A 1 371 ? -19.046 -6.219 -13.396 1.00 88.62 371 ALA A CA 1
ATOM 2934 C C . ALA A 1 371 ? -19.085 -6.543 -11.896 1.00 88.62 371 ALA A C 1
ATOM 2936 O O . ALA A 1 371 ? -18.280 -7.349 -11.413 1.00 88.62 371 ALA A O 1
ATOM 2937 N N . LEU A 1 372 ? -20.022 -5.941 -11.160 1.00 86.56 372 LEU A N 1
ATOM 2938 C CA . LEU A 1 372 ? -20.273 -6.308 -9.767 1.00 86.56 372 LEU A CA 1
ATOM 2939 C C . LEU A 1 372 ? -21.254 -7.474 -9.701 1.00 86.56 372 LEU A C 1
ATOM 2941 O O . LEU A 1 372 ? -22.234 -7.542 -10.445 1.00 86.56 372 LEU A O 1
ATOM 2945 N N . LYS A 1 373 ? -20.961 -8.407 -8.798 1.00 87.25 373 LYS A N 1
ATOM 2946 C CA . LYS A 1 373 ? -21.703 -9.655 -8.618 1.00 87.25 373 LYS A CA 1
ATOM 2947 C C . LYS A 1 373 ? -22.623 -9.557 -7.412 1.00 87.25 373 LYS A C 1
ATOM 2949 O O . LYS A 1 373 ? -22.271 -8.926 -6.419 1.00 87.25 373 LYS A O 1
ATOM 2954 N N . SER A 1 374 ? -23.780 -10.203 -7.500 1.00 84.38 374 SER A N 1
ATOM 2955 C CA . SER A 1 374 ? -24.737 -10.265 -6.401 1.00 84.38 374 SER A CA 1
ATOM 2956 C C . SER A 1 374 ? -24.156 -11.054 -5.227 1.00 84.38 374 SER A C 1
ATOM 2958 O O . SER A 1 374 ? -23.571 -12.126 -5.418 1.00 84.38 374 SER A O 1
ATOM 2960 N N . SER A 1 375 ? -24.330 -10.542 -4.009 1.00 76.50 375 SER A N 1
ATOM 2961 C CA . SER A 1 375 ? -23.909 -11.208 -2.772 1.00 76.50 375 SER A CA 1
ATOM 2962 C C . SER A 1 375 ? -24.759 -12.443 -2.463 1.00 76.50 375 SER A C 1
ATOM 2964 O O . SER A 1 375 ? -24.224 -13.453 -2.007 1.00 76.50 375 SER A O 1
ATOM 2966 N N . GLU A 1 376 ? -26.061 -12.390 -2.758 1.00 82.38 376 GLU A N 1
ATOM 2967 C CA . GLU A 1 376 ? -27.042 -13.436 -2.458 1.00 82.38 376 GLU A CA 1
ATOM 2968 C C . GLU A 1 376 ? -28.076 -13.610 -3.581 1.00 82.38 376 GLU A C 1
ATOM 2970 O O . GLU A 1 376 ? -28.083 -12.877 -4.570 1.00 82.38 376 GLU A O 1
ATOM 2975 N N . THR A 1 377 ? -28.924 -14.636 -3.456 1.00 85.06 377 THR A N 1
ATOM 2976 C CA . THR A 1 377 ? -30.014 -14.887 -4.414 1.00 85.06 377 THR A CA 1
ATOM 2977 C C . THR A 1 377 ? -31.285 -14.155 -3.995 1.00 85.06 377 THR A C 1
ATOM 2979 O O . THR A 1 377 ? -31.760 -14.333 -2.870 1.00 85.06 377 THR A O 1
ATOM 2982 N N . GLY A 1 378 ? -31.862 -13.365 -4.895 1.00 87.38 378 GLY A N 1
ATOM 2983 C CA . GLY A 1 378 ? -33.078 -12.606 -4.614 1.00 87.38 378 GLY A CA 1
ATOM 2984 C C . GLY A 1 378 ? -33.542 -11.759 -5.791 1.00 87.38 378 GLY A C 1
ATOM 2985 O O . GLY A 1 378 ? -32.891 -11.723 -6.836 1.00 87.38 378 GLY A O 1
ATOM 2986 N N . LYS A 1 379 ? -34.677 -11.077 -5.621 1.00 88.94 379 LYS A N 1
ATOM 2987 C CA . LYS A 1 379 ? -35.185 -10.136 -6.623 1.00 88.94 379 LYS A CA 1
ATOM 2988 C C . LYS A 1 379 ? -34.521 -8.782 -6.468 1.00 88.94 379 LYS A C 1
ATOM 2990 O O . LYS A 1 379 ? -34.538 -8.215 -5.377 1.00 88.94 379 LYS A O 1
ATOM 2995 N N . ILE A 1 380 ? -33.949 -8.275 -7.553 1.00 91.38 380 ILE A N 1
ATOM 2996 C CA . ILE A 1 380 ? -33.222 -7.011 -7.539 1.00 91.38 380 ILE A CA 1
ATOM 2997 C C . ILE A 1 380 ? -34.167 -5.815 -7.680 1.00 91.38 380 ILE A C 1
ATOM 2999 O O . ILE A 1 380 ? -35.088 -5.836 -8.492 1.00 91.38 380 ILE A O 1
ATOM 3003 N N . SER A 1 381 ? -33.917 -4.754 -6.919 1.00 89.94 381 SER A N 1
ATOM 3004 C CA . SER A 1 381 ? -34.557 -3.451 -7.088 1.00 89.94 381 SER A CA 1
ATOM 3005 C C . SER A 1 381 ? -33.507 -2.357 -7.250 1.00 89.94 381 SER A C 1
ATOM 3007 O O . SER A 1 381 ? -32.631 -2.191 -6.394 1.00 89.94 381 SER A O 1
ATOM 3009 N N . HIS A 1 382 ? -33.547 -1.626 -8.361 1.00 90.50 382 HIS A N 1
ATOM 3010 C CA . HIS A 1 382 ? -32.536 -0.636 -8.700 1.00 90.50 382 HIS A CA 1
ATOM 3011 C C . HIS A 1 382 ? -32.723 0.623 -7.858 1.00 90.50 382 HIS A C 1
ATOM 3013 O O . HIS A 1 382 ? -33.802 1.202 -7.770 1.00 90.50 382 HIS A O 1
ATOM 3019 N N . THR A 1 383 ? -31.640 1.080 -7.234 1.00 87.75 383 THR A N 1
ATOM 3020 C CA . THR A 1 383 ? -31.651 2.322 -6.447 1.00 87.75 383 THR A CA 1
ATOM 3021 C C . THR A 1 383 ? -31.022 3.489 -7.213 1.00 87.75 383 THR A C 1
ATOM 3023 O O . THR A 1 383 ? -31.342 4.649 -6.947 1.00 87.75 383 THR A O 1
ATOM 3026 N N . LYS A 1 384 ? -30.138 3.208 -8.179 1.00 87.31 384 LYS A N 1
ATOM 3027 C CA . LYS A 1 384 ? -29.426 4.216 -8.975 1.00 87.31 384 LYS A CA 1
ATOM 3028 C C . LYS A 1 384 ? -29.843 4.187 -10.438 1.00 87.31 384 LYS A C 1
ATOM 3030 O O . LYS A 1 384 ? -30.256 3.162 -10.967 1.00 87.31 384 LYS A O 1
ATOM 3035 N N . SER A 1 385 ? -29.738 5.338 -11.096 1.00 86.88 385 SER A N 1
ATOM 3036 C CA . SER A 1 385 ? -29.990 5.463 -12.529 1.00 86.88 385 SER A CA 1
ATOM 3037 C C . SER A 1 385 ? -28.720 5.192 -13.334 1.00 86.88 385 SER A C 1
ATOM 3039 O O . SER A 1 385 ? -27.605 5.501 -12.919 1.00 86.88 385 SER A O 1
ATOM 3041 N N . THR A 1 386 ? -28.878 4.641 -14.535 1.00 88.00 386 THR A N 1
ATOM 3042 C CA . THR A 1 386 ? -27.762 4.484 -15.473 1.00 88.00 386 THR A CA 1
ATOM 3043 C C . THR A 1 386 ? -27.150 5.842 -15.812 1.00 88.00 386 THR A C 1
ATOM 3045 O O . THR A 1 386 ? -27.868 6.802 -16.094 1.00 88.00 386 THR A O 1
ATOM 3048 N N . GLY A 1 387 ? -25.824 5.924 -15.809 1.00 84.12 387 GLY A N 1
ATOM 3049 C CA . GLY A 1 387 ? -25.061 7.144 -16.052 1.00 84.12 387 GLY A CA 1
ATOM 3050 C C . GLY A 1 387 ? -24.732 7.962 -14.801 1.00 84.12 387 GLY A C 1
ATOM 3051 O O . GLY A 1 387 ? -23.959 8.913 -14.922 1.00 84.12 387 GLY A O 1
ATOM 3052 N N . SER A 1 388 ? -25.264 7.614 -13.621 1.00 86.88 388 SER A N 1
ATOM 3053 C CA . SER A 1 388 ? -24.926 8.303 -12.372 1.00 86.88 388 SER A CA 1
ATOM 3054 C C . SER A 1 388 ? -23.507 7.980 -11.905 1.00 86.88 388 SER A C 1
ATOM 3056 O O . SER A 1 388 ? -23.068 6.833 -12.013 1.00 86.88 388 SER A O 1
ATOM 3058 N N . ILE A 1 389 ? -22.828 8.974 -11.333 1.00 83.88 389 ILE A N 1
ATOM 3059 C CA . ILE A 1 389 ? -21.578 8.778 -10.591 1.00 83.88 389 ILE A CA 1
ATOM 3060 C C . ILE A 1 389 ? -21.934 8.199 -9.221 1.00 83.88 389 ILE A C 1
ATOM 3062 O O . ILE A 1 389 ? -22.856 8.692 -8.567 1.00 83.88 389 ILE A O 1
ATOM 3066 N N . VAL A 1 390 ? -21.226 7.149 -8.822 1.00 82.44 390 VAL A N 1
ATOM 3067 C CA . VAL A 1 390 ? -21.394 6.443 -7.553 1.00 82.44 390 VAL A CA 1
ATOM 3068 C C . VAL A 1 390 ? -20.080 6.414 -6.787 1.00 82.44 390 VAL A C 1
ATOM 3070 O O . VAL A 1 390 ? -19.004 6.309 -7.381 1.00 82.44 390 VAL A O 1
ATOM 3073 N N . SER A 1 391 ? -20.183 6.498 -5.466 1.00 76.62 391 SER A N 1
ATOM 3074 C CA . SER A 1 391 ? -19.046 6.372 -4.551 1.00 76.62 391 SER A CA 1
ATOM 3075 C C . SER A 1 391 ? -18.985 4.977 -3.920 1.00 76.62 391 SER A C 1
ATOM 3077 O O . SER A 1 391 ? -19.997 4.282 -3.810 1.00 76.62 391 SER A O 1
ATOM 3079 N N . ALA A 1 392 ? -17.809 4.573 -3.444 1.00 70.62 392 ALA A N 1
ATOM 3080 C CA . ALA A 1 392 ? -17.637 3.357 -2.659 1.00 70.62 392 ALA A CA 1
ATOM 3081 C C . ALA A 1 392 ? -18.544 3.378 -1.409 1.00 70.62 392 ALA A C 1
ATOM 3083 O O . ALA A 1 392 ? -18.685 4.398 -0.732 1.00 70.62 392 ALA A O 1
ATOM 3084 N N . GLY A 1 393 ? -19.191 2.245 -1.143 1.00 69.44 393 GLY A N 1
ATOM 3085 C CA . GLY A 1 393 ? -20.217 2.006 -0.126 1.00 69.44 393 GLY A CA 1
ATOM 3086 C C . GLY A 1 393 ? -21.609 2.564 -0.439 1.00 69.44 393 GLY A C 1
ATOM 3087 O O . GLY A 1 393 ? -22.540 2.364 0.347 1.00 69.44 393 GLY A O 1
ATOM 3088 N N . GLU A 1 394 ? -21.808 3.236 -1.574 1.00 79.88 394 GLU A N 1
ATOM 3089 C CA . GLU A 1 394 ? -23.121 3.749 -1.961 1.00 79.88 394 GLU A CA 1
ATOM 3090 C C . GLU A 1 394 ? -24.067 2.621 -2.393 1.00 79.88 394 GLU A C 1
ATOM 3092 O O . GLU A 1 394 ? -23.660 1.665 -3.052 1.00 79.88 394 GLU A O 1
ATOM 3097 N N . LEU A 1 395 ? -25.345 2.720 -2.017 1.00 82.56 395 LEU A N 1
ATOM 3098 C CA . LEU A 1 395 ? -26.358 1.718 -2.349 1.00 82.56 395 LEU A CA 1
ATOM 3099 C C . LEU A 1 395 ? -26.680 1.756 -3.850 1.00 82.56 395 LEU A C 1
ATOM 3101 O O . LEU A 1 395 ? -27.172 2.765 -4.359 1.00 82.56 395 LEU A O 1
ATOM 3105 N N . LEU A 1 396 ? -26.420 0.645 -4.540 1.00 87.69 396 LEU A N 1
ATOM 3106 C CA . LEU A 1 396 ? -26.673 0.467 -5.971 1.00 87.69 396 LEU A CA 1
ATOM 3107 C C . LEU A 1 396 ? -28.027 -0.195 -6.219 1.00 87.69 396 LEU A C 1
ATOM 3109 O O . LEU A 1 396 ? -28.771 0.214 -7.114 1.00 87.69 396 LEU A O 1
ATOM 3113 N N . ALA A 1 397 ? -28.352 -1.215 -5.430 1.00 86.56 397 ALA A N 1
ATOM 3114 C CA . ALA A 1 397 ? -29.599 -1.955 -5.530 1.00 86.56 397 ALA A CA 1
ATOM 3115 C C . ALA A 1 397 ? -29.975 -2.598 -4.190 1.00 86.56 397 ALA A C 1
ATOM 3117 O O . ALA A 1 397 ? -29.147 -2.738 -3.290 1.00 86.56 397 ALA A O 1
ATOM 3118 N N . LYS A 1 398 ? -31.234 -3.009 -4.068 1.00 87.50 398 LYS A N 1
ATOM 3119 C CA . LYS A 1 398 ? -31.724 -3.849 -2.974 1.00 87.50 398 LYS A CA 1
ATOM 3120 C C . LYS A 1 398 ? -32.073 -5.236 -3.494 1.00 87.50 398 LYS A C 1
ATOM 3122 O O . LYS A 1 398 ? -32.438 -5.384 -4.655 1.00 87.50 398 LYS A O 1
ATOM 3127 N N . LEU A 1 399 ? -31.975 -6.234 -2.630 1.00 85.69 399 LEU A N 1
ATOM 3128 C CA . LEU A 1 399 ? -32.373 -7.611 -2.876 1.00 85.69 399 LEU A CA 1
ATOM 3129 C C . LEU A 1 399 ? -33.520 -7.981 -1.942 1.00 85.69 399 LEU A C 1
ATOM 3131 O O . LEU A 1 399 ? -33.353 -8.028 -0.724 1.00 85.69 399 LEU A O 1
ATOM 3135 N N . GLU A 1 400 ? -34.663 -8.336 -2.513 1.00 83.50 400 GLU A N 1
ATOM 3136 C CA . GLU A 1 400 ? -35.640 -9.154 -1.800 1.00 83.50 400 GLU A CA 1
ATOM 3137 C C . GLU A 1 400 ? -35.144 -10.602 -1.817 1.00 83.50 400 GLU A C 1
ATOM 3139 O O . GLU A 1 400 ? -35.252 -11.307 -2.824 1.00 83.50 400 GLU A O 1
ATOM 3144 N N . LEU A 1 401 ? -34.528 -11.029 -0.714 1.00 79.00 401 LEU A N 1
ATOM 3145 C CA . LEU A 1 401 ? -33.907 -12.347 -0.597 1.00 79.00 401 LEU A CA 1
ATOM 3146 C C . LEU A 1 401 ? -34.944 -13.465 -0.769 1.00 79.00 401 LEU A C 1
ATOM 3148 O O . LEU A 1 401 ? -35.975 -13.478 -0.097 1.00 79.00 401 LEU A O 1
ATOM 3152 N N . ALA A 1 402 ? -34.635 -14.441 -1.627 1.00 70.12 402 ALA A N 1
ATOM 3153 C CA . ALA A 1 402 ? -35.501 -15.602 -1.855 1.00 70.12 402 ALA A CA 1
ATOM 3154 C C . ALA A 1 402 ? -35.604 -16.515 -0.614 1.00 70.12 402 ALA A C 1
ATOM 3156 O O . ALA A 1 402 ? -36.597 -17.214 -0.429 1.00 70.12 402 ALA A O 1
ATOM 3157 N N . ASP A 1 403 ? -34.584 -16.492 0.249 1.00 66.12 403 ASP A N 1
ATOM 3158 C CA . ASP A 1 403 ? -34.557 -17.184 1.537 1.00 66.12 403 ASP A CA 1
ATOM 3159 C C . ASP A 1 403 ? -34.013 -16.235 2.626 1.00 66.12 403 ASP A C 1
ATOM 3161 O O . ASP A 1 403 ? -32.794 -16.074 2.749 1.00 66.12 403 ASP A O 1
ATOM 3165 N N . PRO A 1 404 ? -34.888 -15.613 3.442 1.00 60.81 404 PRO A N 1
ATOM 3166 C CA . PRO A 1 404 ? -34.490 -14.715 4.533 1.00 60.81 404 PRO A CA 1
ATOM 3167 C C . PRO A 1 404 ? -33.602 -15.390 5.592 1.00 60.81 404 PRO A C 1
ATOM 3169 O O . PRO A 1 404 ? -32.952 -14.720 6.390 1.00 60.81 404 PRO A O 1
ATOM 3172 N N . SER A 1 405 ? -33.562 -16.725 5.610 1.00 55.75 405 SER A N 1
ATOM 3173 C CA . SER A 1 405 ? -32.792 -17.537 6.557 1.00 55.75 405 SER A CA 1
ATOM 3174 C C . SER A 1 405 ? -31.305 -17.642 6.196 1.00 55.75 405 SER A C 1
ATOM 3176 O O . SER A 1 405 ? -30.515 -18.058 7.044 1.00 55.75 405 SER A O 1
ATOM 3178 N N . LYS A 1 406 ? -30.932 -17.298 4.950 1.00 51.47 406 LYS A N 1
ATOM 3179 C CA . LYS A 1 406 ? -29.557 -17.350 4.414 1.00 51.47 406 LYS A CA 1
ATOM 3180 C C . LYS A 1 406 ? -28.768 -16.054 4.570 1.00 51.47 406 LYS A C 1
ATOM 3182 O O . LYS A 1 406 ? -27.592 -16.032 4.212 1.00 51.47 406 LYS A O 1
ATOM 3187 N N . VAL A 1 407 ? -29.372 -15.004 5.132 1.00 55.81 407 VAL A N 1
ATOM 3188 C CA . VAL A 1 407 ? -28.612 -13.868 5.670 1.00 55.81 407 VAL A CA 1
ATOM 3189 C C . VAL A 1 407 ? -27.544 -14.462 6.584 1.00 55.81 407 VAL A C 1
ATOM 3191 O O . VAL A 1 407 ? -27.899 -15.237 7.473 1.00 55.81 407 VAL A O 1
ATOM 3194 N N . GLN A 1 408 ? -26.257 -14.183 6.329 1.00 53.72 408 GLN A N 1
ATOM 3195 C CA . GLN A 1 408 ? -25.155 -14.687 7.154 1.00 53.72 408 GLN A CA 1
ATOM 3196 C C . GLN A 1 408 ? -25.506 -14.464 8.628 1.00 53.72 408 GLN A C 1
ATOM 3198 O O . GLN A 1 408 ? -25.504 -13.332 9.112 1.00 53.72 408 GLN A O 1
ATOM 3203 N N . LYS A 1 409 ? -25.860 -15.543 9.336 1.00 56.44 409 LYS A N 1
ATOM 3204 C CA . LYS A 1 409 ? -26.098 -15.479 10.772 1.00 56.44 409 LYS A CA 1
ATOM 3205 C C . LYS A 1 409 ? -24.738 -15.262 11.395 1.00 56.44 409 LYS A C 1
ATOM 3207 O O . LYS A 1 409 ? -23.917 -16.169 11.419 1.00 56.44 409 LYS A O 1
ATOM 3212 N N . ILE A 1 410 ? -24.491 -14.032 11.820 1.00 66.25 410 ILE A N 1
ATOM 3213 C CA . ILE A 1 410 ? -23.286 -13.704 12.557 1.00 66.25 410 ILE A CA 1
ATOM 3214 C C . ILE A 1 410 ? -23.371 -14.459 13.885 1.00 66.25 410 ILE A C 1
ATOM 3216 O O . ILE A 1 410 ? -24.253 -14.176 14.701 1.00 66.25 410 ILE A O 1
ATOM 3220 N N . GLU A 1 411 ? -22.488 -15.430 14.089 1.00 78.75 411 GLU A N 1
ATOM 3221 C CA . GLU A 1 411 ? -22.464 -16.216 15.321 1.00 78.75 411 GLU A CA 1
ATOM 3222 C C . GLU A 1 411 ? -21.675 -15.463 16.400 1.00 78.75 411 GLU A C 1
ATOM 3224 O O . GLU A 1 411 ? -20.653 -14.838 16.098 1.00 78.75 411 GLU A O 1
ATOM 3229 N N . PRO A 1 412 ? -22.127 -15.449 17.665 1.00 80.69 412 PRO A N 1
ATOM 3230 C CA . PRO A 1 412 ? -21.333 -14.875 18.742 1.00 80.69 412 PRO A CA 1
ATOM 3231 C C . PRO A 1 412 ? -20.052 -15.696 18.932 1.00 80.69 412 PRO A C 1
ATOM 3233 O O . PRO A 1 412 ? -20.076 -16.924 18.922 1.00 80.69 412 PRO A O 1
ATOM 3236 N N . TYR A 1 413 ? -18.918 -15.022 19.112 1.00 84.31 413 TYR A N 1
ATOM 3237 C CA . TYR A 1 413 ? -17.670 -15.709 19.421 1.00 84.31 413 TYR A CA 1
ATOM 3238 C C . TYR A 1 413 ? -17.671 -16.210 20.874 1.00 84.31 413 TYR A C 1
ATOM 3240 O O . TYR A 1 413 ? -17.713 -15.403 21.802 1.00 84.31 413 TYR A O 1
ATOM 3248 N N . GLU A 1 414 ? -17.566 -17.527 21.064 1.00 79.94 414 GLU A N 1
ATOM 3249 C CA . GLU A 1 414 ? -17.514 -18.181 22.388 1.00 79.94 414 GLU A CA 1
ATOM 3250 C C . GLU A 1 414 ? -16.153 -18.845 22.693 1.00 79.94 414 GLU A C 1
ATOM 3252 O O . GLU A 1 414 ? -15.978 -19.496 23.722 1.00 79.94 414 GLU A O 1
ATOM 3257 N N . GLY A 1 415 ? -15.168 -18.701 21.800 1.00 78.50 415 GLY A N 1
ATOM 3258 C CA . GLY A 1 415 ? -13.848 -19.319 21.948 1.00 78.50 415 GLY A CA 1
ATOM 3259 C C . GLY A 1 415 ? -12.934 -18.621 22.964 1.00 78.50 415 GLY A C 1
ATOM 3260 O O . GLY A 1 415 ? -13.193 -17.508 23.423 1.00 78.50 415 GLY A O 1
ATOM 3261 N N . LYS A 1 416 ? -11.792 -19.250 23.277 1.00 80.00 416 LYS A N 1
ATOM 3262 C CA . LYS A 1 416 ? -10.706 -18.586 24.019 1.00 80.00 416 LYS A CA 1
ATOM 3263 C C . LYS A 1 416 ? -10.087 -17.491 23.155 1.00 80.00 416 LYS A C 1
ATOM 3265 O O . LYS A 1 416 ? -9.758 -17.733 21.997 1.00 80.00 416 LYS A O 1
ATOM 3270 N N . PHE A 1 417 ? -9.950 -16.288 23.697 1.00 81.44 417 PHE A N 1
ATOM 3271 C CA . PHE A 1 417 ? -9.375 -15.156 22.975 1.00 81.44 417 PHE A CA 1
ATOM 3272 C C . PHE A 1 417 ? -7.904 -14.981 23.369 1.00 81.44 417 PHE A C 1
ATOM 3274 O O . PHE A 1 417 ? -7.605 -14.332 24.365 1.00 81.44 417 PHE A O 1
ATOM 3281 N N . GLU A 1 418 ? -6.997 -15.601 22.617 1.00 78.62 418 GLU A N 1
ATOM 3282 C CA . GLU A 1 418 ? -5.547 -15.518 22.833 1.00 78.62 418 GLU A CA 1
ATOM 3283 C C . GLU A 1 418 ? -4.914 -14.743 21.673 1.00 78.62 418 GLU A C 1
ATOM 3285 O O . GLU A 1 418 ? -5.095 -15.099 20.507 1.00 78.62 418 GLU A O 1
ATOM 3290 N N . ILE A 1 419 ? -4.206 -13.658 21.990 1.00 75.31 419 ILE A N 1
ATOM 3291 C CA . ILE A 1 419 ? -3.499 -12.826 21.009 1.00 75.31 419 ILE A CA 1
ATOM 3292 C C . ILE A 1 419 ? -1.997 -12.900 21.243 1.00 75.31 419 ILE A C 1
ATOM 3294 O O . ILE A 1 419 ? -1.533 -13.100 22.370 1.00 75.31 419 ILE A O 1
ATOM 3298 N N . PHE A 1 420 ? -1.226 -12.699 20.180 1.00 65.69 420 PHE A N 1
ATOM 3299 C CA . PHE A 1 420 ? 0.223 -12.793 20.269 1.00 65.69 420 PHE A CA 1
ATOM 3300 C C . PHE A 1 420 ? 0.794 -11.710 21.201 1.00 65.69 420 PHE A C 1
ATOM 3302 O O . PHE A 1 420 ? 0.592 -10.514 20.987 1.00 65.69 420 PHE A O 1
ATOM 3309 N N . GLY A 1 421 ? 1.536 -12.128 22.232 1.00 60.19 421 GLY A N 1
ATOM 3310 C CA . GLY A 1 421 ? 2.228 -11.222 23.154 1.00 60.19 421 GLY A CA 1
ATOM 3311 C C . GLY A 1 421 ? 1.438 -10.790 24.396 1.00 60.19 421 GLY A C 1
ATOM 3312 O O . GLY A 1 421 ? 1.995 -10.059 25.215 1.00 60.19 421 GLY A O 1
ATOM 3313 N N . ALA A 1 422 ? 0.198 -11.263 24.579 1.00 59.50 422 ALA A N 1
ATOM 3314 C CA . ALA A 1 422 ? -0.574 -11.027 25.806 1.00 59.50 422 ALA A CA 1
ATOM 3315 C C . ALA A 1 422 ? -0.035 -11.788 27.037 1.00 59.50 422 ALA A C 1
ATOM 3317 O O . ALA A 1 422 ? -0.314 -11.384 28.163 1.00 59.50 422 ALA A O 1
ATOM 3318 N N . ASP A 1 423 ? 0.779 -12.832 26.837 1.00 50.66 423 ASP A N 1
ATOM 3319 C CA . ASP A 1 423 ? 1.340 -13.672 27.913 1.00 50.66 423 ASP A CA 1
ATOM 3320 C C . ASP A 1 423 ? 2.490 -13.013 28.697 1.00 50.66 423 ASP A C 1
ATOM 3322 O O . ASP A 1 423 ? 3.021 -13.577 29.655 1.00 50.66 423 ASP A O 1
ATOM 3326 N N . GLY A 1 424 ? 2.892 -11.801 28.313 1.00 45.47 424 GLY A N 1
ATOM 3327 C CA . GLY A 1 424 ? 3.829 -10.999 29.086 1.00 45.47 424 GLY A CA 1
ATOM 3328 C C . GLY A 1 424 ? 3.072 -10.196 30.129 1.00 45.47 424 GLY A C 1
ATOM 3329 O O . GLY A 1 424 ? 2.468 -9.183 29.780 1.00 45.47 424 GLY A O 1
ATOM 3330 N N . GLY A 1 425 ? 3.122 -10.628 31.394 1.00 44.19 425 GLY A N 1
ATOM 3331 C CA . GLY A 1 425 ? 2.677 -9.823 32.528 1.00 44.19 425 GLY A CA 1
ATOM 3332 C C . GLY A 1 425 ? 3.235 -8.409 32.393 1.00 44.19 425 GLY A C 1
ATOM 3333 O O . GLY A 1 425 ? 4.446 -8.213 32.482 1.00 44.19 425 GLY A O 1
ATOM 3334 N N . GLY A 1 426 ? 2.353 -7.452 32.094 1.00 45.66 426 GLY A N 1
ATOM 3335 C CA . GLY A 1 426 ? 2.726 -6.044 32.028 1.00 45.66 426 GLY A CA 1
ATOM 3336 C C . GLY A 1 426 ? 3.375 -5.622 33.341 1.00 45.66 426 GLY A C 1
ATOM 3337 O O . GLY A 1 426 ? 3.160 -6.274 34.368 1.00 45.66 426 GLY A O 1
ATOM 3338 N N . GLU A 1 427 ? 4.168 -4.549 33.304 1.00 49.69 427 GLU A N 1
ATOM 3339 C CA . GLU A 1 427 ? 4.684 -3.905 34.516 1.00 49.69 427 GLU A CA 1
ATOM 3340 C C . GLU A 1 427 ? 3.589 -3.900 35.586 1.00 49.69 427 GLU A C 1
ATOM 3342 O O . GLU A 1 427 ? 2.465 -3.455 35.333 1.00 49.69 427 GLU A O 1
ATOM 3347 N N . VAL A 1 428 ? 3.889 -4.482 36.748 1.00 54.66 428 VAL A N 1
ATOM 3348 C CA . VAL A 1 428 ? 2.981 -4.443 37.891 1.00 54.66 428 VAL A CA 1
ATOM 3349 C C . VAL A 1 428 ? 2.926 -2.981 38.314 1.00 54.66 428 VAL A C 1
ATOM 3351 O O . VAL A 1 428 ? 3.827 -2.500 38.997 1.00 54.66 428 VAL A O 1
ATOM 3354 N N . GLU A 1 429 ? 1.921 -2.268 37.806 1.00 64.12 429 GLU A N 1
ATOM 3355 C CA . GLU A 1 429 ? 1.692 -0.855 38.104 1.00 64.12 429 GLU A CA 1
ATOM 3356 C C . GLU A 1 429 ? 1.573 -0.678 39.620 1.00 64.12 429 GLU A C 1
ATOM 3358 O O . GLU A 1 429 ? 1.047 -1.545 40.332 1.00 64.12 429 GLU A O 1
ATOM 3363 N N . SER A 1 430 ? 2.135 0.418 40.129 1.00 73.88 430 SER A N 1
ATOM 3364 C CA . SER A 1 430 ? 2.178 0.635 41.570 1.00 73.88 430 SER A CA 1
ATOM 3365 C C . SER A 1 430 ? 0.765 0.913 42.092 1.00 73.88 430 SER A C 1
ATOM 3367 O O . SER A 1 430 ? -0.053 1.565 41.438 1.00 73.88 430 SER A O 1
ATOM 3369 N N . ALA A 1 431 ? 0.460 0.432 43.299 1.00 78.75 431 ALA A N 1
ATOM 3370 C CA . ALA A 1 431 ? -0.849 0.656 43.915 1.00 78.75 431 ALA A CA 1
ATOM 3371 C C . ALA A 1 431 ? -1.171 2.156 44.095 1.00 78.75 431 ALA A C 1
ATOM 3373 O O . ALA A 1 431 ? -2.337 2.545 44.085 1.00 78.75 431 ALA A O 1
ATOM 3374 N N . GLU A 1 432 ? -0.138 2.997 44.212 1.00 80.38 432 GLU A N 1
ATOM 3375 C CA . GLU A 1 432 ? -0.248 4.457 44.259 1.00 80.38 432 GLU A CA 1
ATOM 3376 C C . GLU A 1 432 ? -0.747 5.038 42.929 1.00 80.38 432 GLU A C 1
ATOM 3378 O O . GLU A 1 432 ? -1.665 5.860 42.910 1.00 80.38 432 GLU A O 1
ATOM 3383 N N . GLU A 1 433 ? -0.192 4.582 41.805 1.00 80.75 433 GLU A N 1
ATOM 3384 C CA . GLU A 1 433 ? -0.614 5.025 40.478 1.00 80.75 433 GLU A CA 1
ATOM 3385 C C . GLU A 1 433 ? -2.056 4.601 40.177 1.00 80.75 433 GLU A C 1
ATOM 3387 O O . GLU A 1 433 ? -2.810 5.375 39.584 1.00 80.75 433 GLU A O 1
ATOM 3392 N N . ASP A 1 434 ? -2.447 3.377 40.549 1.00 82.06 434 ASP A N 1
ATOM 3393 C CA . ASP A 1 434 ? -3.828 2.883 40.420 1.00 82.06 434 ASP A CA 1
ATOM 3394 C C . ASP A 1 434 ? -4.803 3.707 41.275 1.00 82.06 434 ASP A C 1
ATOM 3396 O O . ASP A 1 434 ? -5.897 4.050 40.821 1.00 82.06 434 ASP A O 1
ATOM 3400 N N . LEU A 1 435 ? -4.407 4.080 42.496 1.00 83.88 435 LEU A N 1
ATOM 3401 C CA . LEU A 1 435 ? -5.230 4.926 43.358 1.00 83.88 435 LEU A CA 1
ATOM 3402 C C . LEU A 1 435 ? -5.379 6.341 42.784 1.00 83.88 435 LEU A C 1
ATOM 3404 O O . LEU A 1 435 ? -6.472 6.901 42.811 1.00 83.88 435 LEU A O 1
ATOM 3408 N N . GLY A 1 436 ? -4.308 6.897 42.212 1.00 84.12 436 GLY A N 1
ATOM 3409 C CA . GLY A 1 436 ? -4.362 8.164 41.486 1.00 84.12 436 GLY A CA 1
ATOM 3410 C C . GLY A 1 436 ? -5.338 8.120 40.308 1.00 84.12 436 GLY A C 1
ATOM 3411 O O . GLY A 1 436 ? -6.163 9.018 40.168 1.00 84.12 436 GLY A O 1
ATOM 3412 N N . ALA A 1 437 ? -5.307 7.050 39.510 1.00 84.38 437 ALA A N 1
ATOM 3413 C CA . ALA A 1 437 ? -6.235 6.875 38.392 1.00 84.38 437 ALA A CA 1
ATOM 3414 C C . ALA A 1 437 ? -7.695 6.724 38.851 1.00 84.38 437 ALA A C 1
ATOM 3416 O O . ALA A 1 437 ? -8.595 7.279 38.222 1.00 84.38 437 ALA A O 1
ATOM 3417 N N . LEU A 1 438 ? -7.936 6.028 39.968 1.00 85.44 438 LEU A N 1
ATOM 3418 C CA . LEU A 1 438 ? -9.270 5.929 40.564 1.00 85.44 438 LEU A CA 1
ATOM 3419 C C . LEU A 1 438 ? -9.807 7.308 40.976 1.00 85.44 438 LEU A C 1
ATOM 3421 O O . LEU A 1 438 ? -10.980 7.598 40.750 1.00 85.44 438 LEU A O 1
ATOM 3425 N N . LEU A 1 439 ? -8.956 8.161 41.558 1.00 84.81 439 LEU A N 1
ATOM 3426 C CA . LEU A 1 439 ? -9.327 9.533 41.917 1.00 84.81 439 LEU A CA 1
ATOM 3427 C C . LEU A 1 439 ? -9.633 10.382 40.679 1.00 84.81 439 LEU A C 1
ATOM 3429 O O . LEU A 1 439 ? -10.585 11.154 40.706 1.00 84.81 439 LEU A O 1
ATOM 3433 N N . ASP A 1 440 ? -8.896 10.198 39.586 1.00 83.25 440 ASP A N 1
ATOM 3434 C CA . ASP A 1 440 ? -9.148 10.880 38.309 1.00 83.25 440 ASP A CA 1
ATOM 3435 C C . ASP A 1 440 ? -10.428 10.380 37.593 1.00 83.25 440 ASP A C 1
ATOM 3437 O O . ASP A 1 440 ? -10.800 10.905 36.542 1.00 83.25 440 ASP A O 1
ATOM 3441 N N . GLY A 1 441 ? -11.117 9.379 38.157 1.00 81.69 441 GLY A N 1
ATOM 3442 C CA . GLY A 1 441 ? -12.386 8.846 37.660 1.00 81.69 441 GLY A CA 1
ATOM 3443 C C . GLY A 1 441 ? -12.255 7.666 36.694 1.00 81.69 441 GLY A C 1
ATOM 3444 O O . GLY A 1 441 ? -13.228 7.337 36.023 1.00 81.69 441 GLY A O 1
ATOM 3445 N N . TYR A 1 442 ? -11.087 7.025 36.594 1.00 85.94 442 TYR A N 1
ATOM 3446 C CA . TYR A 1 442 ? -10.889 5.845 35.744 1.00 85.94 442 TYR A CA 1
ATOM 3447 C C . TYR A 1 442 ? -11.314 4.533 36.428 1.00 85.94 442 TYR A C 1
ATOM 3449 O O . TYR A 1 442 ? -11.395 4.434 37.654 1.00 85.94 442 TYR A O 1
ATOM 3457 N N . GLU A 1 443 ? -11.561 3.494 35.624 1.00 80.12 443 GLU A N 1
ATOM 3458 C CA . GLU A 1 443 ? -11.955 2.169 36.112 1.00 80.12 443 GLU A CA 1
ATOM 3459 C C . GLU A 1 443 ? -10.720 1.292 36.358 1.00 80.12 443 GLU A C 1
ATOM 3461 O O . GLU A 1 443 ? -10.087 0.789 35.430 1.00 80.12 443 GLU A O 1
ATOM 3466 N N . VAL A 1 444 ? -10.384 1.083 37.632 1.00 80.12 444 VAL A N 1
ATOM 3467 C CA . VAL A 1 444 ? -9.285 0.205 38.059 1.00 80.12 444 VAL A CA 1
ATOM 3468 C C . VAL A 1 444 ? -9.807 -1.131 38.588 1.00 80.12 444 VAL A C 1
ATOM 3470 O O . VAL A 1 444 ? -10.881 -1.220 39.178 1.00 80.12 444 VAL A O 1
ATOM 3473 N N . GLY A 1 445 ? -9.023 -2.197 38.401 1.00 70.25 445 GLY A N 1
ATOM 3474 C CA . GLY A 1 445 ? -9.432 -3.573 38.721 1.00 70.25 445 GLY A CA 1
ATOM 3475 C C . GLY A 1 445 ? -9.561 -3.898 40.216 1.00 70.25 445 GLY A C 1
ATOM 3476 O O . GLY A 1 445 ? -9.977 -5.002 40.565 1.00 70.25 445 GLY A O 1
ATOM 3477 N N . TYR A 1 446 ? -9.210 -2.965 41.104 1.00 73.56 446 TYR A N 1
ATOM 3478 C CA . TYR A 1 446 ? -9.251 -3.136 42.554 1.00 73.56 446 TYR A CA 1
ATOM 3479 C C . TYR A 1 446 ? -10.080 -2.035 43.214 1.00 73.56 446 TYR A C 1
ATOM 3481 O O . TYR A 1 446 ? -10.131 -0.898 42.753 1.00 73.56 446 TYR A O 1
ATOM 3489 N N . ARG A 1 447 ? -10.713 -2.363 44.344 1.00 75.88 447 ARG A N 1
ATOM 3490 C CA . ARG A 1 447 ? -11.437 -1.371 45.147 1.00 75.88 447 ARG A CA 1
ATOM 3491 C C . ARG A 1 447 ? -10.455 -0.469 45.893 1.00 75.88 447 ARG A C 1
ATOM 3493 O O . ARG A 1 447 ? -9.442 -0.952 46.391 1.00 75.88 447 ARG A O 1
ATOM 3500 N N . GLY A 1 448 ? -10.827 0.803 46.055 1.00 77.56 448 GLY A N 1
ATOM 3501 C CA . GLY A 1 448 ? -10.023 1.824 46.739 1.00 77.56 448 GLY A CA 1
ATOM 3502 C C . GLY A 1 448 ? -9.369 1.365 48.053 1.00 77.56 448 GLY A C 1
ATOM 3503 O O . GLY A 1 448 ? -8.157 1.508 48.172 1.00 77.56 448 GLY A O 1
ATOM 3504 N N . PRO A 1 449 ? -10.092 0.738 49.005 1.00 82.19 449 PRO A N 1
ATOM 3505 C CA . PRO A 1 449 ? -9.492 0.284 50.264 1.00 82.19 449 PRO A CA 1
ATOM 3506 C C . PRO A 1 449 ? -8.345 -0.719 50.087 1.00 82.19 449 PRO A C 1
ATOM 3508 O O . PRO A 1 449 ? -7.320 -0.598 50.747 1.00 82.19 449 PRO A O 1
ATOM 3511 N N . LEU A 1 450 ? -8.479 -1.660 49.148 1.00 82.94 450 LEU A N 1
ATOM 3512 C CA . LEU A 1 450 ? -7.450 -2.668 48.881 1.00 82.94 450 LEU A CA 1
ATOM 3513 C C . LEU A 1 450 ? -6.213 -2.052 48.206 1.00 82.94 450 LEU A C 1
ATOM 3515 O O . LEU A 1 450 ? -5.091 -2.486 48.450 1.00 82.94 450 LEU A O 1
ATOM 3519 N N . LEU A 1 451 ? -6.408 -1.034 47.359 1.00 81.88 451 LEU A N 1
ATOM 3520 C CA . LEU A 1 451 ? -5.303 -0.273 46.766 1.00 81.88 451 LEU A CA 1
ATOM 3521 C C . LEU A 1 451 ? -4.536 0.509 47.830 1.00 81.88 451 LEU A C 1
ATOM 3523 O O . LEU A 1 451 ? -3.310 0.514 47.813 1.00 81.88 451 LEU A O 1
ATOM 3527 N N . VAL A 1 452 ? -5.248 1.112 48.783 1.00 83.06 452 VAL A N 1
ATOM 3528 C CA . VAL A 1 452 ? -4.632 1.804 49.919 1.00 83.06 452 VAL A CA 1
ATOM 3529 C C . VAL A 1 452 ? -3.813 0.825 50.763 1.00 83.06 452 VAL A C 1
ATOM 3531 O O . VAL A 1 452 ? -2.653 1.109 51.044 1.00 83.06 452 VAL A O 1
ATOM 3534 N N . GLU A 1 453 ? -4.363 -0.342 51.112 1.00 83.81 453 GLU A N 1
ATOM 3535 C CA . GLU A 1 453 ? -3.631 -1.384 51.852 1.00 83.81 453 GLU A CA 1
ATOM 3536 C C . GLU A 1 453 ? -2.349 -1.805 51.123 1.00 83.81 453 GLU A C 1
ATOM 3538 O O . GLU A 1 453 ? -1.262 -1.728 51.694 1.00 83.81 453 GLU A O 1
ATOM 3543 N N . ARG A 1 454 ? -2.448 -2.140 49.832 1.00 82.94 454 ARG A N 1
ATOM 3544 C CA . ARG A 1 454 ? -1.288 -2.516 49.006 1.00 82.94 454 ARG A CA 1
ATOM 3545 C C . ARG A 1 454 ? -0.252 -1.406 48.871 1.00 82.94 454 ARG A C 1
ATOM 3547 O O . ARG A 1 454 ? 0.943 -1.687 48.829 1.00 82.94 454 ARG A O 1
ATOM 3554 N N . MET A 1 455 ? -0.694 -0.154 48.789 1.00 83.06 455 MET A N 1
ATOM 3555 C CA . MET A 1 455 ? 0.196 1.003 48.753 1.00 83.06 455 MET A CA 1
ATOM 3556 C C . MET A 1 455 ? 0.986 1.112 50.062 1.00 83.06 455 MET A C 1
ATOM 3558 O O . MET A 1 455 ? 2.204 1.268 50.029 1.00 83.06 455 MET A O 1
ATOM 3562 N N . PHE A 1 456 ? 0.320 0.959 51.211 1.00 82.31 456 PHE A N 1
ATOM 3563 C CA . PHE A 1 456 ? 0.988 0.980 52.513 1.00 82.31 456 PHE A CA 1
ATOM 3564 C C . PHE A 1 456 ? 1.941 -0.203 52.722 1.00 82.31 456 PHE A C 1
ATOM 3566 O O . PHE A 1 456 ? 3.000 -0.016 53.320 1.00 82.31 456 PHE A O 1
ATOM 3573 N N . GLU A 1 457 ? 1.611 -1.388 52.204 1.00 83.06 457 GLU A N 1
ATOM 3574 C CA . GLU A 1 457 ? 2.493 -2.564 52.226 1.00 83.06 457 GLU A CA 1
ATOM 3575 C C . GLU A 1 457 ? 3.757 -2.384 51.369 1.00 83.06 457 GLU A C 1
ATOM 3577 O O . GLU A 1 457 ? 4.801 -2.956 51.684 1.00 83.06 457 GLU A O 1
ATOM 3582 N N . ALA A 1 458 ? 3.684 -1.585 50.300 1.00 81.00 458 ALA A N 1
ATOM 3583 C CA . ALA A 1 458 ? 4.805 -1.338 49.395 1.00 81.00 458 ALA A CA 1
ATOM 3584 C C . ALA A 1 458 ? 5.818 -0.306 49.928 1.00 81.00 458 ALA A C 1
ATOM 3586 O O . ALA A 1 458 ? 6.951 -0.247 49.440 1.00 81.00 458 ALA A O 1
ATOM 3587 N N . PHE A 1 459 ? 5.453 0.511 50.922 1.00 82.81 459 PHE A N 1
ATOM 3588 C CA . PHE A 1 459 ? 6.356 1.528 51.457 1.00 82.81 459 PHE A CA 1
ATOM 3589 C C . PHE A 1 459 ? 7.450 0.925 52.342 1.00 82.81 459 PHE A C 1
ATOM 3591 O O . PHE A 1 459 ? 7.194 0.257 53.340 1.00 82.81 459 PHE A O 1
ATOM 3598 N N . THR A 1 460 ? 8.701 1.260 52.034 1.00 76.75 460 THR A N 1
ATOM 3599 C CA . THR A 1 460 ? 9.875 0.856 52.825 1.00 76.75 460 THR A CA 1
ATOM 3600 C C . THR A 1 460 ? 10.324 1.921 53.834 1.00 76.75 460 THR A C 1
ATOM 3602 O O . THR A 1 460 ? 11.167 1.639 54.686 1.00 76.75 460 THR A O 1
ATOM 3605 N N . GLY A 1 461 ? 9.756 3.137 53.792 1.00 80.56 461 GLY A N 1
ATOM 3606 C CA . GLY A 1 461 ? 10.157 4.268 54.636 1.00 80.56 461 GLY A CA 1
ATOM 3607 C C . GLY A 1 461 ? 9.019 5.244 54.960 1.00 80.56 461 GLY A C 1
ATOM 3608 O O . GLY A 1 461 ? 8.129 5.481 54.147 1.00 80.56 461 GLY A O 1
ATOM 3609 N N . ARG A 1 462 ? 9.060 5.832 56.167 1.00 79.88 462 ARG A N 1
ATOM 3610 C CA . ARG A 1 462 ? 7.997 6.715 56.693 1.00 79.88 462 ARG A CA 1
ATOM 3611 C C . ARG A 1 462 ? 7.864 8.047 55.951 1.00 79.88 462 ARG A C 1
ATOM 3613 O O . ARG A 1 462 ? 6.751 8.543 55.829 1.00 79.88 462 ARG A O 1
ATOM 3620 N N . GLU A 1 463 ? 8.969 8.630 55.491 1.00 79.75 463 GLU A N 1
ATOM 3621 C CA . GLU A 1 463 ? 8.951 9.927 54.796 1.00 79.75 463 GLU A CA 1
ATOM 3622 C C . GLU A 1 463 ? 8.288 9.819 53.420 1.00 79.75 463 GLU A C 1
ATOM 3624 O O . GLU A 1 463 ? 7.381 10.592 53.126 1.00 79.75 463 GLU A O 1
ATOM 3629 N N . VAL A 1 464 ? 8.646 8.790 52.642 1.00 79.44 464 VAL A N 1
ATOM 3630 C CA . VAL A 1 464 ? 8.032 8.496 51.334 1.00 79.44 464 VAL A CA 1
ATOM 3631 C C . VAL A 1 464 ? 6.531 8.238 51.486 1.00 79.44 464 VAL A C 1
ATOM 3633 O O . VAL A 1 464 ? 5.728 8.807 50.755 1.00 79.44 464 VAL A O 1
ATOM 3636 N N . ALA A 1 465 ? 6.136 7.460 52.501 1.00 79.81 465 ALA A N 1
ATOM 3637 C CA . ALA A 1 465 ? 4.726 7.208 52.784 1.00 79.81 465 ALA A CA 1
ATOM 3638 C C . ALA A 1 465 ? 3.953 8.501 53.111 1.00 79.81 465 ALA A C 1
ATOM 3640 O O . ALA A 1 465 ? 2.831 8.687 52.645 1.00 79.81 465 ALA A O 1
ATOM 3641 N N . ALA A 1 466 ? 4.539 9.406 53.902 1.00 82.81 466 ALA A N 1
ATOM 3642 C CA . ALA A 1 466 ? 3.899 10.669 54.263 1.00 82.81 466 ALA A CA 1
ATOM 3643 C C . ALA A 1 466 ? 3.729 11.610 53.057 1.00 82.81 466 ALA A C 1
ATOM 3645 O O . ALA A 1 466 ? 2.692 12.265 52.939 1.00 82.81 466 ALA A O 1
ATOM 3646 N N . GLU A 1 467 ? 4.719 11.667 52.163 1.00 83.12 467 GLU A N 1
ATOM 3647 C CA . GLU A 1 467 ? 4.679 12.502 50.959 1.00 83.12 467 GLU A CA 1
ATOM 3648 C C . GLU A 1 467 ? 3.636 11.996 49.948 1.00 83.12 467 GLU A C 1
ATOM 3650 O O . GLU A 1 467 ? 2.762 12.765 49.537 1.00 83.12 467 GLU A O 1
ATOM 3655 N N . SER A 1 468 ? 3.642 10.693 49.641 1.00 80.75 468 SER A N 1
ATOM 3656 C CA . SER A 1 468 ? 2.659 10.050 48.753 1.00 80.75 468 SER A CA 1
ATOM 3657 C C . SER A 1 468 ? 1.222 10.190 49.268 1.00 80.75 468 SER A C 1
ATOM 3659 O O . SER A 1 468 ? 0.324 10.603 48.530 1.00 80.75 468 SER A O 1
ATOM 3661 N N . VAL A 1 469 ? 0.983 9.928 50.562 1.00 84.50 469 VAL A N 1
ATOM 3662 C CA . VAL A 1 469 ? -0.352 10.081 51.172 1.00 84.50 469 VAL A CA 1
ATOM 3663 C C . VAL A 1 469 ? -0.821 11.530 51.108 1.00 84.50 469 VAL A C 1
ATOM 3665 O O . VAL A 1 469 ? -1.986 11.777 50.794 1.00 84.50 469 VAL A O 1
ATOM 3668 N N . ARG A 1 470 ? 0.065 12.498 51.371 1.00 85.44 470 ARG A N 1
ATOM 3669 C CA . ARG A 1 470 ? -0.278 13.919 51.268 1.00 85.44 470 ARG A CA 1
ATOM 3670 C C . ARG A 1 470 ? -0.702 14.289 49.846 1.00 85.44 470 ARG A C 1
ATOM 3672 O O . ARG A 1 470 ? -1.744 14.922 49.692 1.00 85.44 470 ARG A O 1
ATOM 3679 N N . GLY A 1 471 ? 0.055 13.875 48.828 1.00 83.25 471 GLY A N 1
ATOM 3680 C CA . GLY A 1 471 ? -0.273 14.157 47.427 1.00 83.25 471 GLY A CA 1
ATOM 3681 C C . GLY A 1 471 ? -1.627 13.577 47.000 1.00 83.25 471 GLY A C 1
ATOM 3682 O O . GLY A 1 471 ? -2.423 14.255 46.348 1.00 83.25 471 GLY A O 1
ATOM 3683 N N . LEU A 1 472 ? -1.934 12.349 47.426 1.00 83.38 472 LEU A N 1
ATOM 3684 C CA . LEU A 1 472 ? -3.229 11.708 47.173 1.00 83.38 472 LEU A CA 1
ATOM 3685 C C . LEU A 1 472 ? -4.384 12.403 47.901 1.00 83.38 472 LEU A C 1
ATOM 3687 O O . LEU A 1 472 ? -5.456 12.580 47.324 1.00 83.38 472 LEU A O 1
ATOM 3691 N N . LEU A 1 473 ? -4.170 12.828 49.149 1.00 84.19 473 LEU A N 1
ATOM 3692 C CA . LEU A 1 473 ? -5.185 13.532 49.930 1.00 84.19 473 LEU A CA 1
ATOM 3693 C C . LEU A 1 473 ? -5.500 14.907 49.328 1.00 84.19 473 LEU A C 1
ATOM 3695 O O . LEU A 1 473 ? -6.663 15.295 49.254 1.00 84.19 473 LEU A O 1
ATOM 3699 N N . GLU A 1 474 ? -4.477 15.627 48.857 1.00 84.81 474 GLU A N 1
ATOM 3700 C CA . GLU A 1 474 ? -4.642 16.897 48.143 1.00 84.81 474 GLU A CA 1
ATOM 3701 C C . GLU A 1 474 ? -5.456 16.710 46.849 1.00 84.81 474 GLU A C 1
ATOM 3703 O O . GLU A 1 474 ? -6.363 17.502 46.591 1.00 84.81 474 GLU A O 1
ATOM 3708 N N . ARG A 1 475 ? -5.213 15.636 46.080 1.00 83.12 475 ARG A N 1
ATOM 3709 C CA . ARG A 1 475 ? -6.029 15.291 44.897 1.00 83.12 475 ARG A CA 1
ATOM 3710 C C . ARG A 1 475 ? -7.472 14.944 45.251 1.00 83.12 475 ARG A C 1
ATOM 3712 O O . ARG A 1 475 ? -8.389 15.461 44.624 1.00 83.12 475 ARG A O 1
ATOM 3719 N N . PHE A 1 476 ? -7.685 14.112 46.269 1.00 83.19 476 PHE A N 1
ATOM 3720 C CA . PHE A 1 476 ? -9.030 13.761 46.728 1.00 83.19 476 PHE A CA 1
ATOM 3721 C C . PHE A 1 476 ? -9.829 15.008 47.136 1.00 83.19 476 PHE A C 1
ATOM 3723 O O . PHE A 1 476 ? -10.959 15.198 46.694 1.00 83.19 476 PHE A O 1
ATOM 3730 N N . LEU A 1 477 ? -9.213 15.904 47.915 1.00 84.88 477 LEU A N 1
ATOM 3731 C CA . LEU A 1 477 ? -9.834 17.163 48.331 1.00 84.88 477 LEU A CA 1
ATOM 3732 C C . LEU A 1 477 ? -10.114 18.113 47.160 1.00 84.88 477 LEU A C 1
ATOM 3734 O O . LEU A 1 477 ? -11.035 18.920 47.254 1.00 84.88 477 LEU A O 1
ATOM 3738 N N . ALA A 1 478 ? -9.325 18.054 46.085 1.00 82.38 478 ALA A N 1
ATOM 3739 C CA . ALA A 1 478 ? -9.574 18.837 44.879 1.00 82.38 478 ALA A CA 1
ATOM 3740 C C . ALA A 1 478 ? -10.802 18.342 44.100 1.00 82.38 478 ALA A C 1
ATOM 3742 O O . ALA A 1 478 ? -11.478 19.163 43.494 1.00 82.38 478 ALA A O 1
ATOM 3743 N N . ASN A 1 479 ? -11.106 17.042 44.148 1.00 77.62 479 ASN A N 1
ATOM 3744 C CA . ASN A 1 479 ? -12.261 16.452 43.462 1.00 77.62 479 ASN A CA 1
ATOM 3745 C C . ASN A 1 479 ? -13.585 16.622 44.228 1.00 77.62 479 ASN A C 1
ATOM 3747 O O . ASN A 1 479 ? -14.647 16.618 43.613 1.00 77.62 479 ASN A O 1
ATOM 3751 N N . GLU A 1 480 ? -13.533 16.746 45.558 1.00 74.50 480 GLU A N 1
ATOM 3752 C CA . GLU A 1 480 ? -14.706 16.993 46.420 1.00 74.50 480 GLU A CA 1
ATOM 3753 C C . GLU A 1 480 ? -15.144 18.472 46.459 1.00 74.50 480 GLU A C 1
ATOM 3755 O O . GLU A 1 480 ? -16.237 18.780 46.937 1.00 74.50 480 GLU A O 1
ATOM 3760 N N . ARG A 1 481 ? -14.290 19.396 46.004 1.00 52.72 481 ARG A N 1
ATOM 3761 C CA . ARG A 1 481 ? -14.588 20.836 45.914 1.00 52.72 481 ARG A CA 1
ATOM 3762 C C . ARG A 1 481 ? -15.250 21.186 44.594 1.00 52.72 481 ARG A C 1
ATOM 3764 O O . ARG A 1 481 ? -16.145 22.062 44.638 1.00 52.72 481 ARG A O 1
#

Sequence (481 aa):
EYLYNAAKDKFYFLELNPRLQVEHPVTEGITGVNLPATQLQIAMGIPLYCVPDIRRFYGLDPTDVSPVDFMTADYPPIRTHVMASRITAENPDEGFKPTSGKINSVRFQSSGDCWGYFSVGLKGGIHEFADSQFGHIFAKGPNRNEARKSLLFALKNIDINGDIRHPVNYLCELLQREDFMDNKIDTMWLDRLIAEKLIGTNRGKLDVVFFATVYRAYELVKKRQQEMVASLQKGRLVLMGKSDTDALISFPLAITFEGHKYSFQVARARSDTFVFTIGTTSIKAKVREQPDGSLYVSIGNTNQVLKGMEEALGLRLMIGATTVMVPEVYDASELRSDVNGKVVRYLHDEGTEVKKGEPYIELEAMKMIMALKSSETGKISHTKSTGSIVSAGELLAKLELADPSKVQKIEPYEGKFEIFGADGGGEVESAEEDLGALLDGYEVGYRGPLLVERMFEAFTGREVAAESVRGLLERFLANER

Secondary structure (DSSP, 8-state):
-EEEETTTTEEEE----SS--TTHHHHHHHH---HHHHHHHHHTT--GGG-HHHHHHTT--TT------TTT--------EEEEEEEESEEGGGTSEE--EEEEEEE---BTTEEEEESS-TT-EE-TTS-SEEEEEEEEESSHHHHHHHHHHHHHH-EEEES----HHHHHHHTTSHHHHTT---TTHHHHHHHTT-------HHHHHHHHHHHHHHHHHHHHHHHHHHHHHTT------HHHHHHHHEEEEEEEETTEEEEEEEEESSSSEEEEEETTEEEEEEEEE-TTS-EEEEETTEEEEEEEEEETTEEEEEETTEEEEEE----TTEEE-SS-EEEEEESS-TT-EE-TT-EEEEEEETTEEEEEEPSSSEEEEE-S-TT-EE-TT-EEEEEEES-GGGS---EEP-S----TTTTS------HHHHHHHHHTT---SS-HHHHHHHHHHH---HHHHHHHHHHHHHHHHHHH-

pLDDT: mean 84.59, std 10.66, range [44.19, 98.0]

InterPro domains:
  IPR000089 Biotin/lipoyl attachment [PF00364] (341-399)
  IPR000089 Biotin/lipoyl attachment [PS50968] (321-400)
  IPR001882 Biotin-binding site [PS00188] (357-374)
  IPR005479 Carbamoyl phosphate synthase, ATP-binding domain [PF02786] (1-48)
  IPR005479 Carbamoyl phosphate synthase, ATP-binding domain [PS00867] (13-20)
  IPR005482 Biotin carboxylase, C-terminal [PF02785] (85-191)
  IPR005482 Biotin carboxylase, C-terminal [SM00878] (84-191)
  IPR011053 Single hybrid motif [SSF51230] (331-400)
  IPR011054 Rudiment single hybrid motif [SSF51246] (81-195)
  IPR011761 ATP-grasp fold [PS50975] (1-44)
  IPR011764 Biotin carboxylation domain [PS50979] (1-195)
  IPR049074 Acetyl-CoA carboxylase, BT domain [PF21385] (210-325)
  IPR049076 Acetyl-CoA carboxylase [PTHR45728] (1-443)